Protein AF-A0A1B6JPJ7-F1 (afdb_monomer)

Sequence (491 aa):
EDLKQEESKQHALITTNNDLQNQILLISQEKSHLECSLSELEQNLVDLQAQSSLAKEQLTETLRQKEQTLLEENKNLMSENEQLKCEIKNIQETVNDLQKHLVTMNEDLKQEESKQHALITTNNDLQNQILLISQEKSHLECSLSELEQNLLDVMTQSNLSKEQLAEQLRAKEQTLQEEKHSLVIENDKLKYEIESIRETNTELESKIAFLNDELNQLNTKQQSLLVAQEDLENQILKISEEKFQLENSLSVLEQNLVDTQDQNNLARDIQLKLIEEKEQIIQDLNNNQTSLESCVKSLTNQTNILETENGELKRNLQSVQETVTKLNEDKQNLYNLLESNKDLEQKYIILNEAKFELESKLEIALAKETNILSLEEENKNLSEKLQTLVGNEEVIQLLKNEKIDLELQIKNLSDSVDKLLSDNKEMEVYVKENSDLRLTMLQEIQSLTGETDTSCLNDGCPIINVYHKLMSEFLTKEKEVIFALQNECET

Foldseek 3Di:
DVVVPVVVVVVVVVVVVVVVVVVVVVVVVVVVVVVVVVVVVVVVVVVVVVVVVVVVVVVVVVVVVVVVVVVVVVVVVVVVVVVVVVVVVVVVVVVVVVVVVVVVVVVVVVVVVVVVVVVVVVVVVVVVVVVVVVVVVVVVVVVVVVVVVVVVVVVVVVVVVVVVVVVVVVVVVVVVVVVVVVVVVVVVVVVVVVVVVVVVVVVVVVVVVVVVVVVVVVVVVVVVVVVVVVVVVVVVVVVVVVVVVVVVVVVVVVVVVVVVVVVVVVVVVVVVVVVVVVVVVVVVVVVVVVVVVVVVVVVVVVVVVVVVVVVVVVVVVVVVVVVVVVVVVVVVVPVVPPPDDDDDDPDDDPDPDDPDPDPPPDPVPPDDDDDDDDDDDDDPDDDPDPDDDDDDDDDDDDPDVCDPPVVVVPDDPVVDDVPDDVVPPPPVVVVVVPVVVVVVVVVVVCVVVVDDDDDDDDDDDDPVPVVVVVVVVVVVVVVVVVVVVVPPPPD

Mean predicted aligned error: 23.48 Å

Secondary structure (DSSP, 8-state):
-THHHHHHHHHHHHHHHHHHHHHHHHHHHHHHHHHHHHHHHHHHHHHHHHHHHHHHHHHHHHHHHHHHHHHHHHHHHHHHHHHHHHHHHHHHHHHHHHHHHHHHHHHHHHHHHHHHHHHHHHHHHHHHHHHHHHHHHHHHHHHHHHHHHHHHHHHHHHHHHHHHHHHHHHHHHHHHHHHHHHHHHHHHHHHHHHHHHHHHHHHHHHHHHHHHHHHHHHHHHHHHHHHHHHHHHHHHHHHHHHHHHHHHHHHHHHHHHHHHHHHHHHHHHHHHHHHHHHHHHHHHHHHHHHHHHHHHHHHHHHHHHHHHHHHHHHHHHHHHHHHHHHHHHHHHHHTTS------------SS--SSSSSTTSSTTSS-------------S---S-SS--------SS---S-SSSSSSTTSSGGGSS---SS--TTTTTSSTTHHHHHHHHHHHHHHHS---S--------SHHHHHHHHHHHHHHHHHHHHHHHTTS---

pLDDT: mean 74.44, std 20.79, range [25.91, 97.38]

Organism: NCBI:txid320908

Structure (mmCIF, N/CA/C/O backbone):
data_AF-A0A1B6JPJ7-F1
#
_entry.id   AF-A0A1B6JPJ7-F1
#
loop_
_atom_site.group_PDB
_atom_site.id
_atom_site.type_symbol
_atom_site.label_atom_id
_atom_site.label_alt_id
_atom_site.label_comp_id
_atom_site.label_asym_id
_atom_site.label_entity_id
_atom_site.label_seq_id
_atom_site.pdbx_PDB_ins_code
_atom_site.Cartn_x
_atom_site.Cartn_y
_atom_site.Cartn_z
_atom_site.occupancy
_atom_site.B_iso_or_equiv
_atom_site.auth_seq_id
_atom_site.auth_comp_id
_atom_site.auth_asym_id
_atom_site.auth_atom_id
_atom_site.pdbx_PDB_model_num
ATOM 1 N N . GLU A 1 1 ? -108.645 -23.245 223.685 1.00 54.50 1 GLU A N 1
ATOM 2 C CA . GLU A 1 1 ? -108.269 -24.167 222.595 1.00 54.50 1 GLU A CA 1
ATOM 3 C C . GLU A 1 1 ? -108.882 -23.852 221.224 1.00 54.50 1 GLU A C 1
ATOM 5 O O . GLU A 1 1 ? -108.107 -23.750 220.284 1.00 54.50 1 GLU A O 1
ATOM 10 N N . ASP A 1 2 ? -110.193 -23.622 221.072 1.00 56.34 2 ASP A N 1
ATOM 11 C CA . ASP A 1 2 ? -110.850 -23.577 219.738 1.00 56.34 2 ASP A CA 1
ATOM 12 C C . ASP A 1 2 ? -110.410 -22.448 218.777 1.00 56.34 2 ASP A C 1
ATOM 14 O O . ASP A 1 2 ? -110.570 -22.565 217.566 1.00 56.34 2 ASP A O 1
ATOM 18 N N . LEU A 1 3 ? -109.764 -21.389 219.276 1.00 56.25 3 LEU A N 1
ATOM 19 C CA . LEU A 1 3 ? -109.209 -20.307 218.445 1.00 56.25 3 LEU A CA 1
ATOM 20 C C . LEU A 1 3 ? -107.969 -20.716 217.631 1.00 56.25 3 LEU A C 1
ATOM 22 O O . LEU A 1 3 ? -107.666 -20.074 216.634 1.00 56.25 3 LEU A O 1
ATOM 26 N N . LYS A 1 4 ? -107.262 -21.788 218.012 1.00 56.38 4 LYS A N 1
ATOM 27 C CA . LYS A 1 4 ? -106.039 -22.211 217.304 1.00 56.38 4 LYS A CA 1
ATOM 28 C C . LYS A 1 4 ? -106.294 -23.136 216.113 1.00 56.38 4 LYS A C 1
ATOM 30 O O . LYS A 1 4 ? -105.391 -23.329 215.304 1.00 56.38 4 LYS A O 1
ATOM 35 N N . GLN A 1 5 ? -107.487 -23.719 215.994 1.00 55.56 5 GLN A N 1
ATOM 36 C CA . GLN A 1 5 ? -107.774 -24.694 214.937 1.00 55.56 5 GLN A CA 1
ATOM 37 C C . GLN A 1 5 ? -108.370 -24.051 213.672 1.00 55.56 5 GLN A C 1
ATOM 39 O O . GLN A 1 5 ? -108.159 -24.565 212.573 1.00 55.56 5 GLN A O 1
ATOM 44 N N . GLU A 1 6 ? -109.032 -22.898 213.798 1.00 58.09 6 GLU A N 1
ATOM 45 C CA . GLU A 1 6 ? -109.658 -22.204 212.662 1.00 58.09 6 GLU A CA 1
ATOM 46 C C . GLU A 1 6 ? -108.640 -21.419 211.809 1.00 58.09 6 GLU A C 1
ATOM 48 O O . GLU A 1 6 ? -108.714 -21.434 210.579 1.00 58.09 6 GLU A O 1
ATOM 53 N N . GLU A 1 7 ? -107.600 -20.839 212.424 1.00 59.75 7 GLU A N 1
ATOM 54 C CA . GLU A 1 7 ? -106.526 -20.136 211.697 1.00 59.75 7 GLU A CA 1
ATOM 55 C C . GLU A 1 7 ? -105.738 -21.068 210.758 1.00 59.75 7 GLU A C 1
ATOM 57 O O . GLU A 1 7 ? -105.322 -20.668 209.669 1.00 59.75 7 GLU A O 1
ATOM 62 N N . SER A 1 8 ? -105.589 -22.347 211.120 1.00 60.72 8 SER A N 1
ATOM 63 C CA . SER A 1 8 ? -104.863 -23.326 210.301 1.00 60.72 8 SER A CA 1
ATOM 64 C C . SER A 1 8 ? -105.605 -23.689 209.005 1.00 60.72 8 SER A C 1
ATOM 66 O O . SER A 1 8 ? -104.972 -23.849 207.959 1.00 60.72 8 SER A O 1
ATOM 68 N N . LYS A 1 9 ? -106.943 -23.762 209.035 1.00 62.16 9 LYS A N 1
ATOM 69 C CA . LYS A 1 9 ? -107.759 -24.055 207.841 1.00 62.16 9 LYS A CA 1
ATOM 70 C C . LYS A 1 9 ? -107.799 -22.890 206.862 1.00 62.16 9 LYS A C 1
ATOM 72 O O . LYS A 1 9 ? -107.701 -23.108 205.654 1.00 62.16 9 LYS A O 1
ATOM 77 N N . GLN A 1 10 ? -107.911 -21.665 207.371 1.00 60.97 10 GLN A N 1
ATOM 78 C CA . GLN A 1 10 ? -107.852 -20.471 206.530 1.00 60.97 10 GLN A CA 1
ATOM 79 C C . GLN A 1 10 ? -106.500 -20.354 205.825 1.00 60.97 10 GLN A C 1
ATOM 81 O O . GLN A 1 10 ? -106.455 -20.020 204.641 1.00 60.97 10 GLN A O 1
ATOM 86 N N . HIS A 1 11 ? -105.408 -20.707 206.508 1.00 61.94 11 HIS A N 1
ATOM 87 C CA . HIS A 1 11 ? -104.088 -20.649 205.897 1.00 61.94 11 HIS A CA 1
ATOM 88 C C . HIS A 1 11 ? -103.930 -21.662 204.748 1.00 61.94 11 HIS A C 1
ATOM 90 O O . HIS A 1 11 ? -103.462 -21.285 203.678 1.00 61.94 11 HIS A O 1
ATOM 96 N N . ALA A 1 12 ? -104.424 -22.897 204.902 1.00 63.81 12 ALA A N 1
ATOM 97 C CA . ALA A 1 12 ? -104.335 -23.936 203.868 1.00 63.81 12 ALA A CA 1
ATOM 98 C C . ALA A 1 12 ? -105.141 -23.622 202.588 1.00 63.81 12 ALA A C 1
ATOM 100 O O . ALA A 1 12 ? -104.683 -23.898 201.475 1.00 63.81 12 ALA A O 1
ATOM 101 N N . LEU A 1 13 ? -106.326 -23.017 202.721 1.00 68.50 13 LEU A N 1
ATOM 102 C CA . LEU A 1 13 ? -107.133 -22.585 201.572 1.00 68.50 13 LEU A CA 1
ATOM 103 C C . LEU A 1 13 ? -106.446 -21.471 200.777 1.00 68.50 13 LEU A C 1
ATOM 105 O O . LEU A 1 13 ? -106.471 -21.495 199.548 1.00 68.50 13 LEU A O 1
ATOM 109 N N . ILE A 1 14 ? -105.791 -20.532 201.464 1.00 66.38 14 ILE A N 1
ATOM 110 C CA . ILE A 1 14 ? -105.028 -19.457 200.818 1.00 66.38 14 ILE A CA 1
ATOM 111 C C . ILE A 1 14 ? -103.833 -20.037 200.059 1.00 66.38 14 ILE A C 1
ATOM 113 O O . ILE A 1 14 ? -103.598 -19.653 198.916 1.00 66.38 14 ILE A O 1
ATOM 117 N N . THR A 1 15 ? -103.116 -20.999 200.647 1.00 68.75 15 THR A N 1
ATOM 118 C CA . THR A 1 15 ? -101.987 -21.654 199.972 1.00 68.75 15 THR A CA 1
ATOM 119 C C . THR A 1 15 ? -102.438 -22.397 198.714 1.00 68.75 15 THR A C 1
ATOM 121 O O . THR A 1 15 ? -101.853 -22.213 197.653 1.00 68.75 15 THR A O 1
ATOM 124 N N . THR A 1 16 ? -103.531 -23.161 198.796 1.00 71.62 16 THR A N 1
ATOM 125 C CA . THR A 1 16 ? -104.047 -23.937 197.653 1.00 71.62 16 THR A CA 1
ATOM 126 C C . THR A 1 16 ? -104.580 -23.032 196.537 1.00 71.62 16 THR A C 1
ATOM 128 O O . THR A 1 16 ? -104.391 -23.312 195.354 1.00 71.62 16 THR A O 1
ATOM 131 N N . ASN A 1 17 ? -105.229 -21.920 196.896 1.00 71.81 17 ASN A N 1
ATOM 132 C CA . ASN A 1 17 ? -105.710 -20.943 195.923 1.00 71.81 17 ASN A CA 1
ATOM 133 C C . ASN A 1 17 ? -104.544 -20.226 195.224 1.00 71.81 17 ASN A C 1
ATOM 135 O O . ASN A 1 17 ? -104.573 -20.068 194.008 1.00 71.81 17 ASN A O 1
ATOM 139 N N . ASN A 1 18 ? -103.487 -19.882 195.969 1.00 74.12 18 ASN A N 1
ATOM 140 C CA . ASN A 1 18 ? -102.267 -19.314 195.395 1.00 74.12 18 ASN A CA 1
ATOM 141 C C . ASN A 1 18 ? -101.581 -20.288 194.419 1.00 74.12 18 ASN A C 1
ATOM 143 O O . ASN A 1 18 ? -101.115 -19.855 193.367 1.00 74.12 18 ASN A O 1
ATOM 147 N N . ASP A 1 19 ? -101.565 -21.592 194.710 1.00 75.38 19 ASP A N 1
ATOM 148 C CA . ASP A 1 19 ? -100.993 -22.601 193.806 1.00 75.38 19 ASP A CA 1
ATOM 149 C C . ASP A 1 19 ? -101.800 -22.763 192.511 1.00 75.38 19 ASP A C 1
ATOM 151 O O . ASP A 1 19 ? -101.219 -22.828 191.427 1.00 75.38 19 ASP A O 1
ATOM 155 N N . LEU A 1 20 ? -103.136 -22.768 192.585 1.00 79.38 20 LEU A N 1
ATOM 156 C CA . LEU A 1 20 ? -103.987 -22.783 191.390 1.00 79.38 20 LEU A CA 1
ATOM 157 C C . LEU A 1 20 ? -103.838 -21.495 190.572 1.00 79.38 20 LEU A C 1
ATOM 159 O O . LEU A 1 20 ? -103.774 -21.555 189.345 1.00 79.38 20 LEU A O 1
ATOM 163 N N . GLN A 1 21 ? -103.723 -20.338 191.230 1.00 75.62 21 GLN A N 1
ATOM 164 C CA . GLN A 1 21 ? -103.430 -19.068 190.563 1.00 75.62 21 GLN A CA 1
ATOM 165 C C . GLN A 1 21 ? -102.076 -19.098 189.850 1.00 75.62 21 GLN A C 1
ATOM 167 O O . GLN A 1 21 ? -101.983 -18.640 188.711 1.00 75.62 21 GLN A O 1
ATOM 172 N N . ASN A 1 22 ? -101.053 -19.692 190.468 1.00 75.00 22 ASN A N 1
ATOM 173 C CA . ASN A 1 22 ? -99.745 -19.877 189.844 1.00 75.00 22 ASN A CA 1
ATOM 174 C C . ASN A 1 22 ? -99.797 -20.845 188.653 1.00 75.00 22 ASN A C 1
ATOM 176 O O . ASN A 1 22 ? -99.168 -20.578 187.632 1.00 75.00 22 ASN A O 1
ATOM 180 N N . GLN A 1 23 ? -100.568 -21.934 188.731 1.00 79.44 23 GLN A N 1
ATOM 181 C CA . GLN A 1 23 ? -100.750 -22.849 187.596 1.00 79.44 23 GLN A CA 1
ATOM 182 C C . GLN A 1 23 ? -101.509 -22.195 186.436 1.00 79.44 23 GLN A C 1
ATOM 184 O O . GLN A 1 23 ? -101.111 -22.351 185.284 1.00 79.44 23 GLN A O 1
ATOM 189 N N . ILE A 1 24 ? -102.561 -21.420 186.720 1.00 79.00 24 ILE A N 1
ATOM 190 C CA . ILE A 1 24 ? -103.278 -20.639 185.702 1.00 79.00 24 ILE A CA 1
ATOM 191 C C . ILE A 1 24 ? -102.335 -19.620 185.057 1.00 79.00 24 ILE A C 1
ATOM 193 O O . ILE A 1 24 ? -102.362 -19.453 183.839 1.00 79.00 24 ILE A O 1
ATOM 197 N N . LEU A 1 25 ? -101.473 -18.975 185.848 1.00 81.81 25 LEU A N 1
ATOM 198 C CA . LEU A 1 25 ? -100.471 -18.049 185.332 1.00 81.81 25 LEU A CA 1
ATOM 199 C C . LEU A 1 25 ? -99.474 -18.761 184.406 1.00 81.81 25 LEU A C 1
ATOM 201 O O . LEU A 1 25 ? -99.228 -18.266 183.311 1.00 81.81 25 LEU A O 1
ATOM 205 N N . LEU A 1 26 ? -98.961 -19.931 184.801 1.00 78.81 26 LEU A N 1
ATOM 206 C CA . LEU A 1 26 ? -98.049 -20.749 183.991 1.00 78.81 26 LEU A CA 1
ATOM 207 C C . LEU A 1 26 ? -98.691 -21.208 182.677 1.00 78.81 26 LEU A C 1
ATOM 209 O O . LEU A 1 26 ? -98.103 -21.013 181.620 1.00 78.81 26 LEU A O 1
ATOM 213 N N . ILE A 1 27 ? -99.916 -21.738 182.711 1.00 81.31 27 ILE A N 1
ATOM 214 C CA . ILE A 1 27 ? -100.640 -22.161 181.499 1.00 81.31 27 ILE A CA 1
ATOM 215 C C . ILE A 1 27 ? -100.945 -20.958 180.604 1.00 81.31 27 ILE A C 1
ATOM 217 O O . ILE A 1 27 ? -100.845 -21.048 179.383 1.00 81.31 27 ILE A O 1
ATOM 221 N N . SER A 1 28 ? -101.305 -19.811 181.185 1.00 77.56 28 SER A N 1
ATOM 222 C CA . SER A 1 28 ? -101.544 -18.591 180.412 1.00 77.56 28 SER A CA 1
ATOM 223 C C . SER A 1 28 ? -100.254 -18.053 179.787 1.00 77.56 28 SER A C 1
ATOM 225 O O . SER A 1 28 ? -100.297 -17.528 178.674 1.00 77.56 28 SER A O 1
ATOM 227 N N . GLN A 1 29 ? -99.115 -18.194 180.469 1.00 80.94 29 GLN A N 1
ATOM 228 C CA . GLN A 1 29 ? -97.795 -17.883 179.919 1.00 80.94 29 GLN A CA 1
ATOM 229 C C . GLN A 1 29 ? -97.419 -18.846 178.789 1.00 80.94 29 GLN A C 1
ATOM 231 O O . GLN A 1 29 ? -96.955 -18.397 177.747 1.00 80.94 29 GLN A O 1
ATOM 236 N N . GLU A 1 30 ? -97.666 -20.144 178.951 1.00 83.12 30 GLU A N 1
ATOM 237 C CA . GLU A 1 30 ? -97.361 -21.168 177.948 1.00 83.12 30 GLU A CA 1
ATOM 238 C C . GLU A 1 30 ? -98.265 -21.046 176.712 1.00 83.12 30 GLU A C 1
ATOM 240 O O . GLU A 1 30 ? -97.790 -21.120 175.581 1.00 83.12 30 GLU A O 1
ATOM 245 N N . LYS A 1 31 ? -99.554 -20.738 176.904 1.00 83.06 31 LYS A N 1
ATOM 246 C CA . LYS A 1 31 ? -100.481 -20.395 175.818 1.00 83.06 31 LYS A CA 1
ATOM 247 C C . LYS A 1 31 ? -100.011 -19.154 175.057 1.00 83.06 31 LYS A C 1
ATOM 249 O O . LYS A 1 31 ? -99.969 -19.193 173.834 1.00 83.06 31 LYS A O 1
ATOM 254 N N . SER A 1 32 ? -99.632 -18.092 175.771 1.00 80.00 32 SER A N 1
ATOM 255 C CA . SER A 1 32 ? -99.076 -16.874 175.164 1.00 80.00 32 SER A CA 1
ATOM 256 C C . SER A 1 32 ? -97.805 -17.181 174.363 1.00 80.00 32 SER A C 1
ATOM 258 O O . SER A 1 32 ? -97.651 -16.729 173.233 1.00 80.00 32 SER A O 1
ATOM 260 N N . HIS A 1 33 ? -96.924 -18.032 174.899 1.00 85.00 33 HIS A N 1
ATOM 261 C CA . HIS A 1 33 ? -95.730 -18.482 174.190 1.00 85.00 33 HIS A CA 1
ATOM 262 C C . HIS A 1 33 ? -96.076 -19.265 172.915 1.00 85.00 33 HIS A C 1
ATOM 264 O O . HIS A 1 33 ? -95.481 -19.018 171.872 1.00 85.00 33 HIS A O 1
ATOM 270 N N . LEU A 1 34 ? -97.037 -20.191 172.965 1.00 84.62 34 LEU A N 1
ATOM 271 C CA . LEU A 1 34 ? -97.470 -20.961 171.794 1.00 84.62 34 LEU A CA 1
ATOM 272 C C . LEU A 1 34 ? -98.175 -20.094 170.746 1.00 84.62 34 LEU A C 1
ATOM 274 O O . LEU A 1 34 ? -97.943 -20.294 169.559 1.00 84.62 34 LEU A O 1
ATOM 278 N N . GLU A 1 35 ? -98.997 -19.126 171.157 1.00 83.88 35 GLU A N 1
ATOM 279 C CA . GLU A 1 35 ? -99.613 -18.146 170.252 1.00 83.88 35 GLU A CA 1
ATOM 280 C C . GLU A 1 35 ? -98.543 -17.286 169.560 1.00 83.88 35 GLU A C 1
ATOM 282 O O . GLU A 1 35 ? -98.620 -17.075 168.347 1.00 83.88 35 GLU A O 1
ATOM 287 N N . CYS A 1 36 ? -97.499 -16.873 170.289 1.00 80.31 36 CYS A N 1
ATOM 288 C CA . CYS A 1 36 ? -96.324 -16.228 169.701 1.00 80.31 36 CYS A CA 1
ATOM 289 C C . CYS A 1 36 ? -95.597 -17.154 168.714 1.00 80.31 36 CYS A C 1
ATOM 291 O O . CYS A 1 36 ? -95.347 -16.744 167.585 1.00 80.31 36 CYS A O 1
ATOM 293 N N . SER A 1 37 ? -95.313 -18.409 169.083 1.00 84.69 37 SER A N 1
ATOM 294 C CA . SER A 1 37 ? -94.639 -19.368 168.192 1.00 84.69 37 SER A CA 1
ATOM 295 C C . SER A 1 37 ? -95.459 -19.704 166.943 1.00 84.69 37 SER A C 1
ATOM 297 O O . SER A 1 37 ? -94.891 -19.895 165.871 1.00 84.69 37 SER A O 1
ATOM 299 N N . LEU A 1 38 ? -96.787 -19.780 167.051 1.00 87.44 38 LEU A N 1
ATOM 300 C CA . LEU A 1 38 ? -97.670 -20.038 165.914 1.00 87.44 38 LEU A CA 1
ATOM 301 C C . LEU A 1 38 ? -97.733 -18.822 164.984 1.00 87.44 38 LEU A C 1
ATOM 303 O O . LEU A 1 38 ? -97.621 -18.992 163.775 1.00 87.44 38 LEU A O 1
ATOM 307 N N . SER A 1 39 ? -97.792 -17.611 165.548 1.00 86.00 39 SER A N 1
ATOM 308 C CA . SER A 1 39 ? -97.683 -16.362 164.782 1.00 86.00 39 SER A CA 1
ATOM 309 C C . SER A 1 39 ? -96.334 -16.260 164.059 1.00 86.00 39 SER A C 1
ATOM 311 O O . SER A 1 39 ? -96.287 -15.883 162.892 1.00 86.00 39 SER A O 1
ATOM 313 N N . GLU A 1 40 ? -95.231 -16.651 164.710 1.00 87.56 40 GLU A N 1
ATOM 314 C CA . GLU A 1 40 ? -93.911 -16.743 164.072 1.00 87.56 40 GLU A CA 1
ATOM 315 C C . GLU A 1 40 ? -93.889 -17.780 162.943 1.00 87.56 40 GLU A C 1
ATOM 317 O O . GLU A 1 40 ? -93.284 -17.540 161.901 1.00 87.56 40 GLU A O 1
ATOM 322 N N . LEU A 1 41 ? -94.545 -18.932 163.110 1.00 86.56 41 LEU A N 1
ATOM 323 C CA . LEU A 1 41 ? -94.594 -19.965 162.073 1.00 86.56 41 LEU A CA 1
ATOM 324 C C . LEU A 1 41 ? -95.436 -19.535 160.864 1.00 86.56 41 LEU A C 1
ATOM 326 O O . LEU A 1 41 ? -95.036 -19.772 159.725 1.00 86.56 41 LEU A O 1
ATOM 330 N N . GLU A 1 42 ? -96.584 -18.900 161.105 1.00 86.12 42 GLU A N 1
ATOM 331 C CA . GLU A 1 42 ? -97.428 -18.308 160.063 1.00 86.12 42 GLU A CA 1
ATOM 332 C C . GLU A 1 42 ? -96.670 -17.212 159.315 1.00 86.12 42 GLU A C 1
ATOM 334 O O . GLU A 1 42 ? -96.664 -17.208 158.083 1.00 86.12 42 GLU A O 1
ATOM 339 N N . GLN A 1 43 ? -95.951 -16.352 160.042 1.00 86.38 43 GLN A N 1
ATOM 340 C CA . GLN A 1 43 ? -95.092 -15.341 159.439 1.00 86.38 43 GLN A CA 1
ATOM 341 C C . GLN A 1 43 ? -93.984 -15.983 158.592 1.00 86.38 43 GLN A C 1
ATOM 343 O O . GLN A 1 43 ? -93.808 -15.604 157.439 1.00 86.38 43 GLN A O 1
ATOM 348 N N . ASN A 1 44 ? -93.309 -17.020 159.096 1.00 89.31 44 ASN A N 1
ATOM 349 C CA . ASN A 1 44 ? -92.292 -17.756 158.339 1.00 89.31 44 ASN A CA 1
ATOM 350 C C . ASN A 1 44 ? -92.859 -18.420 157.072 1.00 89.31 44 ASN A C 1
ATOM 352 O O . ASN A 1 44 ? -92.178 -18.477 156.048 1.00 89.31 44 ASN A O 1
ATOM 356 N N . LEU A 1 45 ? -94.095 -18.931 157.107 1.00 89.12 45 LEU A N 1
ATOM 357 C CA . LEU A 1 45 ? -94.752 -19.504 155.930 1.00 89.12 45 LEU A CA 1
ATOM 358 C C . LEU A 1 45 ? -95.059 -18.425 154.886 1.00 89.12 45 LEU A C 1
ATOM 360 O O . LEU A 1 45 ? -94.805 -18.643 153.701 1.00 89.12 45 LEU A O 1
ATOM 364 N N . VAL A 1 46 ? -95.582 -17.275 155.320 1.00 89.62 46 VAL A N 1
ATOM 365 C CA . VAL A 1 46 ? -95.825 -16.114 154.452 1.00 89.62 46 VAL A CA 1
ATOM 366 C C . VAL A 1 46 ? -94.512 -15.636 153.835 1.00 89.62 46 VAL A C 1
ATOM 368 O O . VAL A 1 46 ? -94.446 -15.431 152.623 1.00 89.62 46 VAL A O 1
ATOM 371 N N . ASP A 1 47 ? -93.447 -15.550 154.630 1.00 89.94 47 ASP A N 1
ATOM 372 C CA . ASP A 1 47 ? -92.121 -15.148 154.168 1.00 89.94 47 ASP A CA 1
ATOM 373 C C . ASP A 1 47 ? -91.546 -16.160 153.166 1.00 89.94 47 ASP A C 1
ATOM 375 O O . ASP A 1 47 ? -91.020 -15.761 152.130 1.00 89.94 47 ASP A O 1
ATOM 379 N N . LEU A 1 48 ? -91.702 -17.468 153.396 1.00 90.19 48 LEU A N 1
ATOM 380 C CA . LEU A 1 48 ? -91.291 -18.510 152.447 1.00 90.19 48 LEU A CA 1
ATOM 381 C C . LEU A 1 48 ? -92.115 -18.489 151.155 1.00 90.19 48 LEU A C 1
ATOM 383 O O . LEU A 1 48 ? -91.563 -18.684 150.072 1.00 90.19 48 LEU A O 1
ATOM 387 N N . GLN A 1 49 ? -93.423 -18.245 151.234 1.00 88.25 49 GLN A N 1
ATOM 388 C CA . GLN A 1 49 ? -94.278 -18.093 150.053 1.00 88.25 49 GLN A CA 1
ATOM 389 C C . GLN A 1 49 ? -93.896 -16.849 149.246 1.00 88.25 49 GLN A C 1
ATOM 391 O O . GLN A 1 49 ? -93.831 -16.910 148.013 1.00 88.25 49 GLN A O 1
ATOM 396 N N . ALA A 1 50 ? -93.582 -15.744 149.925 1.00 88.69 50 ALA A N 1
ATOM 397 C CA . ALA A 1 50 ? -93.070 -14.532 149.303 1.00 88.69 50 ALA A CA 1
ATOM 398 C C . ALA A 1 50 ? -91.693 -14.775 148.663 1.00 88.69 50 ALA A C 1
ATOM 400 O O . ALA A 1 50 ? -91.502 -14.447 147.493 1.00 88.69 50 ALA A O 1
ATOM 401 N N . GLN A 1 51 ? -90.768 -15.435 149.369 1.00 90.19 51 GLN A N 1
ATOM 402 C CA . GLN A 1 51 ? -89.450 -15.813 148.847 1.00 90.19 51 GLN A CA 1
ATOM 403 C C . GLN A 1 51 ? -89.555 -16.758 147.646 1.00 90.19 51 GLN A C 1
ATOM 405 O O . GLN A 1 51 ? -88.861 -16.562 146.652 1.00 90.19 51 GLN A O 1
ATOM 410 N N . SER A 1 52 ? -90.442 -17.755 147.687 1.00 91.00 52 SER A N 1
ATOM 411 C CA . SER A 1 52 ? -90.669 -18.672 146.566 1.00 91.00 52 SER A CA 1
ATOM 412 C C . SER A 1 52 ? -91.266 -17.958 145.357 1.00 91.00 52 SER A C 1
ATOM 414 O O . SER A 1 52 ? -90.902 -18.278 144.224 1.00 91.00 52 SER A O 1
ATOM 416 N N . SER A 1 53 ? -92.186 -17.018 145.577 1.00 90.31 53 SER A N 1
ATOM 417 C CA . SER A 1 53 ? -92.781 -16.222 144.501 1.00 90.31 53 SER A CA 1
ATOM 418 C C . SER A 1 53 ? -91.730 -15.313 143.868 1.00 90.31 53 SER A C 1
ATOM 420 O O . SER A 1 53 ? -91.590 -15.310 142.647 1.00 90.31 53 SER A O 1
ATOM 422 N N . LEU A 1 54 ? -90.914 -14.654 144.697 1.00 93.19 54 LEU A N 1
ATOM 423 C CA . LEU A 1 54 ? -89.793 -13.829 144.259 1.00 93.19 54 LEU A CA 1
ATOM 424 C C . LEU A 1 54 ? -88.755 -14.648 143.479 1.00 93.19 54 LEU A C 1
ATOM 426 O O . LEU A 1 54 ? -88.329 -14.231 142.409 1.00 93.19 54 LEU A O 1
ATOM 430 N N . ALA A 1 55 ? -88.380 -15.836 143.959 1.00 89.50 55 ALA A N 1
ATOM 431 C CA . ALA A 1 55 ? -87.437 -16.715 143.269 1.00 89.50 55 ALA A CA 1
ATOM 432 C C . ALA A 1 55 ? -87.983 -17.197 141.915 1.00 89.50 55 ALA A C 1
ATOM 434 O O . ALA A 1 55 ? -87.248 -17.260 140.928 1.00 89.50 55 ALA A O 1
ATOM 435 N N . LYS A 1 56 ? -89.284 -17.507 141.839 1.00 92.00 56 LYS A N 1
ATOM 436 C CA . LYS A 1 56 ? -89.945 -17.893 140.586 1.00 92.00 56 LYS A CA 1
ATOM 437 C C . LYS A 1 56 ? -89.987 -16.732 139.594 1.00 92.00 56 LYS A C 1
ATOM 439 O O . LYS A 1 56 ? -89.740 -16.943 138.407 1.00 92.00 56 LYS A O 1
ATOM 444 N N . GLU A 1 57 ? -90.270 -15.524 140.067 1.00 92.06 57 GLU A N 1
ATOM 445 C CA . GLU A 1 57 ? -90.252 -14.311 139.252 1.00 92.06 57 GLU A CA 1
ATOM 446 C C . GLU A 1 57 ? -88.836 -13.998 138.752 1.00 92.06 57 GLU A C 1
ATOM 448 O O . GLU A 1 57 ? -88.644 -13.828 137.552 1.00 92.06 57 GLU A O 1
ATOM 453 N N . GLN A 1 58 ? -87.826 -14.060 139.625 1.00 92.81 58 GLN A N 1
ATOM 454 C CA . GLN A 1 58 ? -86.415 -13.891 139.261 1.00 92.81 58 GLN A CA 1
ATOM 455 C C . GLN A 1 58 ? -85.947 -14.924 138.229 1.00 92.81 58 GLN A C 1
ATOM 457 O O . GLN A 1 58 ? -85.254 -14.571 137.274 1.00 92.81 58 GLN A O 1
ATOM 462 N N . LEU A 1 59 ? -86.334 -16.195 138.380 1.00 93.19 59 LEU A N 1
ATOM 463 C CA . LEU A 1 59 ? -86.016 -17.241 137.406 1.00 93.19 59 LEU A CA 1
ATOM 464 C C . LEU A 1 59 ? -86.706 -16.985 136.062 1.00 93.19 59 LEU A C 1
ATOM 466 O O . LEU A 1 59 ? -86.072 -17.114 135.017 1.00 93.19 59 LEU A O 1
ATOM 470 N N . THR A 1 60 ? -87.986 -16.607 136.088 1.00 92.06 60 THR A N 1
ATOM 471 C CA . THR A 1 60 ? -88.758 -16.294 134.876 1.00 92.06 60 THR A CA 1
ATOM 472 C C . THR A 1 60 ? -88.147 -15.103 134.143 1.00 92.06 60 THR A C 1
ATOM 474 O O . THR A 1 60 ? -87.961 -15.154 132.932 1.00 92.06 60 THR A O 1
ATOM 477 N N . GLU A 1 61 ? -87.760 -14.064 134.879 1.00 92.44 61 GLU A N 1
ATOM 478 C CA . GLU A 1 61 ? -87.095 -12.886 134.335 1.00 92.44 61 GLU A CA 1
ATOM 479 C C . GLU A 1 61 ? -85.711 -13.226 133.764 1.00 92.44 61 GLU A C 1
ATOM 481 O O . GLU A 1 61 ? -85.384 -12.811 132.655 1.00 92.44 61 GLU A O 1
ATOM 486 N N . THR A 1 62 ? -84.927 -14.060 134.454 1.00 93.75 62 THR A N 1
ATOM 487 C CA . THR A 1 62 ? -83.619 -14.527 133.961 1.00 93.75 62 THR A CA 1
ATOM 488 C C . THR A 1 62 ? -83.759 -15.345 132.675 1.00 93.75 62 THR A C 1
ATOM 490 O O . THR A 1 62 ? -82.985 -15.165 131.735 1.00 93.75 62 THR A O 1
ATOM 493 N N . LEU A 1 63 ? -84.749 -16.242 132.605 1.00 94.06 63 LEU A N 1
ATOM 494 C CA . LEU A 1 63 ? -85.032 -17.024 131.400 1.00 94.06 63 LEU A CA 1
ATOM 495 C C . LEU A 1 63 ? -85.476 -16.123 130.250 1.00 94.06 63 LEU A C 1
ATOM 497 O O . LEU A 1 63 ? -84.928 -16.240 129.158 1.00 94.06 63 LEU A O 1
ATOM 501 N N . ARG A 1 64 ? -86.378 -15.172 130.510 1.00 93.69 64 ARG A N 1
ATOM 502 C CA . ARG A 1 64 ? -86.832 -14.185 129.523 1.00 93.69 64 ARG A CA 1
ATOM 503 C C . ARG A 1 64 ? -85.669 -13.356 128.976 1.00 93.69 64 ARG A C 1
ATOM 505 O O . ARG A 1 64 ? -85.571 -13.165 127.767 1.00 93.69 64 ARG A O 1
ATOM 512 N N . GLN A 1 65 ? -84.770 -12.894 129.845 1.00 94.50 65 GLN A N 1
ATOM 513 C CA . GLN A 1 65 ? -83.564 -12.169 129.439 1.00 94.50 65 GLN A CA 1
ATOM 514 C C . GLN A 1 65 ? -82.654 -13.044 128.575 1.00 94.50 65 GLN A C 1
ATOM 516 O O . GLN A 1 65 ? -82.218 -12.604 127.515 1.00 94.50 65 GLN A O 1
ATOM 521 N N . LYS A 1 66 ? -82.416 -14.299 128.973 1.00 94.62 66 LYS A N 1
ATOM 522 C CA . LYS A 1 66 ? -81.577 -15.234 128.214 1.00 94.62 66 LYS A CA 1
ATOM 523 C C . LYS A 1 66 ? -82.176 -15.587 126.851 1.00 94.62 66 LYS A C 1
ATOM 525 O O . LYS A 1 66 ? -81.446 -15.626 125.865 1.00 94.62 66 LYS A O 1
ATOM 530 N N . GLU A 1 67 ? -83.485 -15.812 126.779 1.00 94.31 67 GLU A N 1
ATOM 531 C CA . GLU A 1 67 ? -84.212 -16.008 125.520 1.00 94.31 67 GLU A CA 1
ATOM 532 C C . GLU A 1 67 ? -84.093 -14.780 124.617 1.00 94.31 67 GLU A C 1
ATOM 534 O O . GLU A 1 67 ? -83.820 -14.917 123.427 1.00 94.31 67 GLU A O 1
ATOM 539 N N . GLN A 1 68 ? -84.228 -13.577 125.182 1.00 93.44 68 GLN A N 1
ATOM 540 C CA . GLN A 1 68 ? -84.075 -12.333 124.436 1.00 93.44 68 GLN A CA 1
ATOM 541 C C . GLN A 1 68 ? -82.640 -12.148 123.917 1.00 93.44 68 GLN A C 1
ATOM 543 O O . GLN A 1 68 ? -82.464 -11.776 122.758 1.00 93.44 68 GLN A O 1
ATOM 548 N N . THR A 1 69 ? -81.619 -12.459 124.723 1.00 94.44 69 THR A N 1
ATOM 549 C CA . THR A 1 69 ? -80.209 -12.432 124.298 1.00 94.44 69 THR A CA 1
ATOM 550 C C . THR A 1 69 ? -79.936 -13.437 123.180 1.00 94.44 69 THR A C 1
ATOM 552 O O . THR A 1 69 ? -79.344 -13.064 122.173 1.00 94.44 69 THR A O 1
ATOM 555 N N . LEU A 1 70 ? -80.406 -14.682 123.309 1.00 95.38 70 LEU A N 1
ATOM 556 C CA . LEU A 1 70 ? -80.230 -15.716 122.282 1.00 95.38 70 LEU A CA 1
ATOM 557 C C . LEU A 1 70 ? -80.970 -15.380 120.985 1.00 95.38 70 LEU A C 1
ATOM 559 O O . LEU A 1 70 ? -80.478 -15.666 119.895 1.00 95.38 70 LEU A O 1
ATOM 563 N N . LEU A 1 71 ? -82.157 -14.776 121.081 1.00 95.19 71 LEU A N 1
ATOM 564 C CA . LEU A 1 71 ? -82.894 -14.318 119.908 1.00 95.19 71 LEU A CA 1
ATOM 565 C C . LEU A 1 71 ? -82.114 -13.230 119.163 1.00 95.19 71 LEU A C 1
ATOM 567 O O . LEU A 1 71 ? -82.069 -13.248 117.934 1.00 95.19 71 LEU A O 1
ATOM 571 N N . GLU A 1 72 ? -81.502 -12.301 119.894 1.00 94.62 72 GLU A N 1
ATOM 572 C CA . GLU A 1 72 ? -80.698 -11.235 119.302 1.00 94.62 72 GLU A CA 1
ATOM 573 C C . GLU A 1 72 ? -79.393 -11.768 118.697 1.00 94.62 72 GLU A C 1
ATOM 575 O O . GLU A 1 72 ? -79.046 -11.414 117.573 1.00 94.62 72 GLU A O 1
ATOM 580 N N . GLU A 1 73 ? -78.716 -12.696 119.374 1.00 95.38 73 GLU A N 1
ATOM 581 C CA . GLU A 1 73 ? -77.543 -13.394 118.838 1.00 95.38 73 GLU A CA 1
ATOM 582 C C . GLU A 1 73 ? -77.880 -14.159 117.550 1.00 95.38 73 GLU A C 1
ATOM 584 O O . GLU A 1 73 ? -77.182 -14.021 116.549 1.00 95.38 73 GLU A O 1
ATOM 589 N N . ASN A 1 74 ? -79.006 -14.879 117.519 1.00 94.56 74 ASN A N 1
ATOM 590 C CA . ASN A 1 74 ? -79.477 -15.560 116.312 1.00 94.56 74 ASN A CA 1
ATOM 591 C C . ASN A 1 74 ? -79.777 -14.588 115.165 1.00 94.56 74 ASN A C 1
ATOM 593 O O . ASN A 1 74 ? -79.471 -14.893 114.013 1.00 94.56 74 ASN A O 1
ATOM 597 N N . LYS A 1 75 ? -80.365 -13.417 115.447 1.00 95.19 75 LYS A N 1
ATOM 598 C CA . LYS A 1 75 ? -80.571 -12.382 114.421 1.00 95.19 75 LYS A CA 1
ATOM 599 C C . LYS A 1 75 ? -79.244 -11.858 113.879 1.00 95.19 75 LYS A C 1
ATOM 601 O O . LYS A 1 75 ? -79.111 -11.736 112.663 1.00 95.19 75 LYS A O 1
ATOM 606 N N . ASN A 1 76 ? -78.272 -11.604 114.754 1.00 95.69 76 ASN A N 1
ATOM 607 C CA . ASN A 1 76 ? -76.941 -11.150 114.357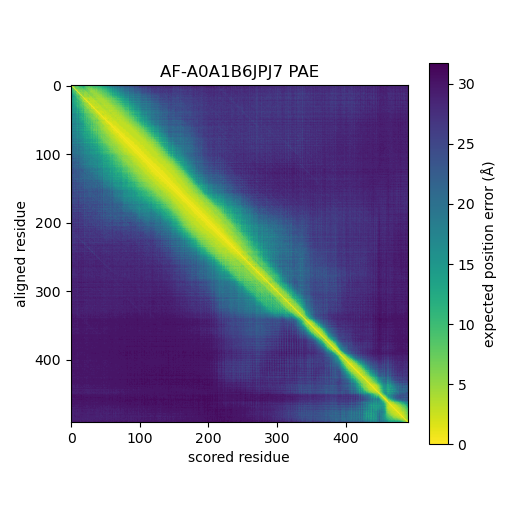 1.00 95.69 76 ASN A CA 1
ATOM 608 C C . ASN A 1 76 ? -76.228 -12.199 113.495 1.00 95.69 76 ASN A C 1
ATOM 610 O O . ASN A 1 76 ? -75.755 -11.865 112.414 1.00 95.69 76 ASN A O 1
ATOM 614 N N . LEU A 1 77 ? -76.247 -13.472 113.902 1.00 96.19 77 LEU A N 1
ATOM 615 C CA . LEU A 1 77 ? -75.664 -14.578 113.136 1.00 96.19 77 LEU A CA 1
ATOM 616 C C . LEU A 1 77 ? -76.353 -14.785 111.783 1.00 96.19 77 LEU A C 1
ATOM 618 O O . LEU A 1 77 ? -75.685 -15.061 110.790 1.00 96.19 77 LEU A O 1
ATOM 622 N N . MET A 1 78 ? -77.682 -14.640 111.704 1.00 95.25 78 MET A N 1
ATOM 623 C CA . MET A 1 78 ? -78.385 -14.673 110.416 1.00 95.25 78 MET A CA 1
ATOM 624 C C . MET A 1 78 ? -77.955 -13.516 109.513 1.00 95.25 78 MET A C 1
ATOM 626 O O . MET A 1 78 ? -77.714 -13.737 108.329 1.00 95.25 78 MET A O 1
ATOM 630 N N . SER A 1 79 ? -77.833 -12.305 110.063 1.00 94.62 79 SER A N 1
ATOM 631 C CA . SER A 1 79 ? -77.360 -11.138 109.313 1.00 94.62 79 SER A CA 1
ATOM 632 C C . SER A 1 79 ? -75.926 -11.329 108.815 1.00 94.62 79 SER A C 1
ATOM 634 O O . SER A 1 79 ? -75.644 -11.051 107.652 1.00 94.62 79 SER A O 1
ATOM 636 N N . GLU A 1 80 ? -75.032 -11.836 109.664 1.00 96.31 80 GLU A N 1
ATOM 637 C CA . GLU A 1 80 ? -73.643 -12.135 109.308 1.00 96.31 80 GLU A CA 1
ATOM 638 C C . GLU A 1 80 ? -73.564 -13.225 108.232 1.00 96.31 80 GLU A C 1
ATOM 640 O O . GLU A 1 80 ? -72.832 -13.086 107.258 1.00 96.31 80 GLU A O 1
ATOM 645 N N . ASN A 1 81 ? -74.375 -14.279 108.337 1.00 95.62 81 ASN A N 1
ATOM 646 C CA . ASN A 1 81 ? -74.425 -15.345 107.337 1.00 95.62 81 ASN A CA 1
ATOM 647 C C . ASN A 1 81 ? -74.931 -14.834 105.975 1.00 95.62 81 ASN A C 1
ATOM 649 O O . ASN A 1 81 ? -74.372 -15.179 104.935 1.00 95.62 81 ASN A O 1
ATOM 653 N N . GLU A 1 82 ? -75.950 -13.970 105.954 1.00 95.62 82 GLU A N 1
ATOM 654 C CA . GLU A 1 82 ? -76.399 -13.330 104.710 1.00 95.62 82 GLU A CA 1
ATOM 655 C C . GLU A 1 82 ? -75.341 -12.383 104.126 1.00 95.62 82 GLU A C 1
ATOM 657 O O . GLU A 1 82 ? -75.143 -12.360 102.907 1.00 95.62 82 GLU A O 1
ATOM 662 N N . GLN A 1 83 ? -74.595 -11.667 104.973 1.00 96.25 83 GLN A N 1
ATOM 663 C CA . GLN A 1 83 ? -73.462 -10.859 104.526 1.00 96.25 83 GLN A CA 1
ATOM 664 C C . GLN A 1 83 ? -72.357 -11.732 103.913 1.00 96.25 83 GLN A C 1
ATOM 666 O O . GLN A 1 83 ? -71.923 -11.463 102.793 1.00 96.25 83 GLN A O 1
ATOM 671 N N . LEU A 1 84 ? -71.964 -12.820 104.580 1.00 96.56 84 LEU A N 1
ATOM 672 C CA . LEU A 1 84 ? -70.962 -13.764 104.078 1.00 96.56 84 LEU A CA 1
ATOM 673 C C . LEU A 1 84 ? -71.392 -14.406 102.754 1.00 96.56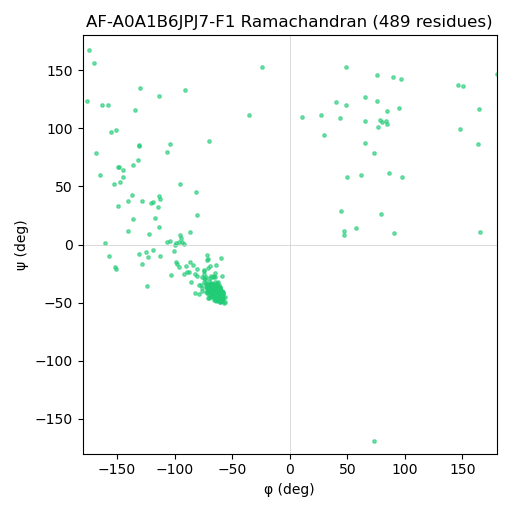 84 LEU A C 1
ATOM 675 O O . LEU A 1 84 ? -70.575 -14.545 101.846 1.00 96.56 84 LEU A O 1
ATOM 679 N N . LYS A 1 85 ? -72.674 -14.754 102.586 1.00 95.94 85 LYS A N 1
ATOM 680 C CA . LYS A 1 85 ? -73.196 -15.231 101.292 1.00 95.94 85 LYS A CA 1
ATOM 681 C C . LYS A 1 85 ? -73.043 -14.185 100.190 1.00 95.94 85 LYS A C 1
ATOM 683 O O . LYS A 1 85 ? -72.666 -14.540 99.072 1.00 95.94 85 LYS A O 1
ATOM 688 N N . CYS A 1 86 ? -73.327 -12.915 100.485 1.00 94.31 86 CYS A N 1
ATOM 689 C CA . CYS A 1 86 ? -73.134 -11.826 99.528 1.00 94.31 86 CYS A CA 1
ATOM 690 C C . CYS A 1 86 ? -71.651 -11.645 99.176 1.00 94.31 86 CYS A C 1
ATOM 692 O O . CYS A 1 86 ? -71.315 -11.520 98.000 1.00 94.31 86 CYS A O 1
ATOM 694 N N . GLU A 1 87 ? -70.757 -11.695 100.165 1.00 96.44 87 GLU A N 1
ATOM 695 C CA . GLU A 1 87 ? -69.308 -11.606 99.955 1.00 96.44 87 GLU A CA 1
ATOM 696 C C . GLU A 1 87 ? -68.782 -12.771 99.108 1.00 96.44 87 GLU A C 1
ATOM 698 O O . GLU A 1 87 ? -68.073 -12.540 98.128 1.00 96.44 87 GLU A O 1
ATOM 703 N N . ILE A 1 88 ? -69.198 -14.008 99.402 1.00 96.06 88 ILE A N 1
ATOM 704 C CA . ILE A 1 88 ? -68.860 -15.193 98.599 1.00 96.06 88 ILE A CA 1
ATOM 705 C C . ILE A 1 88 ? -69.325 -15.012 97.153 1.00 96.06 88 ILE A C 1
ATOM 707 O O . ILE A 1 88 ? -68.559 -15.279 96.228 1.00 96.06 88 ILE A O 1
ATOM 711 N N . LYS A 1 89 ? -70.554 -14.528 96.937 1.00 96.69 89 LYS A N 1
ATOM 712 C CA . LYS A 1 89 ? -71.080 -14.280 95.590 1.00 96.69 89 LYS A CA 1
ATOM 713 C C . LYS A 1 89 ? -70.239 -13.244 94.835 1.00 96.69 89 LYS A C 1
ATOM 715 O O . LYS A 1 89 ? -69.862 -13.500 93.694 1.00 96.69 89 LYS A O 1
ATOM 720 N N . ASN A 1 90 ? -69.889 -12.129 95.475 1.00 96.38 90 ASN A N 1
ATOM 721 C CA . ASN A 1 90 ? -69.060 -11.083 94.869 1.00 96.38 90 ASN A CA 1
ATOM 722 C C . ASN A 1 90 ? -67.648 -11.593 94.529 1.00 96.38 90 ASN A C 1
ATOM 724 O O . ASN A 1 90 ? -67.105 -11.281 93.467 1.00 96.38 90 ASN A O 1
ATOM 728 N N . ILE A 1 91 ? -67.053 -12.411 95.405 1.00 96.69 91 ILE A N 1
ATOM 729 C CA . ILE A 1 91 ? -65.759 -13.057 95.148 1.00 96.69 91 ILE A CA 1
ATOM 730 C C . ILE A 1 91 ? -65.874 -14.013 93.958 1.00 96.69 91 ILE A C 1
ATOM 732 O O . ILE A 1 91 ? -65.017 -13.988 93.079 1.00 96.69 91 ILE A O 1
ATOM 736 N N . GLN A 1 92 ? -66.939 -14.815 93.886 1.00 96.44 92 GLN A N 1
ATOM 737 C CA . GLN A 1 92 ? -67.183 -15.733 92.772 1.00 96.44 92 GLN A CA 1
ATOM 738 C C . GLN A 1 92 ? -67.298 -14.982 91.436 1.00 96.44 92 GLN A C 1
ATOM 740 O O . GLN A 1 92 ? -66.708 -15.397 90.440 1.00 96.44 92 GLN A O 1
ATOM 745 N N . GLU A 1 93 ? -68.031 -13.866 91.414 1.00 95.88 93 GLU A N 1
ATOM 746 C CA . GLU A 1 93 ? -68.153 -12.994 90.239 1.00 95.88 93 GLU A CA 1
ATOM 747 C C . GLU A 1 93 ? -66.787 -12.420 89.834 1.00 95.88 93 GLU A C 1
ATOM 749 O O . GLU A 1 93 ? -66.390 -12.542 88.675 1.00 95.88 93 GLU A O 1
ATOM 754 N N . THR A 1 94 ? -66.010 -11.927 90.802 1.00 96.38 94 THR A N 1
ATOM 755 C CA . THR A 1 94 ? -64.650 -11.413 90.567 1.00 96.38 94 THR A CA 1
ATOM 756 C C . THR A 1 94 ? -63.717 -12.494 90.011 1.00 96.38 94 THR A C 1
ATOM 758 O O . THR A 1 94 ? -62.969 -12.245 89.068 1.00 96.38 94 THR A O 1
ATOM 761 N N . VAL A 1 95 ? -63.765 -13.716 90.554 1.00 96.06 95 VAL A N 1
ATOM 762 C CA . VAL A 1 95 ? -62.971 -14.856 90.067 1.00 96.06 95 VAL A CA 1
ATOM 763 C C . VAL A 1 95 ? -63.359 -15.218 88.636 1.00 96.06 95 VAL A C 1
ATOM 765 O O . VAL A 1 95 ? -62.474 -15.436 87.808 1.00 96.06 95 VAL A O 1
ATOM 768 N N . ASN A 1 96 ? -64.654 -15.243 88.320 1.00 95.81 96 ASN A N 1
ATOM 769 C CA . ASN A 1 96 ? -65.129 -15.524 86.967 1.00 95.81 96 ASN A CA 1
ATOM 770 C C . ASN A 1 96 ? -64.650 -14.460 85.968 1.00 95.81 96 ASN A C 1
ATOM 772 O O . ASN A 1 96 ? -64.250 -14.796 84.853 1.00 95.81 96 ASN A O 1
ATOM 776 N N . ASP A 1 97 ? -64.657 -13.185 86.354 1.00 96.44 97 ASP A N 1
ATOM 777 C CA . ASP A 1 97 ? -64.184 -12.103 85.489 1.00 96.44 97 ASP A CA 1
ATOM 778 C C . ASP A 1 97 ? -62.660 -12.122 85.316 1.00 96.44 97 ASP A C 1
ATOM 780 O O . ASP A 1 97 ? -62.163 -11.937 84.204 1.00 96.44 97 ASP A O 1
ATOM 784 N N . LEU A 1 98 ? -61.907 -12.453 86.368 1.00 96.62 98 LEU A N 1
ATOM 785 C CA . LEU A 1 98 ? -60.466 -12.696 86.265 1.00 96.62 98 LEU A CA 1
ATOM 786 C C . LEU A 1 98 ? -60.148 -13.892 85.359 1.00 96.62 98 LEU A C 1
ATOM 788 O O . LEU A 1 98 ? -59.224 -13.812 84.555 1.00 96.62 98 LEU A O 1
ATOM 792 N N . GLN A 1 99 ? -60.920 -14.978 85.436 1.00 96.50 99 GLN A N 1
ATOM 793 C CA . GLN A 1 99 ? -60.759 -16.130 84.545 1.00 96.50 99 GLN A CA 1
ATOM 794 C C . GLN A 1 99 ? -61.011 -15.758 83.083 1.00 96.50 99 GLN A C 1
ATOM 796 O O . GLN A 1 99 ? -60.224 -16.143 82.221 1.00 96.50 99 GLN A O 1
ATOM 801 N N . LYS A 1 100 ? -62.060 -14.974 82.796 1.00 95.94 100 LYS A N 1
ATOM 802 C CA . LYS A 1 100 ? -62.304 -14.458 81.439 1.00 95.94 100 LYS A CA 1
ATOM 803 C C . LYS A 1 100 ? -61.135 -13.606 80.953 1.00 95.94 100 LYS A C 1
ATOM 805 O O . LYS A 1 100 ? -60.656 -13.832 79.848 1.00 95.94 100 LYS A O 1
ATOM 810 N N . HIS A 1 101 ? -60.641 -12.679 81.778 1.00 96.25 101 HIS A N 1
ATOM 811 C CA . HIS A 1 101 ? -59.473 -11.867 81.425 1.00 96.25 101 HIS A CA 1
ATOM 812 C C . HIS A 1 101 ? -58.226 -12.716 81.165 1.00 96.25 101 HIS A C 1
ATOM 814 O O . HIS A 1 101 ? -57.499 -12.439 80.216 1.00 96.25 101 HIS A O 1
ATOM 820 N N . LEU A 1 102 ? -57.994 -13.762 81.962 1.00 96.50 102 LEU A N 1
ATOM 821 C CA . LEU A 1 102 ? -56.863 -14.671 81.780 1.00 96.50 102 LEU A CA 1
ATOM 822 C C . LEU A 1 102 ? -56.967 -15.418 80.444 1.00 96.50 102 LEU A C 1
ATOM 824 O O . LEU A 1 102 ? -55.977 -15.509 79.724 1.00 96.50 102 LEU A O 1
ATOM 828 N N . VAL A 1 103 ? -58.162 -15.893 80.077 1.00 96.25 103 VAL A N 1
ATOM 829 C CA . VAL A 1 103 ? -58.404 -16.523 78.769 1.00 96.25 103 VAL A CA 1
ATOM 830 C C . VAL A 1 103 ? -58.121 -15.547 77.628 1.00 96.25 103 VAL A C 1
ATOM 832 O O . VAL A 1 103 ? -57.363 -15.898 76.729 1.00 96.25 103 VAL A O 1
ATOM 835 N N . THR A 1 104 ? -58.659 -14.324 77.683 1.00 96.38 104 THR A N 1
ATOM 836 C CA . THR A 1 104 ? -58.418 -13.305 76.647 1.00 96.38 104 THR A CA 1
ATOM 837 C C . THR A 1 104 ? -56.932 -12.977 76.515 1.00 96.38 104 THR A C 1
ATOM 839 O O . THR A 1 104 ? -56.391 -13.030 75.418 1.00 96.38 104 THR A O 1
ATOM 842 N N . MET A 1 105 ? -56.242 -12.724 77.631 1.00 96.19 105 MET A N 1
ATOM 843 C CA . MET A 1 105 ? -54.816 -12.386 77.625 1.00 96.19 105 MET A CA 1
ATOM 844 C C . MET A 1 105 ? -53.950 -13.534 77.081 1.00 96.19 105 MET A C 1
ATOM 846 O O . MET A 1 105 ? -52.939 -13.290 76.429 1.00 96.19 105 MET A O 1
ATOM 850 N N . ASN A 1 106 ? -54.343 -14.788 77.316 1.00 96.44 106 ASN A N 1
ATOM 851 C CA . ASN A 1 106 ? -53.637 -15.950 76.782 1.00 96.44 106 ASN A CA 1
ATOM 852 C C . ASN A 1 106 ? -53.856 -16.123 75.267 1.00 96.44 106 ASN A C 1
ATOM 854 O O . ASN A 1 106 ? -52.956 -16.566 74.555 1.00 96.44 106 ASN A O 1
ATOM 858 N N . GLU A 1 107 ? -55.039 -15.766 74.765 1.00 96.12 107 GLU A N 1
ATOM 859 C CA . GLU A 1 107 ? -55.324 -15.746 73.327 1.00 96.12 107 GLU A CA 1
ATOM 860 C C . GLU A 1 107 ? -54.534 -14.627 72.628 1.00 96.12 107 GLU A C 1
ATOM 862 O O . GLU A 1 107 ? -53.887 -14.875 71.608 1.00 96.12 107 GLU A O 1
ATOM 867 N N . ASP A 1 108 ? -54.496 -13.432 73.229 1.00 96.44 108 ASP A N 1
ATOM 868 C CA . ASP A 1 108 ? -53.688 -12.302 72.760 1.00 96.44 108 ASP A CA 1
ATOM 869 C C . ASP A 1 108 ? -52.193 -12.663 72.731 1.00 96.44 108 ASP A C 1
ATOM 871 O O . ASP A 1 108 ? -51.502 -12.380 71.750 1.00 96.44 108 ASP A O 1
ATOM 875 N N . LEU A 1 109 ? -51.698 -13.354 73.767 1.00 96.38 109 LEU A N 1
ATOM 876 C CA . LEU A 1 109 ? -50.316 -13.833 73.832 1.00 96.38 109 LEU A CA 1
ATOM 877 C C . LEU A 1 109 ? -49.996 -14.790 72.678 1.00 96.38 109 LEU A C 1
ATOM 879 O O . LEU A 1 109 ? -49.009 -14.582 71.975 1.00 96.38 109 LEU A O 1
ATOM 883 N N . LYS A 1 110 ? -50.846 -15.796 72.428 1.00 95.75 110 LYS A N 1
ATOM 884 C CA . LYS A 1 110 ? -50.668 -16.720 71.293 1.00 95.75 110 LYS A CA 1
ATOM 885 C C . LYS A 1 110 ? -50.681 -15.994 69.952 1.00 95.75 110 LYS A C 1
ATOM 887 O O . LYS A 1 110 ? -49.913 -16.336 69.049 1.00 95.75 110 LYS A O 1
ATOM 892 N N . GLN A 1 111 ? -51.560 -15.004 69.794 1.00 96.50 111 GLN A N 1
ATOM 893 C CA . GLN A 1 111 ? -51.610 -14.212 68.571 1.00 96.50 111 GLN A CA 1
ATOM 894 C C . GLN A 1 111 ? -50.299 -13.444 68.377 1.00 96.50 111 GLN A C 1
ATOM 896 O O . GLN A 1 111 ? -49.756 -13.435 67.270 1.00 96.50 111 GLN A O 1
ATOM 901 N N . GLU A 1 112 ? -49.765 -12.840 69.434 1.00 95.56 112 GLU A N 1
ATOM 902 C CA . GLU A 1 112 ? -48.513 -12.091 69.371 1.00 95.56 112 GLU A CA 1
ATOM 903 C C . GLU A 1 112 ? -47.300 -12.999 69.120 1.00 95.56 112 GLU A C 1
ATOM 905 O O . GLU A 1 112 ? -46.465 -12.672 68.278 1.00 95.56 112 GLU A O 1
ATOM 910 N N . GLU A 1 113 ? -47.253 -14.191 69.725 1.00 96.19 113 GLU A N 1
ATOM 911 C CA . GLU A 1 113 ? -46.248 -15.220 69.417 1.00 96.19 113 GLU A CA 1
ATOM 912 C C . GLU A 1 113 ? -46.283 -15.618 67.933 1.00 96.19 113 GLU A C 1
ATOM 914 O O . GLU A 1 113 ? -45.239 -15.728 67.283 1.00 96.19 113 GLU A O 1
ATOM 919 N N . SER A 1 114 ? -47.480 -15.771 67.353 1.00 95.69 114 SER A N 1
ATOM 920 C CA . SER A 1 114 ? -47.624 -16.082 65.925 1.00 95.69 114 SER A CA 1
ATOM 921 C C . SER A 1 114 ? -47.101 -14.952 65.025 1.00 95.69 114 SER A C 1
ATOM 923 O O . SER A 1 114 ? -46.397 -15.217 64.046 1.00 95.69 114 SER A O 1
ATOM 925 N N . LYS A 1 115 ? -47.369 -13.684 65.379 1.00 97.12 115 LYS A N 1
ATOM 926 C CA . LYS A 1 115 ? -46.840 -12.513 64.659 1.00 97.12 115 LYS A CA 1
ATOM 927 C C . LYS A 1 115 ? -45.325 -12.435 64.782 1.00 97.12 115 LYS A C 1
ATOM 929 O O . LYS A 1 115 ? -44.648 -12.205 63.782 1.00 97.12 115 LYS A O 1
ATOM 934 N N . GLN A 1 116 ? -44.788 -12.664 65.979 1.00 97.12 116 GLN A N 1
ATOM 935 C CA . GLN A 1 116 ? -43.349 -12.698 66.214 1.00 97.12 116 GLN A CA 1
ATOM 936 C C . GLN A 1 116 ? -42.686 -13.768 65.341 1.00 97.12 116 GLN A C 1
ATOM 938 O O . GLN A 1 116 ? -41.665 -13.500 64.708 1.00 97.12 116 GLN A O 1
ATOM 943 N N . HIS A 1 117 ? -43.284 -14.955 65.240 1.00 96.50 117 HIS A N 1
ATOM 944 C CA . HIS A 1 117 ? -42.754 -16.025 64.402 1.00 96.50 117 HIS A CA 1
ATOM 945 C C . HIS A 1 117 ? -42.776 -15.676 62.903 1.00 96.50 117 HIS A C 1
ATOM 947 O O . HIS A 1 117 ? -41.789 -15.901 62.194 1.00 96.50 117 HIS A O 1
ATOM 953 N N . ALA A 1 118 ? -43.857 -15.054 62.421 1.00 96.56 118 ALA A N 1
ATOM 954 C CA . ALA A 1 118 ? -43.950 -14.566 61.044 1.00 96.56 118 ALA A CA 1
ATOM 955 C C . ALA A 1 118 ? -42.908 -13.472 60.740 1.00 96.56 118 ALA A C 1
ATOM 957 O O . ALA A 1 118 ? -42.276 -13.491 59.681 1.00 96.56 118 ALA A O 1
ATOM 958 N N . LEU A 1 119 ? -42.676 -12.553 61.684 1.00 97.31 119 LEU A N 1
ATOM 959 C CA . LEU A 1 119 ? -41.651 -11.514 61.568 1.00 97.31 119 LEU A CA 1
ATOM 960 C C . LEU A 1 119 ? -40.238 -12.101 61.538 1.00 97.31 119 LEU A C 1
ATOM 962 O O . LEU A 1 119 ? -39.437 -11.687 60.706 1.00 97.31 119 LEU A O 1
ATOM 966 N N . ILE A 1 120 ? -39.937 -13.086 62.390 1.00 97.00 120 ILE A N 1
ATOM 967 C CA . ILE A 1 120 ? -38.643 -13.788 62.378 1.00 97.00 120 ILE A CA 1
ATOM 968 C C . ILE A 1 120 ? -38.416 -14.464 61.023 1.00 97.00 120 ILE A C 1
ATOM 970 O O . ILE A 1 120 ? -37.346 -14.317 60.439 1.00 97.00 120 ILE A O 1
ATOM 974 N N . THR A 1 121 ? -39.431 -15.157 60.503 1.00 96.25 121 THR A N 1
ATOM 975 C CA . THR A 1 121 ? -39.353 -15.826 59.195 1.00 96.25 121 THR A CA 1
ATOM 976 C C . THR A 1 121 ? -39.081 -14.815 58.081 1.00 96.25 121 THR A C 1
ATOM 978 O O . THR A 1 121 ? -38.121 -14.965 57.332 1.00 96.25 121 THR A O 1
ATOM 981 N N . THR A 1 122 ? -39.849 -13.723 58.046 1.00 97.19 122 THR A N 1
ATOM 982 C CA . THR A 1 122 ? -39.673 -12.647 57.059 1.00 97.19 122 THR A CA 1
ATOM 983 C C . THR A 1 122 ? -38.287 -12.005 57.160 1.00 97.19 122 THR A C 1
ATOM 985 O O . THR A 1 122 ? -37.651 -11.725 56.148 1.00 97.19 122 THR A O 1
ATOM 988 N N . ASN A 1 123 ? -37.786 -11.781 58.377 1.00 96.94 123 ASN A N 1
ATOM 989 C CA . ASN A 1 123 ? -36.464 -11.202 58.593 1.00 96.94 123 ASN A CA 1
ATOM 990 C C . ASN A 1 123 ? -35.344 -12.130 58.096 1.00 96.94 123 ASN A C 1
ATOM 992 O O . ASN A 1 123 ? -34.398 -11.661 57.468 1.00 96.94 123 ASN A O 1
ATOM 996 N N . ASN A 1 124 ? -35.471 -13.441 58.315 1.00 96.25 124 ASN A N 1
ATOM 997 C CA . ASN A 1 124 ? -34.526 -14.426 57.785 1.00 96.25 124 ASN A CA 1
ATOM 998 C C . ASN A 1 124 ? -34.530 -14.436 56.247 1.00 96.25 124 ASN A C 1
ATOM 1000 O O . ASN A 1 124 ? -33.465 -14.452 55.630 1.00 96.25 124 ASN A O 1
ATOM 1004 N N . ASP A 1 125 ? -35.705 -14.361 55.617 1.00 97.06 125 ASP A N 1
ATOM 1005 C CA . ASP A 1 125 ? -35.817 -14.287 54.155 1.00 97.06 125 ASP A CA 1
ATOM 1006 C C . ASP A 1 125 ? -35.172 -13.013 53.597 1.00 97.06 125 ASP A C 1
ATOM 1008 O O . ASP A 1 125 ? -34.441 -13.067 52.605 1.00 97.06 125 ASP A O 1
ATOM 1012 N N . LEU A 1 126 ? -35.380 -11.870 54.255 1.00 97.00 126 LEU A N 1
ATOM 1013 C CA . LEU A 1 126 ? -34.739 -10.609 53.881 1.00 97.00 126 LEU A CA 1
ATOM 1014 C C . LEU A 1 126 ? -33.216 -10.669 54.049 1.00 97.00 126 LEU A C 1
ATOM 1016 O O . LEU A 1 126 ? -32.492 -10.204 53.171 1.00 97.00 126 LEU A O 1
ATOM 1020 N N . GLN A 1 127 ? -32.710 -11.272 55.127 1.00 96.12 127 GLN A N 1
ATOM 1021 C CA . GLN A 1 127 ? -31.270 -11.480 55.312 1.00 96.12 127 GLN A CA 1
ATOM 1022 C C . GLN A 1 127 ? -30.672 -12.351 54.202 1.00 96.12 127 GLN A C 1
ATOM 1024 O O . GLN A 1 127 ? -29.611 -12.020 53.669 1.00 96.12 127 GLN A O 1
ATOM 1029 N N . ASN A 1 128 ? -31.369 -13.416 53.801 1.00 95.88 128 ASN A N 1
ATOM 1030 C CA . ASN A 1 128 ? -30.945 -14.262 52.686 1.00 95.88 128 ASN A CA 1
ATOM 1031 C C . ASN A 1 128 ? -30.930 -13.494 51.356 1.00 95.88 128 ASN A C 1
ATOM 1033 O O . ASN A 1 128 ? -29.977 -13.616 50.587 1.00 95.88 128 ASN A O 1
ATOM 1037 N N . GLN A 1 129 ? -31.939 -12.658 51.095 1.00 97.19 129 GLN A N 1
ATOM 1038 C CA . GLN A 1 129 ? -31.964 -11.799 49.906 1.00 97.19 129 GLN A CA 1
ATOM 1039 C C . GLN A 1 129 ? -30.808 -10.792 49.903 1.00 97.19 129 GLN A C 1
ATOM 1041 O O . GLN A 1 129 ? -30.138 -10.635 48.885 1.00 97.19 129 GLN A O 1
ATOM 1046 N N . ILE A 1 130 ? -30.522 -10.153 51.043 1.00 96.75 130 ILE A N 1
ATOM 1047 C CA . ILE A 1 130 ? -29.382 -9.235 51.190 1.00 96.75 130 ILE A CA 1
ATOM 1048 C C . ILE A 1 130 ? -28.063 -9.955 50.893 1.00 96.75 130 ILE A C 1
ATOM 1050 O O . ILE A 1 130 ? -27.196 -9.392 50.217 1.00 96.75 130 ILE A O 1
ATOM 1054 N N . LEU A 1 131 ? -27.908 -11.196 51.363 1.00 97.19 131 LEU A N 1
ATOM 1055 C CA . LEU A 1 131 ? -26.714 -11.995 51.108 1.00 97.19 131 LEU A CA 1
ATOM 1056 C C . LEU A 1 131 ? -26.540 -12.286 49.610 1.00 97.19 131 LEU A C 1
ATOM 1058 O O . LEU A 1 131 ? -25.451 -12.068 49.081 1.00 97.19 131 LEU A O 1
ATOM 1062 N N . LEU A 1 132 ? -27.603 -12.717 48.924 1.00 97.00 132 LEU A N 1
ATOM 1063 C CA . LEU A 1 132 ? -27.579 -12.986 47.480 1.00 97.00 132 LEU A CA 1
ATOM 1064 C C . LEU A 1 132 ? -27.242 -11.729 46.670 1.00 97.00 132 LEU A C 1
ATOM 1066 O O . LEU A 1 132 ? -26.346 -11.764 45.831 1.00 97.00 132 LEU A O 1
ATOM 1070 N N . ILE A 1 133 ? -27.889 -10.602 46.978 1.00 97.38 133 ILE A N 1
ATOM 1071 C CA . ILE A 1 133 ? -27.603 -9.311 46.334 1.00 97.38 133 ILE A CA 1
ATOM 1072 C C . ILE A 1 133 ? -26.145 -8.898 46.569 1.00 97.38 133 ILE A C 1
ATOM 1074 O O . ILE A 1 133 ? -25.484 -8.398 45.662 1.00 97.38 133 ILE A O 1
ATOM 1078 N N . SER A 1 134 ? -25.611 -9.118 47.773 1.00 96.19 134 SER A N 1
ATOM 1079 C CA . SER A 1 134 ? -24.211 -8.795 48.076 1.00 96.19 134 SER A CA 1
ATOM 1080 C C . SER A 1 134 ? -23.230 -9.657 47.278 1.00 96.19 134 SER A C 1
ATOM 1082 O O . SER A 1 134 ? -22.207 -9.152 46.817 1.00 96.19 134 SER A O 1
ATOM 1084 N N . GLN A 1 135 ? -23.544 -10.939 47.080 1.00 95.38 135 GLN A N 1
ATOM 1085 C CA . GLN A 1 135 ? -22.744 -11.836 46.244 1.00 95.38 135 GLN A CA 1
ATOM 1086 C C . GLN A 1 135 ? -22.789 -11.421 44.771 1.00 95.38 135 GLN A C 1
ATOM 1088 O O . GLN A 1 135 ? -21.745 -11.337 44.126 1.00 95.38 135 GLN A O 1
ATOM 1093 N N . GLU A 1 136 ? -23.976 -11.109 44.250 1.00 96.94 136 GLU A N 1
ATOM 1094 C CA . GLU A 1 136 ? -24.151 -10.649 42.871 1.00 96.94 136 GLU A CA 1
ATOM 1095 C C . GLU A 1 136 ? -23.425 -9.322 42.628 1.00 96.94 136 GLU A C 1
ATOM 1097 O O . GLU A 1 136 ? -22.714 -9.177 41.635 1.00 96.94 136 GLU A O 1
ATOM 1102 N N . LYS A 1 137 ? -23.501 -8.388 43.584 1.00 96.06 137 LYS A N 1
ATOM 1103 C CA . LYS A 1 137 ? -22.721 -7.149 43.558 1.00 96.06 137 LYS A CA 1
ATOM 1104 C C . LYS A 1 137 ? -21.220 -7.433 43.452 1.00 96.06 137 LYS A C 1
ATOM 1106 O O . LYS A 1 137 ? -20.574 -6.870 42.576 1.00 96.06 137 LYS A O 1
ATOM 1111 N N . SER A 1 138 ? -20.677 -8.315 44.294 1.00 94.88 138 SER A N 1
ATOM 1112 C CA . SER A 1 138 ? -19.252 -8.672 44.244 1.00 94.88 138 SER A CA 1
ATOM 1113 C C . SER A 1 138 ? -18.863 -9.296 42.901 1.00 94.88 138 SER A C 1
ATOM 1115 O O . SER A 1 138 ? -17.795 -8.994 42.376 1.00 94.88 138 SER A O 1
ATOM 1117 N N . HIS A 1 139 ? -19.720 -10.142 42.325 1.00 95.94 139 HIS A N 1
ATOM 1118 C CA . HIS A 1 139 ? -19.481 -10.738 41.011 1.00 95.94 139 HIS A CA 1
ATOM 1119 C C . HIS A 1 139 ? -19.469 -9.683 39.894 1.00 95.94 139 HIS A C 1
ATOM 1121 O O . HIS A 1 139 ? -18.604 -9.707 39.015 1.00 95.94 139 HIS A O 1
ATOM 1127 N N . LEU A 1 140 ? -20.420 -8.746 39.923 1.00 95.75 140 LEU A N 1
ATOM 1128 C CA . LEU A 1 140 ? -20.489 -7.642 38.968 1.00 95.75 140 LEU A CA 1
ATOM 1129 C C . LEU A 1 140 ? -19.288 -6.701 39.099 1.00 95.75 140 LEU A C 1
ATOM 1131 O O . LEU A 1 140 ? -18.747 -6.288 38.080 1.00 95.75 140 LEU A O 1
ATOM 1135 N N . GLU A 1 141 ? -18.836 -6.407 40.320 1.00 95.94 141 GLU A N 1
ATOM 1136 C CA . GLU A 1 141 ? -17.619 -5.622 40.566 1.00 95.94 141 GLU A CA 1
ATOM 1137 C C . GLU A 1 141 ? -16.382 -6.308 39.966 1.00 95.94 141 GLU A C 1
ATOM 1139 O O . GLU A 1 141 ? -15.624 -5.662 39.245 1.00 95.94 141 GLU A O 1
ATOM 1144 N N . CYS A 1 142 ? -16.215 -7.624 40.158 1.00 92.44 142 CYS A N 1
ATOM 1145 C CA . CYS A 1 142 ? -15.136 -8.378 39.509 1.00 92.44 142 CYS A CA 1
ATOM 1146 C C . CYS A 1 142 ? -15.232 -8.336 37.976 1.00 92.44 142 CYS A C 1
ATOM 1148 O O . CYS A 1 142 ? -14.233 -8.084 37.303 1.00 92.44 142 CYS A O 1
ATOM 1150 N N . SER A 1 143 ? -16.434 -8.537 37.428 1.00 95.38 143 SER A N 1
ATOM 1151 C CA . SER A 1 143 ? -16.672 -8.507 35.977 1.00 95.38 143 SER A CA 1
ATOM 1152 C C . SER A 1 143 ? -16.372 -7.127 35.378 1.00 95.38 143 SER A C 1
ATOM 1154 O O . SER A 1 143 ? -15.832 -7.027 34.277 1.00 95.38 143 SER A O 1
ATOM 1156 N N . LEU A 1 144 ? -16.704 -6.052 36.103 1.00 95.50 144 LEU A N 1
ATOM 1157 C CA . LEU A 1 144 ? -16.395 -4.679 35.710 1.00 95.50 144 LEU A CA 1
ATOM 1158 C C . LEU A 1 144 ? -14.878 -4.460 35.661 1.00 95.50 144 LEU A C 1
ATOM 1160 O O . LEU A 1 144 ? -14.380 -3.967 34.653 1.00 95.50 144 LEU A O 1
ATOM 1164 N N . SER A 1 145 ? -14.146 -4.872 36.700 1.00 94.88 145 SER A N 1
ATOM 1165 C CA . SER A 1 145 ? -12.685 -4.738 36.737 1.00 94.88 145 SER A CA 1
ATOM 1166 C C . SER A 1 145 ? -11.989 -5.518 35.616 1.00 94.88 145 SER A C 1
ATOM 1168 O O . SER A 1 145 ? -11.049 -5.006 35.011 1.00 94.88 145 SER A O 1
ATOM 1170 N N . GLU A 1 146 ? -12.457 -6.725 35.280 1.00 95.88 146 GLU A N 1
ATOM 1171 C CA . GLU A 1 146 ? -11.943 -7.464 34.116 1.00 95.88 146 GLU A CA 1
ATOM 1172 C C . GLU A 1 146 ? -12.216 -6.727 32.801 1.00 95.88 146 GLU A C 1
ATOM 1174 O O . GLU A 1 146 ? -11.349 -6.663 31.929 1.00 95.88 146 GLU A O 1
ATOM 1179 N N . LEU A 1 147 ? -13.408 -6.146 32.644 1.00 95.25 147 LEU A N 1
ATOM 1180 C CA . LEU A 1 147 ? -13.756 -5.390 31.444 1.00 95.25 147 LEU A CA 1
ATOM 1181 C C . LEU A 1 147 ? -12.915 -4.112 31.307 1.00 95.25 147 LEU A C 1
ATOM 1183 O O . LEU A 1 147 ? -12.462 -3.795 30.208 1.00 95.25 147 LEU A O 1
ATOM 1187 N N . GLU A 1 148 ? -12.677 -3.403 32.411 1.00 95.19 148 GLU A N 1
ATOM 1188 C CA . GLU A 1 148 ? -11.792 -2.235 32.466 1.00 95.19 148 GLU A CA 1
ATOM 1189 C C . GLU A 1 148 ? -10.355 -2.602 32.079 1.00 95.19 148 GLU A C 1
ATOM 1191 O O . GLU A 1 148 ? -9.739 -1.901 31.272 1.00 95.19 148 GLU A O 1
ATOM 1196 N N . GLN A 1 149 ? -9.843 -3.730 32.581 1.00 93.94 149 GLN A N 1
ATOM 1197 C CA . GLN A 1 149 ? -8.514 -4.218 32.219 1.00 93.94 149 GLN A CA 1
ATOM 1198 C C . GLN A 1 149 ? -8.436 -4.596 30.735 1.00 93.94 149 GLN A C 1
ATOM 1200 O O . GLN A 1 149 ? -7.525 -4.157 30.034 1.00 93.94 149 GLN A O 1
ATOM 1205 N N . ASN A 1 150 ? -9.427 -5.330 30.222 1.00 95.75 150 ASN A N 1
ATOM 1206 C CA . ASN A 1 150 ? -9.504 -5.681 28.803 1.00 95.75 150 ASN A CA 1
ATOM 1207 C C . ASN A 1 150 ? -9.549 -4.431 27.908 1.00 95.75 150 ASN A C 1
ATOM 1209 O O . ASN A 1 150 ? -8.909 -4.391 26.856 1.00 95.75 150 ASN A O 1
ATOM 1213 N N . LEU A 1 151 ? -10.280 -3.389 28.319 1.00 94.69 151 LEU A N 1
ATOM 1214 C CA . LEU A 1 151 ? -10.330 -2.120 27.594 1.00 94.69 151 LEU A CA 1
ATOM 1215 C C . LEU A 1 151 ? -8.958 -1.431 27.567 1.00 94.69 151 LEU A C 1
ATOM 1217 O O . LEU A 1 151 ? -8.537 -0.947 26.512 1.00 94.69 151 LEU A O 1
ATOM 1221 N N . LEU A 1 152 ? -8.252 -1.408 28.702 1.00 95.62 152 LEU A N 1
ATOM 1222 C CA . LEU A 1 152 ? -6.909 -0.839 28.805 1.00 95.62 152 LEU A CA 1
ATOM 1223 C C . LEU A 1 152 ? -5.906 -1.583 27.912 1.00 95.62 152 LEU A C 1
ATOM 1225 O O . LEU A 1 152 ? -5.112 -0.946 27.210 1.00 95.62 152 LEU A O 1
ATOM 1229 N N . ASP A 1 153 ? -5.973 -2.913 27.885 1.00 95.44 153 ASP A N 1
ATOM 1230 C CA . ASP A 1 153 ? -5.106 -3.753 27.058 1.00 95.44 153 ASP A CA 1
ATOM 1231 C C . ASP A 1 153 ? -5.357 -3.499 25.564 1.00 95.44 153 ASP A C 1
ATOM 1233 O O . ASP A 1 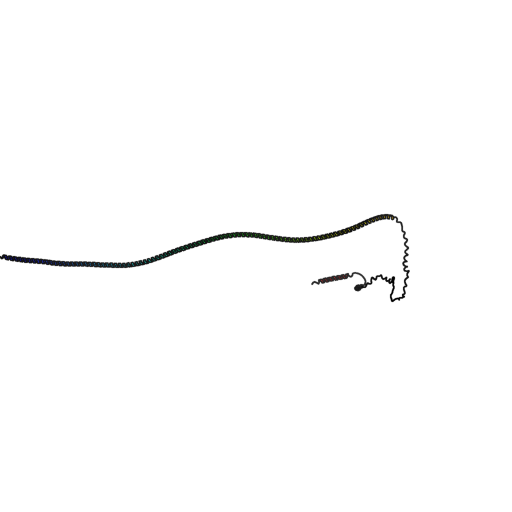153 ? -4.414 -3.252 24.806 1.00 95.44 153 ASP A O 1
ATOM 1237 N N . VAL A 1 154 ? -6.627 -3.441 25.141 1.00 94.94 154 VAL A N 1
ATOM 1238 C CA . VAL A 1 154 ? -7.009 -3.113 23.754 1.00 94.94 154 VAL A CA 1
ATOM 1239 C C . VAL A 1 154 ? -6.535 -1.714 23.359 1.00 94.94 154 VAL A C 1
ATOM 1241 O O . VAL A 1 154 ? -5.990 -1.530 22.266 1.00 94.94 154 VAL A O 1
ATOM 1244 N N . MET A 1 155 ? -6.701 -0.716 24.232 1.00 93.62 155 MET A N 1
ATOM 1245 C CA . MET A 1 155 ? -6.202 0.639 23.982 1.00 93.62 155 MET A CA 1
ATOM 1246 C C . MET A 1 155 ? -4.678 0.662 23.827 1.00 93.62 155 MET A C 1
ATOM 1248 O O . MET A 1 155 ? -4.159 1.286 22.897 1.00 93.62 155 MET A O 1
ATOM 1252 N N . THR A 1 156 ? -3.962 -0.046 24.699 1.00 94.31 156 THR A N 1
ATOM 1253 C CA . THR A 1 156 ? -2.497 -0.139 24.665 1.00 94.31 156 THR A CA 1
ATOM 1254 C C . THR A 1 156 ? -2.021 -0.813 23.379 1.00 94.31 156 THR A C 1
ATOM 1256 O O . THR A 1 156 ? -1.148 -0.286 22.688 1.00 94.31 156 THR A O 1
ATOM 1259 N N . GLN A 1 157 ? -2.647 -1.927 22.992 1.00 94.56 157 GLN A N 1
ATOM 1260 C CA . GLN A 1 157 ? -2.325 -2.650 21.763 1.00 94.56 157 GLN A CA 1
ATOM 1261 C C . GLN A 1 157 ? -2.643 -1.830 20.503 1.00 94.56 157 GLN A C 1
ATOM 1263 O O . GLN A 1 157 ? -1.865 -1.837 19.543 1.00 94.56 157 GLN A O 1
ATOM 1268 N N . SER A 1 158 ? -3.749 -1.078 20.506 1.00 94.31 158 SER A N 1
ATOM 1269 C CA . SER A 1 158 ? -4.103 -0.161 19.417 1.00 94.31 158 SER A CA 1
ATOM 1270 C C . SER A 1 158 ? -3.057 0.941 19.246 1.00 94.31 158 SER A C 1
ATOM 1272 O O . SER A 1 158 ? -2.613 1.203 18.126 1.00 94.31 158 SER A O 1
ATOM 1274 N N . ASN A 1 159 ? -2.618 1.555 20.347 1.00 94.00 159 ASN A N 1
ATOM 1275 C CA . ASN A 1 159 ? -1.599 2.602 20.315 1.00 94.00 159 ASN A CA 1
ATOM 1276 C C . ASN A 1 159 ? -0.241 2.067 19.847 1.00 94.00 159 ASN A C 1
ATOM 1278 O O . ASN A 1 159 ? 0.393 2.696 19.004 1.00 94.00 159 ASN A O 1
ATOM 1282 N N . LEU A 1 160 ? 0.166 0.880 20.308 1.00 94.94 160 LEU A N 1
ATOM 1283 C CA . LEU A 1 160 ? 1.395 0.234 19.845 1.00 94.94 160 LEU A CA 1
ATOM 1284 C C . LEU A 1 160 ? 1.347 -0.057 18.338 1.00 94.94 160 LEU A C 1
ATOM 1286 O O . LEU A 1 160 ? 2.306 0.224 17.624 1.00 94.94 160 LEU A O 1
ATOM 1290 N N . SER A 1 161 ? 0.213 -0.558 17.841 1.00 93.50 161 SER A N 1
ATOM 1291 C CA . SER A 1 161 ? 0.023 -0.835 16.410 1.00 93.50 161 SER A CA 1
ATOM 1292 C C . SER A 1 161 ? 0.084 0.444 15.565 1.00 93.50 161 SER A C 1
ATOM 1294 O O . SER A 1 161 ? 0.668 0.445 14.482 1.00 93.50 161 SER A O 1
ATOM 1296 N N . LYS A 1 162 ? -0.491 1.552 16.060 1.00 94.50 162 LYS A N 1
ATOM 1297 C CA . LYS A 1 162 ? -0.402 2.868 15.405 1.00 94.50 162 LYS A CA 1
ATOM 1298 C C . LYS A 1 162 ? 1.036 3.378 15.344 1.00 94.50 162 LYS A C 1
ATOM 1300 O O . LYS A 1 162 ? 1.447 3.841 14.284 1.00 94.50 162 LYS A O 1
ATOM 1305 N N . GLU A 1 163 ? 1.791 3.272 16.437 1.00 94.19 163 GLU A N 1
ATOM 1306 C CA . GLU A 1 163 ? 3.192 3.712 16.473 1.00 94.19 163 GLU A CA 1
ATOM 1307 C C . GLU A 1 163 ? 4.060 2.873 15.528 1.00 94.19 163 GLU A C 1
ATOM 1309 O O . GLU A 1 163 ? 4.800 3.427 14.718 1.00 94.19 163 GLU A O 1
ATOM 1314 N N . GLN A 1 164 ? 3.893 1.546 15.537 1.00 93.38 164 GLN A N 1
ATOM 1315 C CA . GLN A 1 164 ? 4.594 0.647 14.614 1.00 93.38 164 GLN A CA 1
ATOM 1316 C C . GLN A 1 164 ? 4.313 0.991 13.147 1.00 93.38 164 GLN A C 1
ATOM 1318 O O . GLN A 1 164 ? 5.233 1.014 12.330 1.00 93.38 164 GLN A O 1
ATOM 1323 N N . LEU A 1 165 ? 3.057 1.287 12.799 1.00 94.19 165 LEU A N 1
ATOM 1324 C CA . LEU A 1 165 ? 2.700 1.710 11.446 1.00 94.19 165 LEU A CA 1
ATOM 1325 C C . LEU A 1 165 ? 3.323 3.070 11.094 1.00 94.19 165 LEU A C 1
ATOM 1327 O O . LEU A 1 165 ? 3.831 3.240 9.985 1.00 94.19 165 LEU A O 1
ATOM 1331 N N . ALA A 1 166 ? 3.315 4.028 12.024 1.00 93.19 166 ALA A N 1
ATOM 1332 C CA . ALA A 1 166 ? 3.928 5.340 11.829 1.00 93.19 166 ALA A CA 1
ATOM 1333 C C . ALA A 1 166 ? 5.450 5.245 11.632 1.00 93.19 166 ALA A C 1
ATOM 1335 O O . ALA A 1 166 ? 6.020 5.983 10.828 1.00 93.19 166 ALA A O 1
ATOM 1336 N N . GLU A 1 167 ? 6.115 4.333 12.338 1.00 94.44 167 GLU A N 1
ATOM 1337 C CA . GLU A 1 167 ? 7.546 4.075 12.188 1.00 94.44 167 GLU A CA 1
ATOM 1338 C C . GLU A 1 167 ? 7.870 3.381 10.857 1.00 94.44 167 GLU A C 1
ATOM 1340 O O . GLU A 1 167 ? 8.779 3.811 10.149 1.00 94.44 167 GLU A O 1
ATOM 1345 N N . GLN A 1 168 ? 7.069 2.393 10.441 1.00 94.31 168 GLN A N 1
ATOM 1346 C CA . GLN A 1 168 ? 7.202 1.772 9.115 1.00 94.31 168 GLN A CA 1
ATOM 1347 C C . GLN A 1 168 ? 7.011 2.781 7.976 1.00 94.31 168 GLN A C 1
ATOM 1349 O O . GLN A 1 168 ? 7.750 2.748 6.991 1.00 94.31 168 GLN A O 1
ATOM 1354 N N . LEU A 1 169 ? 6.037 3.687 8.103 1.00 94.19 169 LEU A N 1
ATOM 1355 C CA . LEU A 1 169 ? 5.813 4.752 7.125 1.00 94.19 169 LEU A CA 1
ATOM 1356 C C . LEU A 1 169 ? 6.996 5.722 7.069 1.00 94.19 169 LEU A C 1
ATOM 1358 O O . LEU A 1 169 ? 7.468 6.004 5.970 1.00 94.19 169 LEU A O 1
ATOM 1362 N N . ARG A 1 170 ? 7.523 6.159 8.224 1.00 94.50 170 ARG A N 1
ATOM 1363 C CA . ARG A 1 170 ? 8.729 7.004 8.296 1.00 94.50 170 ARG A CA 1
ATOM 1364 C C . ARG A 1 170 ? 9.935 6.337 7.634 1.00 94.50 170 ARG A C 1
ATOM 1366 O O . ARG A 1 170 ? 10.605 6.970 6.823 1.00 94.50 170 ARG A O 1
ATOM 1373 N N . ALA A 1 171 ? 10.183 5.060 7.927 1.00 93.19 171 ALA A N 1
ATOM 1374 C CA . ALA A 1 171 ? 11.288 4.314 7.329 1.00 93.19 171 ALA A CA 1
ATOM 1375 C C . ALA A 1 171 ? 11.146 4.213 5.801 1.00 93.19 171 ALA A C 1
ATOM 1377 O O . ALA A 1 171 ? 12.095 4.476 5.067 1.00 93.19 171 ALA A O 1
ATOM 1378 N N . LYS A 1 172 ? 9.942 3.894 5.309 1.00 95.44 172 LYS A N 1
ATOM 1379 C CA . LYS A 1 172 ? 9.673 3.799 3.869 1.00 95.44 172 LYS A CA 1
ATOM 1380 C C . LYS A 1 172 ? 9.802 5.147 3.160 1.00 95.44 172 LYS A C 1
ATOM 1382 O O . LYS A 1 172 ? 10.330 5.200 2.052 1.00 95.44 172 LYS A O 1
ATOM 1387 N N . GLU A 1 173 ? 9.329 6.225 3.782 1.00 94.75 173 GLU A N 1
ATOM 1388 C CA . GLU A 1 173 ? 9.489 7.585 3.265 1.00 94.75 173 GLU A CA 1
ATOM 1389 C C . GLU A 1 173 ? 10.968 7.969 3.158 1.00 94.75 173 GLU A C 1
ATOM 1391 O O . GLU A 1 173 ? 11.385 8.506 2.132 1.00 94.75 173 GLU A O 1
ATOM 1396 N N . GLN A 1 174 ? 11.776 7.622 4.162 1.00 93.56 174 GLN A N 1
ATOM 1397 C CA . GLN A 1 174 ? 13.215 7.857 4.132 1.00 93.56 174 GLN A CA 1
ATOM 1398 C C . GLN A 1 174 ? 13.901 7.086 2.994 1.00 93.56 174 GLN A C 1
ATOM 1400 O O . GLN A 1 174 ? 14.633 7.691 2.214 1.00 93.56 174 GLN A O 1
ATOM 1405 N N . THR A 1 175 ? 13.619 5.788 2.833 1.00 94.88 175 THR A N 1
ATOM 1406 C CA . THR A 1 175 ? 14.186 4.992 1.730 1.00 94.88 175 THR A CA 1
ATOM 1407 C C . THR A 1 175 ? 13.809 5.564 0.362 1.00 94.88 175 THR A C 1
ATOM 1409 O O . THR A 1 175 ? 14.659 5.673 -0.518 1.00 94.88 175 THR A O 1
ATOM 1412 N N . LEU A 1 176 ? 12.555 5.991 0.181 1.00 94.81 176 LEU A N 1
ATOM 1413 C CA . LEU A 1 176 ? 12.112 6.622 -1.066 1.00 94.81 176 LEU A CA 1
ATOM 1414 C C . LEU A 1 176 ? 12.798 7.971 -1.320 1.00 94.81 176 LEU A C 1
ATOM 1416 O O . LEU A 1 176 ? 13.080 8.306 -2.469 1.00 94.81 176 LEU A O 1
ATOM 1420 N N . GLN A 1 177 ? 13.074 8.757 -0.276 1.00 94.31 177 GLN A N 1
ATOM 1421 C CA . GLN A 1 177 ? 13.841 10.001 -0.404 1.00 94.31 177 GLN A CA 1
ATOM 1422 C C . GLN A 1 177 ? 15.292 9.733 -0.818 1.00 94.31 177 GLN A C 1
ATOM 1424 O O . GLN A 1 177 ? 15.813 10.429 -1.690 1.00 94.31 177 GLN A O 1
ATOM 1429 N N . GLU A 1 178 ? 15.931 8.716 -0.241 1.00 94.81 178 GLU A N 1
ATOM 1430 C CA . GLU A 1 178 ? 17.294 8.298 -0.596 1.00 94.81 178 GLU A CA 1
ATOM 1431 C C . GLU A 1 178 ? 17.371 7.787 -2.047 1.00 94.81 178 GLU A C 1
ATOM 1433 O O . GLU A 1 178 ? 18.266 8.181 -2.803 1.00 94.81 178 GLU A O 1
ATOM 1438 N N . GLU A 1 179 ? 16.396 6.980 -2.475 1.00 95.88 179 GLU A N 1
ATOM 1439 C CA . GLU A 1 179 ? 16.274 6.506 -3.859 1.00 95.88 179 GLU A CA 1
ATOM 1440 C C . GLU A 1 179 ? 16.050 7.673 -4.828 1.00 95.88 179 GLU A C 1
ATOM 1442 O O . GLU A 1 179 ? 16.765 7.807 -5.822 1.00 95.88 179 GLU A O 1
ATOM 1447 N N . LYS A 1 180 ? 15.120 8.582 -4.506 1.00 96.00 180 LYS A N 1
ATOM 1448 C CA . LYS A 1 180 ? 14.884 9.801 -5.288 1.00 96.00 180 LYS A CA 1
ATOM 1449 C C . LYS A 1 180 ? 16.159 10.630 -5.423 1.00 96.00 180 LYS A C 1
ATOM 1451 O O . LYS A 1 180 ? 16.448 11.114 -6.514 1.00 96.00 180 LYS A O 1
ATOM 1456 N N . HIS A 1 181 ? 16.910 10.819 -4.340 1.00 94.75 181 HIS A N 1
ATOM 1457 C CA . HIS A 1 181 ? 18.157 11.579 -4.379 1.00 94.75 181 HIS A CA 1
ATOM 1458 C C . HIS A 1 181 ? 19.201 10.908 -5.280 1.00 94.75 181 HIS A C 1
ATOM 1460 O O . HIS A 1 181 ? 19.822 11.582 -6.101 1.00 94.75 181 HIS A O 1
ATOM 1466 N N . SER A 1 182 ? 19.325 9.582 -5.194 1.00 96.06 182 SER A N 1
ATOM 1467 C CA . SER A 1 182 ? 20.222 8.793 -6.047 1.00 96.06 182 SER A CA 1
ATOM 1468 C C . SER A 1 182 ? 19.856 8.916 -7.529 1.00 96.06 182 SER A C 1
ATOM 1470 O O . SER A 1 182 ? 20.723 9.191 -8.356 1.00 96.06 182 SER A O 1
ATOM 1472 N N . LEU A 1 183 ? 18.564 8.809 -7.858 1.00 95.06 183 LEU A N 1
ATOM 1473 C CA . LEU A 1 183 ? 18.062 8.980 -9.224 1.00 95.06 183 LEU A CA 1
ATOM 1474 C C . LEU A 1 183 ? 18.282 10.399 -9.759 1.00 95.06 183 LEU A C 1
ATOM 1476 O O . LEU A 1 183 ? 18.570 10.565 -10.940 1.00 95.06 183 LEU A O 1
ATOM 1480 N N . VAL A 1 184 ? 18.163 11.430 -8.915 1.00 96.19 184 VAL A N 1
ATOM 1481 C CA . VAL A 1 184 ? 18.470 12.816 -9.310 1.00 96.19 184 VAL A CA 1
ATOM 1482 C C . VAL A 1 184 ? 19.948 12.962 -9.668 1.00 96.19 184 VAL A C 1
ATOM 1484 O O . VAL A 1 184 ? 20.254 13.507 -10.724 1.00 96.19 184 VAL A O 1
ATOM 1487 N N . ILE A 1 185 ? 20.856 12.423 -8.847 1.00 95.31 185 ILE A N 1
ATOM 1488 C CA . ILE A 1 185 ? 22.301 12.445 -9.127 1.00 95.31 185 ILE A CA 1
ATOM 1489 C C . ILE A 1 185 ? 22.616 11.720 -10.442 1.00 95.31 185 ILE A C 1
ATOM 1491 O O . ILE A 1 185 ? 23.400 12.214 -11.254 1.00 95.31 185 ILE A O 1
ATOM 1495 N N . GLU A 1 186 ? 22.011 10.553 -10.668 1.00 95.88 186 GLU A N 1
ATOM 1496 C CA . GLU A 1 186 ? 22.189 9.798 -11.909 1.00 95.88 186 GLU A CA 1
ATOM 1497 C C . GLU A 1 186 ? 21.656 10.569 -13.124 1.00 95.88 186 GLU A C 1
ATOM 1499 O O . GLU A 1 186 ? 22.332 10.643 -14.150 1.00 95.88 186 GLU A O 1
ATOM 1504 N N . ASN A 1 187 ? 20.489 11.207 -12.999 1.00 95.38 187 ASN A N 1
ATOM 1505 C CA . ASN A 1 187 ? 19.911 12.037 -14.053 1.00 95.38 187 ASN A CA 1
ATOM 1506 C C . ASN A 1 187 ? 20.816 13.228 -14.395 1.00 95.38 187 ASN A C 1
ATOM 1508 O O . ASN A 1 187 ? 21.088 13.469 -15.570 1.00 95.38 187 ASN A O 1
ATOM 1512 N N . ASP A 1 188 ? 21.344 13.922 -13.384 1.00 95.44 188 ASP A N 1
ATOM 1513 C CA . ASP A 1 188 ? 22.285 15.026 -13.583 1.00 95.44 188 ASP A CA 1
ATOM 1514 C C . ASP A 1 188 ? 23.559 14.547 -14.291 1.00 95.44 188 ASP A C 1
ATOM 1516 O O . ASP A 1 188 ? 24.021 15.189 -15.236 1.00 95.44 188 ASP A O 1
ATOM 1520 N N . LYS A 1 189 ? 24.097 13.381 -13.909 1.00 95.75 189 LYS A N 1
ATOM 1521 C CA . LYS A 1 189 ? 25.257 12.779 -14.581 1.00 95.75 189 LYS A CA 1
ATOM 1522 C C . LYS A 1 189 ? 24.966 12.459 -16.050 1.00 95.75 189 LYS A C 1
ATOM 1524 O O . LYS A 1 189 ? 25.756 12.832 -16.915 1.00 95.75 189 LYS A O 1
ATOM 1529 N N . LEU A 1 190 ? 23.835 11.815 -16.337 1.00 95.12 190 LEU A N 1
ATOM 1530 C CA . LEU A 1 190 ? 23.411 11.514 -17.708 1.00 95.12 190 LEU A CA 1
ATOM 1531 C C . LEU A 1 190 ? 23.201 12.790 -18.525 1.00 95.12 190 LEU A C 1
ATOM 1533 O O . LEU A 1 190 ? 23.546 12.837 -19.702 1.00 95.12 190 LEU A O 1
ATOM 1537 N N . LYS A 1 191 ? 22.677 13.851 -17.908 1.00 96.19 191 LYS A N 1
ATOM 1538 C CA . LYS A 1 191 ? 22.511 15.153 -18.554 1.00 96.19 191 LYS A CA 1
ATOM 1539 C C . LYS A 1 191 ? 23.855 15.761 -18.958 1.00 96.19 191 LYS A C 1
ATOM 1541 O O . LYS A 1 191 ? 23.969 16.253 -20.077 1.00 96.19 191 LYS A O 1
ATOM 1546 N N . TYR A 1 192 ? 24.866 15.694 -18.089 1.00 94.00 192 TYR A N 1
ATOM 1547 C CA . TYR A 1 192 ? 26.230 16.109 -18.432 1.00 94.00 192 TYR A CA 1
ATOM 1548 C C . TYR A 1 192 ? 26.822 15.271 -19.571 1.00 94.00 192 TYR A C 1
ATOM 1550 O O . TYR A 1 192 ? 27.439 15.824 -20.478 1.00 94.00 192 TYR A O 1
ATOM 1558 N N . GLU A 1 193 ? 26.617 13.954 -19.551 1.00 95.38 193 GLU A N 1
ATOM 1559 C CA . GLU A 1 193 ? 27.108 13.054 -20.598 1.00 95.38 193 GLU A CA 1
ATOM 1560 C C . GLU A 1 193 ? 26.446 13.339 -21.956 1.00 95.38 193 GLU A C 1
ATOM 1562 O O . GLU A 1 193 ? 27.137 13.446 -22.967 1.00 95.38 193 GLU A O 1
ATOM 1567 N N . ILE A 1 194 ? 25.128 13.565 -21.978 1.00 94.75 194 ILE A N 1
ATOM 1568 C CA . ILE A 1 194 ? 24.391 13.982 -23.181 1.00 94.75 194 ILE A CA 1
ATOM 1569 C C . ILE A 1 194 ? 24.932 15.304 -23.728 1.00 94.75 194 ILE A C 1
ATOM 1571 O O . ILE A 1 194 ? 25.090 15.433 -24.942 1.00 94.75 194 ILE A O 1
ATOM 1575 N N . GLU A 1 195 ? 25.203 16.285 -22.866 1.00 95.44 195 GLU A N 1
ATOM 1576 C CA . GLU A 1 195 ? 25.707 17.585 -23.312 1.00 95.44 195 GLU A CA 1
ATOM 1577 C C . GLU A 1 195 ? 27.127 17.473 -23.883 1.00 95.44 195 GLU A C 1
ATOM 1579 O O . GLU A 1 195 ? 27.393 17.995 -24.961 1.00 95.44 195 GLU A O 1
ATOM 1584 N N . SER A 1 196 ? 28.001 16.683 -23.252 1.00 96.31 196 SER A N 1
ATOM 1585 C CA . SER A 1 196 ? 29.331 16.385 -23.796 1.00 96.31 196 SER A CA 1
ATOM 1586 C C . SER A 1 196 ? 29.253 15.683 -25.158 1.00 96.31 196 SER A C 1
ATOM 1588 O O . SER A 1 196 ? 29.955 16.062 -26.095 1.00 96.31 196 SER A O 1
ATOM 1590 N N . ILE A 1 197 ? 28.354 14.703 -25.313 1.00 94.94 197 ILE A N 1
ATOM 1591 C CA . ILE A 1 197 ? 28.122 14.045 -26.606 1.00 94.94 197 ILE A CA 1
ATOM 1592 C C . ILE A 1 197 ? 27.638 15.062 -27.645 1.00 94.94 197 ILE A C 1
ATOM 1594 O O . ILE A 1 197 ? 28.135 15.056 -28.771 1.00 94.94 197 ILE A O 1
ATOM 1598 N N . ARG A 1 198 ? 26.714 15.963 -27.292 1.00 95.31 198 ARG A N 1
ATOM 1599 C CA . ARG A 1 198 ? 26.253 17.021 -28.205 1.00 95.31 198 ARG A CA 1
ATOM 1600 C C . ARG A 1 198 ? 27.395 17.911 -28.668 1.00 95.31 198 ARG A C 1
ATOM 1602 O O . ARG A 1 198 ? 27.512 18.120 -29.871 1.00 95.31 198 ARG A O 1
ATOM 1609 N N . GLU A 1 199 ? 28.245 18.377 -27.758 1.00 94.81 199 GLU A N 1
ATOM 1610 C CA . GLU A 1 199 ? 29.423 19.180 -28.102 1.00 94.81 199 GLU A CA 1
ATOM 1611 C C . GLU A 1 199 ? 30.329 18.431 -29.089 1.00 94.81 199 GLU A C 1
ATOM 1613 O O . GLU A 1 199 ? 30.622 18.946 -30.171 1.00 94.81 199 GLU A O 1
ATOM 1618 N N . THR A 1 200 ? 30.676 17.171 -28.796 1.00 94.56 200 THR A N 1
ATOM 1619 C CA . THR A 1 200 ? 31.497 16.363 -29.717 1.00 94.56 200 THR A CA 1
ATOM 1620 C C . THR A 1 200 ? 30.829 16.160 -31.078 1.00 94.56 200 THR A C 1
ATOM 1622 O O . THR A 1 200 ? 31.503 16.210 -32.106 1.00 94.56 200 THR A O 1
ATOM 1625 N N . ASN A 1 201 ? 29.505 15.990 -31.124 1.00 93.94 201 ASN A N 1
ATOM 1626 C CA . ASN A 1 201 ? 28.777 15.848 -32.380 1.00 93.94 201 ASN A CA 1
ATOM 1627 C C . ASN A 1 201 ? 28.789 17.154 -33.189 1.00 93.94 201 ASN A C 1
ATOM 1629 O O . ASN A 1 201 ? 29.027 17.111 -34.391 1.00 93.94 201 ASN A O 1
ATOM 1633 N N . THR A 1 202 ? 28.622 18.315 -32.543 1.00 94.12 202 THR A N 1
ATOM 1634 C CA . THR A 1 202 ? 28.731 19.619 -33.225 1.00 94.12 202 THR A CA 1
ATOM 1635 C C . THR A 1 202 ? 30.137 19.879 -33.779 1.00 94.12 202 THR A C 1
ATOM 1637 O O . THR A 1 202 ? 30.290 20.442 -34.868 1.00 94.12 202 THR A O 1
ATOM 1640 N N . GLU A 1 203 ? 31.180 19.429 -33.074 1.00 95.06 203 GLU A N 1
ATOM 1641 C CA . GLU A 1 203 ? 32.563 19.508 -33.551 1.00 95.06 203 GLU A CA 1
ATOM 1642 C C . GLU A 1 203 ? 32.789 18.589 -34.761 1.00 95.06 203 GLU A C 1
ATOM 1644 O O . GLU A 1 203 ? 33.367 19.008 -35.769 1.00 95.06 203 GLU A O 1
ATOM 1649 N N . LEU A 1 204 ? 32.284 17.352 -34.705 1.00 94.19 204 LEU A N 1
ATOM 1650 C CA . LEU A 1 204 ? 32.342 16.412 -35.824 1.00 94.19 204 LEU A CA 1
ATOM 1651 C C . LEU A 1 204 ? 31.572 16.923 -37.046 1.00 94.19 204 LEU A C 1
ATOM 1653 O O . LEU A 1 204 ? 32.099 16.851 -38.154 1.00 94.19 204 LEU A O 1
ATOM 1657 N N . GLU A 1 205 ? 30.373 17.477 -36.867 1.00 95.19 205 GLU A N 1
ATOM 1658 C CA . GLU A 1 205 ? 29.592 18.105 -37.940 1.00 95.19 205 GLU A CA 1
ATOM 1659 C C . GLU A 1 205 ? 30.366 19.256 -38.595 1.00 95.19 205 GLU A C 1
ATOM 1661 O O . GLU A 1 205 ? 30.453 19.325 -39.822 1.00 95.19 205 GLU A O 1
ATOM 1666 N N . SER A 1 206 ? 31.013 20.106 -37.791 1.00 93.44 206 SER A N 1
ATOM 1667 C CA . SER A 1 206 ? 31.874 21.187 -38.290 1.00 93.44 206 SER A CA 1
ATOM 1668 C C . SER A 1 206 ? 33.065 20.646 -39.088 1.00 93.44 206 SER A C 1
ATOM 1670 O O . SER A 1 206 ? 33.407 21.174 -40.148 1.00 93.44 206 SER A O 1
ATOM 1672 N N . LYS A 1 207 ? 33.681 19.553 -38.622 1.00 95.31 207 LYS A N 1
ATOM 1673 C CA . LYS A 1 207 ? 34.791 18.893 -39.321 1.00 95.31 207 LYS A CA 1
ATOM 1674 C C . LYS A 1 207 ? 34.350 18.239 -40.631 1.00 95.31 207 LYS A C 1
ATOM 1676 O O . LYS A 1 207 ? 35.077 18.318 -41.618 1.00 95.31 207 LYS A O 1
ATOM 1681 N N . ILE A 1 208 ? 33.166 17.628 -40.663 1.00 94.38 208 ILE A N 1
ATOM 1682 C CA . ILE A 1 208 ? 32.561 17.082 -41.886 1.00 94.38 208 ILE A CA 1
ATOM 1683 C C . ILE A 1 208 ? 32.286 18.205 -42.887 1.00 94.38 208 ILE A C 1
ATOM 1685 O O . ILE A 1 208 ? 32.612 18.051 -44.061 1.00 94.38 208 ILE A O 1
ATOM 1689 N N . ALA A 1 209 ? 31.732 19.336 -42.439 1.00 93.44 209 ALA A N 1
ATOM 1690 C CA . ALA A 1 209 ? 31.496 20.493 -43.301 1.00 93.44 209 ALA A CA 1
ATOM 1691 C C . ALA A 1 209 ? 32.804 21.000 -43.931 1.00 93.44 209 ALA A C 1
ATOM 1693 O O . ALA A 1 209 ? 32.874 21.152 -45.148 1.00 93.44 209 ALA A O 1
ATOM 1694 N N . PHE A 1 210 ? 33.864 21.147 -43.129 1.00 95.06 210 PHE A N 1
ATOM 1695 C CA . PHE A 1 210 ? 35.188 21.536 -43.621 1.00 95.06 210 PHE A CA 1
ATOM 1696 C C . PHE A 1 210 ? 35.748 20.555 -44.664 1.00 95.06 210 PHE A C 1
ATOM 1698 O O . PHE A 1 210 ? 36.191 20.971 -45.732 1.00 95.06 210 PHE A O 1
ATOM 1705 N N . LEU A 1 211 ? 35.705 19.248 -44.382 1.00 94.19 211 LEU A N 1
ATOM 1706 C CA . LEU A 1 211 ? 36.197 18.227 -45.313 1.00 94.19 211 LEU A CA 1
ATOM 1707 C C . LEU A 1 211 ? 35.381 18.185 -46.611 1.00 94.19 211 LEU A C 1
ATOM 1709 O O . LEU A 1 211 ? 35.946 17.965 -47.680 1.00 94.19 211 LEU A O 1
ATOM 1713 N N . ASN A 1 212 ? 34.067 18.410 -46.542 1.00 94.75 212 ASN A N 1
ATOM 1714 C CA . ASN A 1 212 ? 33.221 18.512 -47.731 1.00 94.75 212 ASN A CA 1
ATOM 1715 C C . ASN A 1 212 ? 33.577 19.737 -48.580 1.00 94.75 212 ASN A C 1
ATOM 1717 O O . ASN A 1 212 ? 33.622 19.629 -49.806 1.00 94.75 212 ASN A O 1
ATOM 1721 N N . ASP A 1 213 ? 33.862 20.881 -47.959 1.00 93.56 213 ASP A N 1
ATOM 1722 C CA . ASP A 1 213 ? 34.336 22.067 -48.676 1.00 93.56 213 ASP A CA 1
ATOM 1723 C C . ASP A 1 213 ? 35.691 21.809 -49.348 1.00 93.56 213 ASP A C 1
ATOM 1725 O O . ASP A 1 213 ? 35.871 22.149 -50.520 1.00 93.56 213 ASP A O 1
ATOM 1729 N N . GLU A 1 214 ? 36.623 21.153 -48.653 1.00 94.88 214 GLU A N 1
ATOM 1730 C CA . GLU A 1 214 ? 37.924 20.763 -49.208 1.00 94.88 214 GLU A CA 1
ATOM 1731 C C . GLU A 1 214 ? 37.768 19.786 -50.386 1.00 94.88 214 GLU A C 1
ATOM 1733 O O . GLU A 1 214 ? 38.384 19.969 -51.440 1.00 94.88 214 GLU A O 1
ATOM 1738 N N . LEU A 1 215 ? 36.877 18.796 -50.263 1.00 93.88 215 LEU A N 1
ATOM 1739 C CA . LEU A 1 215 ? 36.543 17.866 -51.342 1.00 93.88 215 LEU A CA 1
ATOM 1740 C C . LEU A 1 215 ? 35.944 18.594 -52.554 1.00 93.88 215 LEU A C 1
ATOM 1742 O O . LEU A 1 215 ? 36.336 18.323 -53.689 1.00 93.88 215 LEU A O 1
ATOM 1746 N N . ASN A 1 216 ? 35.031 19.543 -52.334 1.00 92.88 216 ASN A N 1
ATOM 1747 C CA . ASN A 1 216 ? 34.441 20.352 -53.401 1.00 92.88 216 ASN A CA 1
ATOM 1748 C C . ASN A 1 216 ? 35.494 21.222 -54.107 1.00 92.88 216 ASN A C 1
ATOM 1750 O O . ASN A 1 216 ? 35.501 21.320 -55.338 1.00 92.88 216 ASN A O 1
ATOM 1754 N N . GLN A 1 217 ? 36.426 21.818 -53.361 1.00 93.38 217 GLN A N 1
ATOM 1755 C CA . GLN A 1 217 ? 37.552 22.560 -53.936 1.00 93.38 217 GLN A CA 1
ATOM 1756 C C . GLN A 1 217 ? 38.472 21.652 -54.756 1.00 93.38 217 GLN A C 1
ATOM 1758 O O . GLN A 1 217 ? 38.888 22.009 -55.859 1.00 93.38 217 GLN A O 1
ATOM 1763 N N . LEU A 1 218 ? 38.770 20.452 -54.259 1.00 93.00 218 LEU A N 1
ATOM 1764 C CA . LEU A 1 218 ? 39.586 19.497 -54.998 1.00 93.00 218 LEU A CA 1
ATOM 1765 C C . LEU A 1 218 ? 38.884 19.037 -56.280 1.00 93.00 218 LEU A C 1
ATOM 1767 O O . LEU A 1 218 ? 39.517 18.982 -57.332 1.00 93.00 218 LEU A O 1
ATOM 1771 N N . ASN A 1 219 ? 37.576 18.779 -56.217 1.00 92.69 219 ASN A N 1
ATOM 1772 C CA . ASN A 1 219 ? 36.781 18.383 -57.373 1.00 92.69 219 ASN A CA 1
ATOM 1773 C C . ASN A 1 219 ? 36.715 19.502 -58.426 1.00 92.69 219 ASN A C 1
ATOM 1775 O O . ASN A 1 219 ? 36.927 19.252 -59.608 1.00 92.69 219 ASN A O 1
ATOM 1779 N N . THR A 1 220 ? 36.513 20.760 -58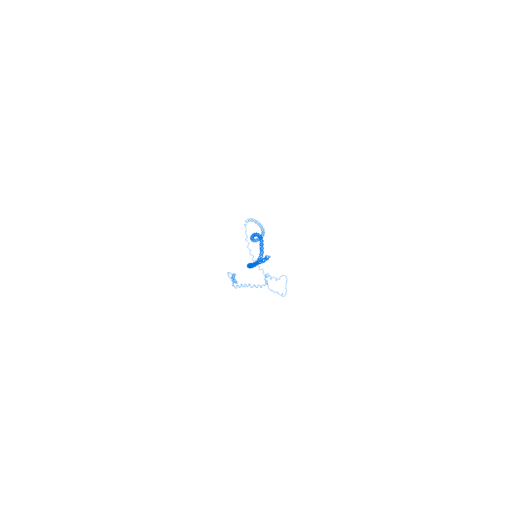.019 1.00 92.25 220 THR A N 1
ATOM 1780 C CA . THR A 1 220 ? 36.569 21.901 -58.956 1.00 92.25 220 THR A CA 1
ATOM 1781 C C . THR A 1 220 ? 37.955 22.055 -59.585 1.00 92.25 220 THR A C 1
ATOM 1783 O O . THR A 1 220 ? 38.058 22.268 -60.792 1.00 92.25 220 THR A O 1
ATOM 1786 N N . LYS A 1 221 ? 39.034 21.864 -58.814 1.00 93.50 221 LYS A N 1
ATOM 1787 C CA . LYS A 1 221 ? 40.405 21.846 -59.347 1.00 93.50 221 LYS A CA 1
ATOM 1788 C C . LYS A 1 221 ? 40.631 20.694 -60.332 1.00 93.50 221 LYS A C 1
ATOM 1790 O O . LYS A 1 221 ? 41.272 20.904 -61.359 1.00 93.50 221 LYS A O 1
ATOM 1795 N N . GLN A 1 222 ? 40.103 19.506 -60.042 1.00 93.38 222 GLN A N 1
ATOM 1796 C CA . GLN A 1 222 ? 40.157 18.352 -60.939 1.00 93.38 222 GLN A CA 1
ATOM 1797 C C . GLN A 1 222 ? 39.430 18.638 -62.258 1.00 93.38 222 GLN A C 1
ATOM 1799 O O . GLN A 1 222 ? 39.987 18.357 -63.314 1.00 93.38 222 GLN A O 1
ATOM 1804 N N . GLN A 1 223 ? 38.235 19.234 -62.217 1.00 91.56 223 GLN A N 1
ATOM 1805 C CA . GLN A 1 223 ? 37.501 19.611 -63.431 1.00 91.56 223 GLN A CA 1
ATOM 1806 C C . GLN A 1 223 ? 38.277 20.633 -64.271 1.00 91.56 223 GLN A C 1
ATOM 1808 O O . GLN A 1 223 ? 38.423 20.446 -65.475 1.00 91.56 223 GLN A O 1
ATOM 1813 N N . SER A 1 224 ? 38.859 21.661 -63.646 1.00 92.06 224 SER A N 1
ATOM 1814 C CA . SER A 1 224 ? 39.711 22.631 -64.352 1.00 92.06 224 SER A CA 1
ATOM 1815 C C . SER A 1 224 ? 40.941 21.983 -64.998 1.00 92.06 224 SER A C 1
ATOM 1817 O O . SER A 1 224 ? 41.334 22.370 -66.096 1.00 92.06 224 SER A O 1
ATOM 1819 N N . LEU A 1 225 ? 41.553 20.992 -64.339 1.00 91.69 225 LEU A N 1
ATOM 1820 C CA . LEU A 1 225 ? 42.662 20.224 -64.914 1.00 91.69 225 LEU A CA 1
ATOM 1821 C C . LEU A 1 225 ? 42.217 19.356 -66.092 1.00 91.69 225 LEU A C 1
ATOM 1823 O O . LEU A 1 225 ? 42.960 19.256 -67.060 1.00 91.69 225 LEU A O 1
ATOM 1827 N N . LEU A 1 226 ? 41.025 18.759 -66.026 1.00 92.12 226 LEU A N 1
ATOM 1828 C CA . LEU A 1 226 ? 40.473 17.955 -67.116 1.00 92.12 226 LEU A CA 1
ATOM 1829 C C . LEU A 1 226 ? 40.241 18.809 -68.371 1.00 92.12 226 LEU A C 1
ATOM 1831 O O . LEU A 1 226 ? 40.639 18.409 -69.459 1.00 92.12 226 LEU A O 1
ATOM 1835 N N . VAL A 1 227 ? 39.694 20.018 -68.204 1.00 91.88 227 VAL A N 1
ATOM 1836 C CA . VAL A 1 227 ? 39.547 20.996 -69.297 1.00 91.88 227 VAL A CA 1
ATOM 1837 C C . VAL A 1 227 ? 40.912 21.384 -69.873 1.00 91.88 227 VAL A C 1
ATOM 1839 O O . VAL A 1 227 ? 41.099 21.376 -71.084 1.00 91.88 227 VAL A O 1
ATOM 1842 N N . ALA A 1 228 ? 41.900 21.669 -69.018 1.00 88.81 228 ALA A N 1
ATOM 1843 C CA . ALA A 1 228 ? 43.251 21.987 -69.480 1.00 88.81 228 ALA A CA 1
ATOM 1844 C C . ALA A 1 228 ? 43.920 20.810 -70.216 1.00 88.81 228 ALA A C 1
ATOM 1846 O O . ALA A 1 228 ? 44.684 21.026 -71.156 1.00 88.81 228 ALA A O 1
ATOM 1847 N N . GLN A 1 229 ? 43.646 19.571 -69.797 1.00 91.38 229 GLN A N 1
ATOM 1848 C CA . GLN A 1 229 ? 44.109 18.372 -70.488 1.00 91.38 229 GLN A CA 1
ATOM 1849 C C . GLN A 1 229 ? 43.469 18.256 -71.875 1.00 91.38 229 GLN A C 1
ATOM 1851 O O . GLN A 1 229 ? 44.197 18.045 -72.839 1.00 91.38 229 GLN A O 1
ATOM 1856 N N . GLU A 1 230 ? 42.151 18.434 -71.990 1.00 92.69 230 GLU A N 1
ATOM 1857 C CA . GLU A 1 230 ? 41.441 18.418 -73.275 1.00 92.69 230 GLU A CA 1
ATOM 1858 C C . GLU A 1 230 ? 41.985 19.496 -74.231 1.00 92.69 230 GLU A C 1
ATOM 1860 O O . GLU A 1 230 ? 42.265 19.220 -75.399 1.00 92.69 230 GLU A O 1
ATOM 1865 N N . ASP A 1 231 ? 42.244 20.707 -73.729 1.00 91.56 231 ASP A N 1
ATOM 1866 C CA . ASP A 1 231 ? 42.877 21.782 -74.502 1.00 91.56 231 ASP A CA 1
ATOM 1867 C C . ASP A 1 231 ? 44.288 21.411 -74.985 1.00 91.56 231 ASP A C 1
ATOM 1869 O O . ASP A 1 231 ? 44.661 21.716 -76.122 1.00 91.56 231 ASP A O 1
ATOM 1873 N N . LEU A 1 232 ? 45.092 20.760 -74.138 1.00 90.38 232 LEU A N 1
ATOM 1874 C CA . LEU A 1 232 ? 46.424 20.282 -74.514 1.00 90.38 232 LEU A CA 1
ATOM 1875 C C . LEU A 1 232 ? 46.355 19.140 -75.533 1.00 90.38 232 LEU A C 1
ATOM 1877 O O . LEU A 1 232 ? 47.141 19.132 -76.476 1.00 90.38 232 LEU A O 1
ATOM 1881 N N . GLU A 1 233 ? 45.420 18.202 -75.384 1.00 91.50 233 GLU A N 1
ATOM 1882 C CA . GLU A 1 233 ? 45.186 17.123 -76.351 1.00 91.50 233 GLU A CA 1
ATOM 1883 C C . GLU A 1 233 ? 44.791 17.690 -77.721 1.00 91.50 233 GLU A C 1
ATOM 1885 O O . GLU A 1 233 ? 45.374 17.305 -78.737 1.00 91.50 233 GLU A O 1
ATOM 1890 N N . ASN A 1 234 ? 43.899 18.684 -77.753 1.00 89.25 234 ASN A N 1
ATOM 1891 C CA . ASN A 1 234 ? 43.534 19.402 -78.975 1.00 89.25 234 ASN A CA 1
ATOM 1892 C C . ASN A 1 234 ? 44.732 20.141 -79.598 1.00 89.25 234 ASN A C 1
ATOM 1894 O O . ASN A 1 234 ? 44.911 20.123 -80.818 1.00 89.25 234 ASN A O 1
ATOM 1898 N N . GLN A 1 235 ? 45.590 20.762 -78.781 1.00 90.62 235 GLN A N 1
ATOM 1899 C CA . GLN A 1 235 ? 46.833 21.376 -79.265 1.00 90.62 235 GLN A CA 1
ATOM 1900 C C . GLN A 1 235 ? 47.801 20.339 -79.849 1.00 90.62 235 GLN A C 1
ATOM 1902 O O . GLN A 1 235 ? 48.373 20.580 -80.910 1.00 90.62 235 GLN A O 1
ATOM 1907 N N . ILE A 1 236 ? 47.971 19.184 -79.200 1.00 89.50 236 ILE A N 1
ATOM 1908 C CA . ILE A 1 236 ? 48.809 18.086 -79.700 1.00 89.50 236 ILE A CA 1
ATOM 1909 C C . ILE A 1 236 ? 48.261 17.551 -81.022 1.00 89.50 236 ILE A C 1
ATOM 1911 O O . ILE A 1 236 ? 49.048 17.305 -81.938 1.00 89.50 236 ILE A O 1
ATOM 1915 N N . LEU A 1 237 ? 46.940 17.391 -81.146 1.00 90.56 237 LEU A N 1
ATOM 1916 C CA . LEU A 1 237 ? 46.300 16.963 -82.388 1.00 90.56 237 LEU A CA 1
ATOM 1917 C C . LEU A 1 237 ? 46.604 17.951 -83.518 1.00 90.56 237 LEU A C 1
ATOM 1919 O O . LEU A 1 237 ? 47.102 17.542 -84.564 1.00 90.56 237 LEU A O 1
ATOM 1923 N N . LYS A 1 238 ? 46.425 19.253 -83.268 1.00 89.62 238 LYS A N 1
ATOM 1924 C CA . LYS A 1 238 ? 46.744 20.310 -84.234 1.00 89.62 238 LYS A CA 1
ATOM 1925 C C . LYS A 1 238 ? 48.222 20.306 -84.640 1.00 89.62 238 LYS A C 1
ATOM 1927 O O . LYS A 1 238 ? 48.531 20.354 -85.825 1.00 89.62 238 LYS A O 1
ATOM 1932 N N . ILE A 1 239 ? 49.139 20.202 -83.677 1.00 87.31 239 ILE A N 1
ATOM 1933 C CA . ILE A 1 239 ? 50.582 20.101 -83.955 1.00 87.31 239 ILE A CA 1
ATOM 1934 C C . ILE A 1 239 ? 50.894 18.829 -84.751 1.00 87.31 239 ILE A C 1
ATOM 1936 O O . ILE A 1 239 ? 51.755 18.849 -85.624 1.00 87.31 239 ILE A O 1
ATOM 1940 N N . SER A 1 240 ? 50.210 17.719 -84.472 1.00 87.25 240 SER A N 1
ATOM 1941 C CA . SER A 1 240 ? 50.401 16.457 -85.195 1.00 87.25 240 SER A CA 1
ATOM 1942 C C . SER A 1 240 ? 49.922 16.556 -86.643 1.00 87.25 240 SER A C 1
ATOM 1944 O O . SER A 1 240 ? 50.604 16.064 -87.539 1.00 87.25 240 SER A O 1
ATOM 1946 N N . GLU A 1 241 ? 48.802 17.236 -86.891 1.00 88.38 241 GLU A N 1
ATOM 1947 C CA . GLU A 1 241 ? 48.329 17.557 -88.241 1.00 88.38 241 GLU A CA 1
ATOM 1948 C C . GLU A 1 241 ? 49.307 18.484 -88.972 1.00 88.38 241 GLU A C 1
ATOM 1950 O O . GLU A 1 241 ? 49.693 18.195 -90.103 1.00 88.38 241 GLU A O 1
ATOM 1955 N N . GLU A 1 242 ? 49.767 19.560 -88.326 1.00 88.12 242 GLU A N 1
ATOM 1956 C CA . GLU A 1 242 ? 50.784 20.465 -88.879 1.00 88.12 242 GLU A CA 1
ATOM 1957 C C . GLU A 1 242 ? 52.083 19.715 -89.203 1.00 88.12 242 GLU A C 1
ATOM 1959 O O . GLU A 1 242 ? 52.642 19.879 -90.288 1.00 88.12 242 GLU A O 1
ATOM 1964 N N . LYS A 1 243 ? 52.536 18.837 -88.301 1.00 89.12 243 LYS A N 1
ATOM 1965 C CA . LYS A 1 243 ? 53.694 17.967 -88.515 1.00 89.12 243 LYS A CA 1
ATOM 1966 C C . LYS A 1 243 ? 53.487 17.065 -89.729 1.00 89.12 243 LYS A C 1
ATOM 1968 O O . LYS A 1 243 ? 54.377 16.999 -90.566 1.00 89.12 243 LYS A O 1
ATOM 1973 N N . PHE A 1 244 ? 52.334 16.409 -89.854 1.00 87.62 244 PHE A N 1
ATOM 1974 C CA . PHE A 1 244 ? 52.024 15.555 -91.002 1.00 87.62 244 PHE A CA 1
ATOM 1975 C C . PHE A 1 244 ? 52.029 16.344 -92.322 1.00 87.62 244 PHE A C 1
ATOM 1977 O O . PHE A 1 244 ? 52.574 15.888 -93.326 1.00 87.62 244 PHE A O 1
ATOM 1984 N N . GLN A 1 245 ? 51.477 17.561 -92.328 1.00 85.06 245 GLN A N 1
ATOM 1985 C CA . GLN A 1 245 ? 51.514 18.450 -93.496 1.00 85.06 245 GLN A CA 1
ATOM 1986 C C . GLN A 1 245 ? 52.944 18.872 -93.859 1.00 85.06 245 GLN A C 1
ATOM 1988 O O . GLN A 1 245 ? 53.304 18.904 -95.040 1.00 85.06 245 GLN A O 1
ATOM 1993 N N . LEU A 1 246 ? 53.773 19.173 -92.856 1.00 86.06 246 LEU A N 1
ATOM 1994 C CA . LEU A 1 246 ? 55.186 19.485 -93.053 1.00 86.06 246 LEU A CA 1
ATOM 1995 C C . LEU A 1 246 ? 55.975 18.269 -93.546 1.00 86.06 246 LEU A C 1
ATOM 1997 O O . LEU A 1 246 ? 56.775 18.430 -94.457 1.00 86.06 246 LEU A O 1
ATOM 2001 N N . GLU A 1 247 ? 55.734 17.070 -93.012 1.00 86.06 247 GLU A N 1
ATOM 2002 C CA . GLU A 1 247 ? 56.355 15.820 -93.477 1.00 86.06 247 GLU A CA 1
ATOM 2003 C C . GLU A 1 247 ? 55.993 15.525 -94.936 1.00 86.06 247 GLU A C 1
ATOM 2005 O O . GLU A 1 247 ? 56.879 15.227 -95.732 1.00 86.06 247 GLU A O 1
ATOM 2010 N N . ASN A 1 248 ? 54.727 15.700 -95.328 1.00 81.69 248 ASN A N 1
ATOM 2011 C CA . ASN A 1 248 ? 54.320 15.582 -96.731 1.00 81.69 248 ASN A CA 1
ATOM 2012 C C . ASN A 1 248 ? 55.010 16.628 -97.612 1.00 81.69 248 ASN A C 1
ATOM 2014 O O . ASN A 1 248 ? 55.520 16.302 -98.681 1.00 81.69 248 ASN A O 1
ATOM 2018 N N . SER A 1 249 ? 55.058 17.884 -97.159 1.00 84.31 249 SER A N 1
ATOM 2019 C CA . SER A 1 249 ? 55.739 18.961 -97.888 1.00 84.31 249 SER A CA 1
ATOM 2020 C C . SER A 1 249 ? 57.236 18.684 -98.034 1.00 84.31 249 SER A C 1
ATOM 2022 O O . SER A 1 249 ? 57.807 18.932 -99.093 1.00 84.31 249 SER A O 1
ATOM 2024 N N . LEU A 1 250 ? 57.865 18.141 -96.990 1.00 84.56 250 LEU A N 1
ATOM 2025 C CA . LEU A 1 250 ? 59.272 17.764 -96.971 1.00 84.56 250 LEU A CA 1
ATOM 2026 C C . LEU A 1 250 ? 59.536 16.579 -97.902 1.00 84.56 250 LEU A C 1
ATOM 2028 O O . LEU A 1 250 ? 60.462 16.658 -98.694 1.00 84.56 250 LEU A O 1
ATOM 2032 N N . SER A 1 251 ? 58.675 15.558 -97.903 1.00 83.31 251 SER A N 1
ATOM 2033 C CA . SER A 1 251 ? 58.755 14.431 -98.841 1.00 83.31 251 SER A CA 1
ATOM 2034 C C . SER A 1 251 ? 58.629 14.885 -100.303 1.00 83.31 251 SER A C 1
ATOM 2036 O O . SER A 1 251 ? 59.395 14.443 -101.158 1.00 83.31 251 SER A O 1
ATOM 2038 N N . VAL A 1 252 ? 57.733 15.835 -100.598 1.00 83.62 252 VAL A N 1
ATOM 2039 C CA . VAL A 1 252 ? 57.626 16.461 -101.930 1.00 83.62 252 VAL A CA 1
ATOM 2040 C C . VAL A 1 252 ? 58.897 17.239 -102.288 1.00 83.62 252 VAL A C 1
ATOM 2042 O O . VAL A 1 252 ? 59.371 17.167 -103.420 1.00 83.62 252 VAL A O 1
ATOM 2045 N N . LEU A 1 253 ? 59.472 17.981 -101.340 1.00 79.25 253 LEU A N 1
ATOM 2046 C CA . LEU A 1 253 ? 60.727 18.711 -101.538 1.00 79.25 253 LEU A CA 1
ATOM 2047 C C . LEU A 1 253 ? 61.925 17.778 -101.751 1.00 79.25 253 LEU A C 1
ATOM 2049 O O . LEU A 1 253 ? 62.755 18.062 -102.609 1.00 79.25 253 LEU A O 1
ATOM 2053 N N . GLU A 1 254 ? 62.006 16.674 -101.009 1.00 82.88 254 GLU A N 1
ATOM 2054 C CA . GLU A 1 254 ? 63.019 15.632 -101.187 1.00 82.88 254 GLU A CA 1
ATOM 2055 C C . GLU A 1 254 ? 62.904 14.991 -102.571 1.00 82.88 254 GLU A C 1
ATOM 2057 O O . GLU A 1 254 ? 63.915 14.862 -103.259 1.00 82.88 254 GLU A O 1
ATOM 2062 N N . GLN A 1 255 ? 61.686 14.681 -103.027 1.00 81.94 255 GLN A N 1
ATOM 2063 C CA . GLN A 1 255 ? 61.466 14.175 -104.382 1.00 81.94 255 GLN A CA 1
ATOM 2064 C C . GLN A 1 255 ? 61.886 15.200 -105.445 1.00 81.94 255 GLN A C 1
ATOM 2066 O O . GLN A 1 255 ? 62.626 14.861 -106.362 1.00 81.94 255 GLN A O 1
ATOM 2071 N N . ASN A 1 256 ? 61.511 16.474 -105.287 1.00 82.44 256 ASN A N 1
ATOM 2072 C CA . ASN A 1 256 ? 61.940 17.540 -106.199 1.00 82.44 256 ASN A CA 1
ATOM 2073 C C . ASN A 1 256 ? 63.469 17.720 -106.212 1.00 82.44 256 ASN A C 1
ATOM 2075 O O . ASN A 1 256 ? 64.045 18.053 -107.250 1.00 82.44 256 ASN A O 1
ATOM 2079 N N . LEU A 1 257 ? 64.138 17.531 -105.069 1.00 82.50 257 LEU A N 1
ATOM 2080 C CA . LEU A 1 257 ? 65.596 17.574 -104.975 1.00 82.50 257 LEU A CA 1
ATOM 2081 C C . LEU A 1 257 ? 66.223 16.410 -105.748 1.00 82.50 257 LEU A C 1
ATOM 2083 O O . LEU A 1 257 ? 67.173 16.644 -106.488 1.00 82.50 257 LEU A O 1
ATOM 2087 N N . VAL A 1 258 ? 65.687 15.194 -105.609 1.00 82.12 258 VAL A N 1
ATOM 2088 C CA . VAL A 1 258 ? 66.115 14.020 -106.388 1.00 82.12 258 VAL A CA 1
ATOM 2089 C C . VAL A 1 258 ? 65.917 14.271 -107.882 1.00 82.12 258 VAL A C 1
ATOM 2091 O O . VAL A 1 258 ? 66.869 14.134 -108.643 1.00 82.12 258 VAL A O 1
ATOM 2094 N N . ASP A 1 259 ? 64.748 14.759 -108.293 1.00 80.31 259 ASP A N 1
ATOM 2095 C CA . ASP A 1 259 ? 64.461 15.071 -109.696 1.00 80.31 259 ASP A CA 1
ATOM 2096 C C . ASP A 1 259 ? 65.417 16.152 -110.243 1.00 80.31 259 ASP A C 1
ATOM 2098 O O . ASP A 1 259 ? 65.911 16.057 -111.368 1.00 80.31 259 ASP A O 1
ATOM 2102 N N . THR A 1 260 ? 65.741 17.168 -109.434 1.00 78.25 260 THR A N 1
ATOM 2103 C CA . THR A 1 260 ? 66.722 18.210 -109.788 1.00 78.25 260 THR A CA 1
ATOM 2104 C C . THR A 1 260 ? 68.141 17.642 -109.863 1.00 78.25 260 THR A C 1
ATOM 2106 O O . THR A 1 260 ? 68.911 18.016 -110.748 1.00 78.25 260 THR A O 1
ATOM 2109 N N . GLN A 1 261 ? 68.505 16.736 -108.954 1.00 80.62 261 GLN A N 1
ATOM 2110 C CA . GLN A 1 261 ? 69.795 16.050 -108.943 1.00 80.62 261 GLN A CA 1
ATOM 2111 C C . GLN A 1 261 ? 69.955 15.186 -110.201 1.00 80.62 261 GLN A C 1
ATOM 2113 O O . GLN A 1 261 ? 71.004 15.235 -110.843 1.00 80.62 261 GLN A O 1
ATOM 2118 N N . ASP A 1 262 ? 68.909 14.465 -110.601 1.00 79.31 262 ASP A N 1
ATOM 2119 C CA . ASP A 1 262 ? 68.879 13.655 -111.819 1.00 79.31 262 ASP A CA 1
ATOM 2120 C C . ASP A 1 262 ? 68.941 14.523 -113.081 1.00 79.31 262 ASP A C 1
ATOM 2122 O O . ASP A 1 262 ? 69.704 14.221 -114.000 1.00 79.31 262 ASP A O 1
ATOM 2126 N N . GLN A 1 263 ? 68.237 15.661 -113.107 1.00 77.12 263 GLN A N 1
ATOM 2127 C CA . GLN A 1 263 ? 68.379 16.654 -114.178 1.00 77.12 263 GLN A CA 1
ATOM 2128 C C . GLN A 1 263 ? 69.798 17.228 -114.257 1.00 77.12 263 GLN A C 1
ATOM 2130 O O . GLN A 1 263 ? 70.319 17.433 -115.353 1.00 77.12 263 GLN A O 1
ATOM 2135 N N . ASN A 1 264 ? 70.448 17.470 -113.117 1.00 77.19 264 ASN A N 1
ATOM 2136 C CA . ASN A 1 264 ? 71.812 17.990 -113.068 1.00 77.19 264 ASN A CA 1
ATOM 2137 C C . ASN A 1 264 ? 72.839 16.929 -113.504 1.00 77.19 264 ASN A C 1
ATOM 2139 O O . ASN A 1 264 ? 73.780 17.243 -114.232 1.00 77.19 264 ASN A O 1
ATOM 2143 N N . ASN A 1 265 ? 72.627 15.660 -113.143 1.00 79.25 265 ASN A N 1
ATOM 2144 C CA . ASN A 1 265 ? 73.418 14.532 -113.639 1.00 79.25 265 ASN A CA 1
ATOM 2145 C C . ASN A 1 265 ? 73.262 14.371 -115.159 1.00 79.25 265 ASN A C 1
ATOM 2147 O O . ASN A 1 265 ? 74.262 14.252 -115.863 1.00 79.25 265 ASN A O 1
ATOM 2151 N N . LEU A 1 266 ? 72.036 14.472 -115.682 1.00 82.44 266 LEU A N 1
ATOM 2152 C CA . LEU A 1 266 ? 71.772 14.454 -117.122 1.00 82.44 266 LEU A CA 1
ATOM 2153 C C . LEU A 1 266 ? 72.435 15.641 -117.841 1.00 82.44 266 LEU A C 1
ATOM 2155 O O . LEU A 1 266 ? 73.041 15.467 -118.896 1.00 82.44 266 LEU A O 1
ATOM 2159 N N . ALA A 1 267 ? 72.366 16.845 -117.264 1.00 75.81 267 ALA A N 1
ATOM 2160 C CA . ALA A 1 267 ? 73.039 18.027 -117.798 1.00 75.81 267 ALA A CA 1
ATOM 2161 C C . ALA A 1 267 ? 74.566 17.859 -117.802 1.00 75.81 267 ALA A C 1
ATOM 2163 O O . ALA A 1 267 ? 75.219 18.234 -118.775 1.00 75.81 267 ALA A O 1
ATOM 2164 N N . ARG A 1 268 ? 75.135 17.253 -116.754 1.00 79.62 268 ARG A N 1
ATOM 2165 C CA . ARG A 1 268 ? 76.565 16.944 -116.652 1.00 79.62 268 ARG A CA 1
ATOM 2166 C C . ARG A 1 268 ? 77.003 15.898 -117.681 1.00 79.62 268 ARG A C 1
ATOM 2168 O O . ARG A 1 268 ? 78.057 16.076 -118.285 1.00 79.62 268 ARG A O 1
ATOM 2175 N N . ASP A 1 269 ? 76.194 14.873 -117.934 1.00 79.94 269 ASP A N 1
ATOM 2176 C CA . ASP A 1 269 ? 76.441 13.876 -118.986 1.00 79.94 269 ASP A CA 1
ATOM 2177 C C . ASP A 1 269 ? 76.370 14.489 -120.390 1.00 79.94 269 ASP A C 1
ATOM 2179 O O . ASP A 1 269 ? 77.211 14.198 -121.242 1.00 79.94 269 ASP A O 1
ATOM 2183 N N . ILE A 1 270 ? 75.409 15.388 -120.637 1.00 78.19 270 ILE A N 1
ATOM 2184 C CA . ILE A 1 270 ? 75.351 16.171 -121.881 1.00 78.19 270 ILE A CA 1
ATOM 2185 C C . ILE A 1 270 ? 76.600 17.047 -122.007 1.00 78.19 270 ILE A C 1
ATOM 2187 O O . ILE A 1 270 ? 77.188 17.121 -123.082 1.00 78.19 270 ILE A O 1
ATOM 2191 N N . GLN A 1 271 ? 77.036 17.684 -120.919 1.00 77.88 271 GLN A N 1
ATOM 2192 C CA . GLN A 1 271 ? 78.225 18.532 -120.908 1.00 77.88 271 GLN A CA 1
ATOM 2193 C C . GLN A 1 271 ? 79.509 17.729 -121.168 1.00 77.88 271 GLN A C 1
ATOM 2195 O O . GLN A 1 271 ? 80.365 18.200 -121.911 1.00 77.88 271 GLN A O 1
ATOM 2200 N N . LEU A 1 272 ? 79.625 16.513 -120.621 1.00 80.38 272 LEU A N 1
ATOM 2201 C CA . LEU A 1 272 ? 80.719 15.578 -120.912 1.00 80.38 272 LEU A CA 1
ATOM 2202 C C . LEU A 1 272 ? 80.723 15.157 -122.385 1.00 80.38 272 LEU A C 1
ATOM 2204 O O . LEU A 1 272 ? 81.761 15.271 -123.030 1.00 80.38 272 LEU A O 1
ATOM 2208 N N . LYS A 1 273 ? 79.565 14.786 -122.948 1.00 79.19 273 LYS A N 1
ATOM 2209 C CA . LYS A 1 273 ? 79.439 14.486 -124.385 1.00 79.19 273 LYS A CA 1
ATOM 2210 C C . LYS A 1 273 ? 79.817 15.676 -125.265 1.00 79.19 273 LYS A C 1
ATOM 2212 O O . LYS A 1 273 ? 80.500 15.500 -126.266 1.00 79.19 273 LYS A O 1
ATOM 2217 N N . LEU A 1 274 ? 79.426 16.892 -124.879 1.00 76.50 274 LEU A N 1
ATOM 2218 C CA . LEU A 1 274 ? 79.790 18.111 -125.606 1.00 76.50 274 LEU A CA 1
ATOM 2219 C C . LEU A 1 274 ? 81.301 18.397 -125.540 1.00 76.50 274 LEU A C 1
ATOM 2221 O O . LEU A 1 274 ? 81.866 18.950 -126.481 1.00 76.50 274 LEU A O 1
ATOM 2225 N N . ILE A 1 275 ? 81.956 18.056 -124.423 1.00 79.25 275 ILE A N 1
ATOM 2226 C CA . ILE A 1 275 ? 83.411 18.176 -124.263 1.00 79.25 275 ILE A CA 1
ATOM 2227 C C . ILE A 1 275 ? 84.131 17.147 -125.138 1.00 79.25 275 ILE A C 1
ATOM 2229 O O . ILE A 1 275 ? 85.049 17.538 -125.854 1.00 79.25 275 ILE A O 1
ATOM 2233 N N . GLU A 1 276 ? 83.689 15.888 -125.146 1.00 79.25 276 GLU A N 1
ATOM 2234 C CA . GLU A 1 276 ? 84.235 14.845 -126.029 1.00 79.25 276 GLU A CA 1
ATOM 2235 C C . GLU A 1 276 ? 84.085 15.231 -127.508 1.00 79.25 276 GLU A C 1
ATOM 2237 O O . GLU A 1 276 ? 85.033 15.133 -128.285 1.00 79.25 276 GLU A O 1
ATOM 2242 N N . GLU A 1 277 ? 82.921 15.757 -127.897 1.00 77.31 277 GLU A N 1
ATOM 2243 C CA . GLU A 1 277 ? 82.657 16.219 -129.263 1.00 77.31 277 GLU A CA 1
ATOM 2244 C C . GLU A 1 277 ? 83.522 17.441 -129.625 1.00 77.31 277 GLU A C 1
ATOM 2246 O O . GLU A 1 277 ? 84.087 17.518 -130.718 1.00 77.31 277 GLU A O 1
ATOM 2251 N N . LYS A 1 278 ? 83.721 18.373 -128.682 1.00 78.12 278 LYS A N 1
ATOM 2252 C CA . LYS A 1 278 ? 84.648 19.503 -128.841 1.00 78.12 278 LYS A CA 1
ATOM 2253 C C . LYS A 1 278 ? 86.100 19.038 -128.999 1.00 78.12 278 LYS A C 1
ATOM 2255 O O . LYS A 1 278 ? 86.820 19.604 -129.820 1.00 78.12 278 LYS A O 1
ATOM 2260 N N . GLU A 1 279 ? 86.551 18.054 -128.226 1.00 79.75 279 GLU A N 1
ATOM 2261 C CA . GLU A 1 279 ? 87.905 17.494 -128.333 1.00 79.75 279 GLU A CA 1
ATOM 2262 C C . GLU A 1 279 ? 88.105 16.766 -129.664 1.00 79.75 279 GLU A C 1
ATOM 2264 O O . GLU A 1 279 ? 89.130 16.977 -130.313 1.00 79.75 279 GLU A O 1
ATOM 2269 N N . GLN A 1 280 ? 87.098 16.026 -130.137 1.00 78.69 280 GLN A N 1
ATOM 2270 C CA . GLN A 1 280 ? 87.109 15.404 -131.461 1.00 78.69 280 GLN A CA 1
ATOM 2271 C C . GLN A 1 280 ? 87.216 16.452 -132.583 1.00 78.69 280 GLN A C 1
ATOM 2273 O O . GLN A 1 280 ? 88.047 16.313 -133.479 1.00 78.69 280 GLN A O 1
ATOM 2278 N N . ILE A 1 281 ? 86.465 17.556 -132.494 1.00 76.69 281 ILE A N 1
ATOM 2279 C CA . ILE A 1 281 ? 86.562 18.673 -133.449 1.00 76.69 281 ILE A CA 1
ATOM 2280 C C . ILE A 1 281 ? 87.954 19.326 -133.413 1.00 76.69 281 ILE A C 1
ATOM 2282 O O . ILE A 1 281 ? 88.501 19.661 -134.463 1.00 76.69 281 ILE A O 1
ATOM 2286 N N . ILE A 1 282 ? 88.557 19.510 -132.232 1.00 76.31 282 ILE A N 1
ATOM 2287 C CA . ILE A 1 282 ? 89.922 20.053 -132.106 1.00 76.31 282 ILE A CA 1
ATOM 2288 C C . ILE A 1 282 ? 90.949 19.096 -132.725 1.00 76.31 282 ILE A C 1
ATOM 2290 O O . ILE A 1 282 ? 91.861 19.546 -133.422 1.00 76.31 282 ILE A O 1
ATOM 2294 N N . GLN A 1 283 ? 90.798 17.788 -132.506 1.00 76.19 283 GLN A N 1
ATOM 2295 C CA . GLN A 1 283 ? 91.643 16.757 -133.107 1.00 76.19 283 GLN A CA 1
ATOM 2296 C C . GLN A 1 283 ? 91.566 16.813 -134.643 1.00 76.19 283 GLN A C 1
ATOM 2298 O O . GLN A 1 283 ? 92.598 16.842 -135.318 1.00 76.19 283 GLN A O 1
ATOM 2303 N N . ASP A 1 284 ? 90.355 16.907 -135.195 1.00 76.38 284 ASP A N 1
ATOM 2304 C CA . ASP A 1 284 ? 90.114 16.984 -136.638 1.00 76.38 284 ASP A CA 1
ATOM 2305 C C . ASP A 1 284 ? 90.637 18.297 -137.240 1.00 76.38 284 ASP A C 1
ATOM 2307 O O . ASP A 1 284 ? 91.251 18.296 -138.311 1.00 76.38 284 ASP A O 1
ATOM 2311 N N . LEU A 1 285 ? 90.481 19.421 -136.534 1.00 75.75 285 LEU A N 1
ATOM 2312 C CA . LEU A 1 285 ? 91.059 20.708 -136.930 1.00 75.75 285 LEU A CA 1
ATOM 2313 C C . LEU A 1 285 ? 92.591 20.683 -136.922 1.00 75.75 285 LEU A C 1
ATOM 2315 O O . LEU A 1 285 ? 93.194 21.206 -137.856 1.00 75.75 285 LEU A O 1
ATOM 2319 N N . ASN A 1 286 ? 93.229 20.038 -135.942 1.00 75.56 286 ASN A N 1
ATOM 2320 C CA . ASN A 1 286 ? 94.686 19.877 -135.915 1.00 75.56 286 ASN A CA 1
ATOM 2321 C C . ASN A 1 286 ? 95.190 18.980 -137.057 1.00 75.56 286 ASN A C 1
ATOM 2323 O O . ASN A 1 286 ? 96.208 19.285 -137.685 1.00 75.56 286 ASN A O 1
ATOM 2327 N N . ASN A 1 287 ? 94.469 17.903 -137.379 1.00 74.62 287 ASN A N 1
ATOM 2328 C CA . ASN A 1 287 ? 94.793 17.038 -138.518 1.00 74.62 287 ASN A CA 1
ATOM 2329 C C . ASN A 1 287 ? 94.654 17.788 -139.855 1.00 74.62 287 ASN A C 1
ATOM 2331 O O . ASN A 1 287 ? 95.512 17.667 -140.738 1.00 74.62 287 ASN A O 1
ATOM 2335 N N . ASN A 1 288 ? 93.620 18.624 -139.980 1.00 74.06 288 ASN A N 1
ATOM 2336 C CA . ASN A 1 288 ? 93.422 19.504 -141.128 1.00 74.06 288 ASN A CA 1
ATOM 2337 C C . ASN A 1 288 ? 94.486 20.606 -141.199 1.00 74.06 288 ASN A C 1
ATOM 2339 O O . ASN A 1 288 ? 95.005 20.858 -142.283 1.00 74.06 288 ASN A O 1
ATOM 2343 N N . GLN A 1 289 ? 94.881 21.213 -140.075 1.00 76.88 289 GLN A N 1
ATOM 2344 C CA . GLN A 1 289 ? 95.975 22.187 -140.021 1.00 76.88 289 GLN A CA 1
ATOM 2345 C C . GLN A 1 289 ? 97.303 21.554 -140.448 1.00 76.88 289 GLN A C 1
ATOM 2347 O O . GLN A 1 289 ? 98.015 22.132 -141.262 1.00 76.88 289 GLN A O 1
ATOM 2352 N N . THR A 1 290 ? 97.615 20.348 -139.973 1.00 73.00 290 THR A N 1
ATOM 2353 C CA . THR A 1 290 ? 98.843 19.625 -140.349 1.00 73.00 290 THR A CA 1
ATOM 2354 C C . THR A 1 290 ? 98.841 19.267 -141.841 1.00 73.00 290 THR A C 1
ATOM 2356 O O . THR A 1 290 ? 99.854 19.407 -142.532 1.00 73.00 290 THR A O 1
ATOM 2359 N N . SER A 1 291 ? 97.682 18.868 -142.376 1.00 73.56 291 SER A N 1
ATOM 2360 C CA . SER A 1 291 ? 97.496 18.618 -143.813 1.00 73.56 291 SER A CA 1
ATOM 2361 C C . SER A 1 291 ? 97.616 19.903 -144.643 1.00 73.56 291 SER A C 1
ATOM 2363 O O . SER A 1 291 ? 98.224 19.894 -145.716 1.00 73.56 291 SER A O 1
ATOM 2365 N N . LEU A 1 292 ? 97.108 21.026 -144.131 1.00 73.88 292 LEU A N 1
ATOM 2366 C CA . LEU A 1 292 ? 97.199 22.338 -144.766 1.00 73.88 292 LEU A CA 1
ATOM 2367 C C . LEU A 1 292 ? 98.631 22.889 -144.729 1.00 73.88 292 LEU A C 1
ATOM 2369 O O . LEU A 1 292 ? 99.099 23.390 -145.742 1.00 73.88 292 LEU A O 1
ATOM 2373 N N . GLU A 1 293 ? 99.368 22.742 -143.626 1.00 75.12 293 GLU A N 1
ATOM 2374 C CA . GLU A 1 293 ? 100.789 23.115 -143.530 1.00 75.12 293 GLU A CA 1
ATOM 2375 C C . GLU A 1 293 ? 101.660 22.303 -144.497 1.00 75.12 293 GLU A C 1
ATOM 2377 O O . GLU A 1 293 ? 102.580 22.848 -145.112 1.00 75.12 293 GLU A O 1
ATOM 2382 N N . SER A 1 294 ? 101.344 21.019 -144.691 1.00 71.75 294 SER A N 1
ATOM 2383 C CA . SER A 1 294 ? 101.984 20.176 -145.706 1.00 71.75 294 SER A CA 1
ATOM 2384 C C . SER A 1 294 ? 101.670 20.661 -147.132 1.00 71.75 294 SER A C 1
ATOM 2386 O O . SER A 1 294 ? 102.572 20.786 -147.966 1.00 71.75 294 SER A O 1
ATOM 2388 N N . CYS A 1 295 ? 100.413 21.038 -147.397 1.00 68.88 295 CYS A N 1
ATOM 2389 C CA . CYS A 1 295 ? 99.987 21.618 -148.673 1.00 68.88 295 CYS A CA 1
ATOM 2390 C C . CYS A 1 295 ? 100.643 22.985 -148.942 1.00 68.88 295 CYS A C 1
ATOM 2392 O O . CYS A 1 295 ? 101.117 23.236 -150.049 1.00 68.88 295 CYS A O 1
ATOM 2394 N N . VAL A 1 296 ? 100.735 23.852 -147.931 1.00 73.12 296 VAL A N 1
ATOM 2395 C CA . VAL A 1 296 ? 101.395 25.161 -148.023 1.00 73.12 296 VAL A CA 1
ATOM 2396 C C . VAL A 1 296 ? 102.891 24.985 -148.271 1.00 73.12 296 VAL A C 1
ATOM 2398 O O . VAL A 1 296 ? 103.412 25.619 -149.179 1.00 73.12 296 VAL A O 1
ATOM 2401 N N . LYS A 1 297 ? 103.580 24.063 -147.582 1.00 75.25 297 LYS A N 1
ATOM 2402 C CA . LYS A 1 297 ? 104.990 23.736 -147.882 1.00 75.25 297 LYS A CA 1
ATOM 2403 C C . LYS A 1 297 ? 105.195 23.269 -149.324 1.00 75.25 297 LYS A C 1
ATOM 2405 O O . LYS A 1 297 ? 106.175 23.661 -149.956 1.00 75.25 297 LYS A O 1
ATOM 2410 N N . SER A 1 298 ? 104.282 22.451 -149.849 1.00 70.75 298 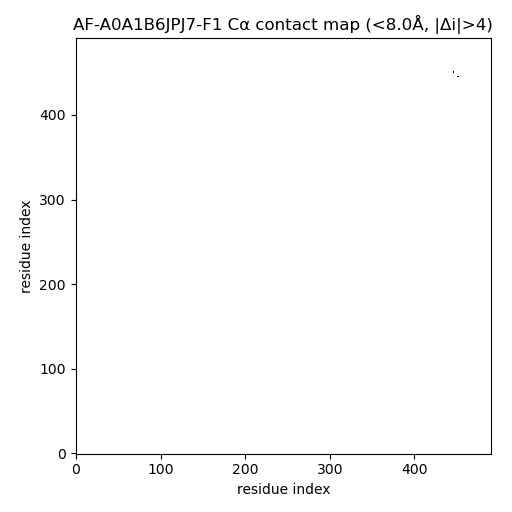SER A N 1
ATOM 2411 C CA . SER A 1 298 ? 104.328 21.991 -151.242 1.00 70.75 298 SER A CA 1
ATOM 2412 C C . SER A 1 298 ? 104.148 23.150 -152.234 1.00 70.75 298 SER A C 1
ATOM 2414 O O . SER A 1 298 ? 104.947 23.299 -153.161 1.00 70.75 298 SER A O 1
ATOM 2416 N N . LEU A 1 299 ? 103.178 24.037 -151.981 1.00 71.75 299 LEU A N 1
ATOM 2417 C CA . LEU A 1 299 ? 102.915 25.227 -152.797 1.00 71.75 299 LEU A CA 1
ATOM 2418 C C . LEU A 1 299 ? 104.038 26.274 -152.709 1.00 71.75 299 LEU A C 1
ATOM 2420 O O . LEU A 1 299 ? 104.385 26.885 -153.719 1.00 71.75 299 LEU A O 1
ATOM 2424 N N . THR A 1 300 ? 104.664 26.459 -151.544 1.00 73.38 300 THR A N 1
ATOM 2425 C CA . THR A 1 300 ? 105.840 27.331 -151.380 1.00 73.38 300 THR A CA 1
ATOM 2426 C C . THR A 1 300 ? 107.034 26.803 -152.177 1.00 73.38 300 THR A C 1
ATOM 2428 O O . THR A 1 300 ? 107.713 27.581 -152.844 1.00 73.38 300 THR A O 1
ATOM 2431 N N . ASN A 1 301 ? 107.259 25.485 -152.197 1.00 71.44 301 ASN A N 1
ATOM 2432 C CA . ASN A 1 301 ? 108.298 24.892 -153.042 1.00 71.44 301 ASN A CA 1
ATOM 2433 C C . ASN A 1 301 ? 107.997 25.051 -154.540 1.00 71.44 301 ASN A C 1
ATOM 2435 O O . ASN A 1 301 ? 108.905 25.382 -155.298 1.00 71.44 301 ASN A O 1
ATOM 2439 N N . GLN A 1 302 ? 106.741 24.884 -154.971 1.00 69.50 302 GLN A N 1
ATOM 2440 C CA . GLN A 1 302 ? 106.347 25.168 -156.359 1.00 69.50 302 GLN A CA 1
ATOM 2441 C C . GLN A 1 302 ? 106.535 26.646 -156.730 1.00 69.50 302 GLN A C 1
ATOM 2443 O O . GLN A 1 302 ? 107.006 26.946 -157.824 1.00 69.50 302 GLN A O 1
ATOM 2448 N N . THR A 1 303 ? 106.231 27.568 -155.815 1.00 70.56 303 THR A N 1
ATOM 2449 C CA . THR A 1 303 ? 106.382 29.015 -156.041 1.00 70.56 303 THR A CA 1
ATOM 2450 C C . THR A 1 303 ? 107.852 29.412 -156.207 1.00 70.56 303 THR A C 1
ATOM 2452 O O . THR A 1 303 ? 108.178 30.146 -157.134 1.00 70.56 303 THR A O 1
ATOM 2455 N N . ASN A 1 304 ? 108.758 28.857 -155.394 1.00 72.12 304 ASN A N 1
ATOM 2456 C CA . ASN A 1 304 ? 110.197 29.119 -155.515 1.00 72.12 304 ASN A CA 1
ATOM 2457 C C . ASN A 1 304 ? 110.791 28.579 -156.833 1.00 72.12 304 ASN A C 1
ATOM 2459 O O . ASN A 1 304 ? 111.673 29.206 -157.424 1.00 72.12 304 ASN A O 1
ATOM 2463 N N . ILE A 1 305 ? 110.302 27.431 -157.320 1.00 72.88 305 ILE A N 1
ATOM 2464 C CA . ILE A 1 305 ? 110.705 26.873 -158.625 1.00 72.88 305 ILE A CA 1
ATOM 2465 C C . ILE A 1 305 ? 110.256 27.808 -159.758 1.00 72.88 305 ILE A C 1
ATOM 2467 O O . ILE A 1 305 ? 111.069 28.184 -160.603 1.00 72.88 305 ILE A O 1
ATOM 2471 N N . LEU A 1 306 ? 109.003 28.268 -159.718 1.00 67.56 306 LEU A N 1
ATOM 2472 C CA . LEU A 1 306 ? 108.444 29.182 -160.717 1.00 67.56 306 LEU A CA 1
ATOM 2473 C C . LEU A 1 306 ? 109.090 30.579 -160.683 1.00 67.56 306 LEU A C 1
ATOM 2475 O O . LEU A 1 306 ? 109.281 31.185 -161.735 1.00 67.56 306 LEU A O 1
ATOM 2479 N N . GLU A 1 307 ? 109.481 31.100 -159.516 1.00 71.25 307 GLU A N 1
ATOM 2480 C CA . GLU A 1 307 ? 110.244 32.357 -159.416 1.00 71.25 307 GLU A CA 1
ATOM 2481 C C . GLU A 1 307 ? 111.642 32.244 -160.035 1.00 71.25 307 GLU A C 1
ATOM 2483 O O . GLU A 1 307 ? 112.122 33.192 -160.665 1.00 71.25 307 GLU A O 1
ATOM 2488 N N . THR A 1 308 ? 112.275 31.075 -159.918 1.00 71.12 308 THR A N 1
ATOM 2489 C CA . THR A 1 308 ? 113.591 30.814 -160.514 1.00 71.12 308 THR A CA 1
ATOM 2490 C C . THR A 1 308 ? 113.497 30.748 -162.043 1.00 71.12 308 THR A C 1
ATOM 2492 O O . THR A 1 308 ? 114.270 31.419 -162.732 1.00 71.12 308 THR A O 1
ATOM 2495 N N . GLU A 1 309 ? 112.493 30.044 -162.580 1.00 70.31 309 GLU A N 1
ATOM 2496 C CA . GLU A 1 309 ? 112.217 29.983 -164.026 1.00 70.31 309 GLU A CA 1
ATOM 2497 C C . GLU A 1 309 ? 111.816 31.353 -164.603 1.00 70.31 309 GLU A C 1
ATOM 2499 O O . GLU A 1 309 ? 112.265 31.740 -165.685 1.00 70.31 309 GLU A O 1
ATOM 2504 N N . ASN A 1 310 ? 111.039 32.152 -163.864 1.00 69.56 310 ASN A N 1
ATOM 2505 C CA . ASN A 1 310 ? 110.648 33.496 -164.295 1.00 69.56 310 ASN A CA 1
ATOM 2506 C C . ASN A 1 310 ? 111.842 34.477 -164.291 1.00 69.56 310 ASN A C 1
ATOM 2508 O O . ASN A 1 310 ? 111.970 35.323 -165.179 1.00 69.56 310 ASN A O 1
ATOM 2512 N N . GLY A 1 311 ? 112.780 34.334 -163.347 1.00 72.12 311 GLY A N 1
ATOM 2513 C CA . GLY A 1 311 ? 114.042 35.083 -163.338 1.00 72.12 311 GLY A CA 1
ATOM 2514 C C . GLY A 1 311 ? 114.980 34.739 -164.506 1.00 72.12 311 GLY A C 1
ATOM 2515 O O . GLY A 1 311 ? 115.783 35.575 -164.935 1.00 72.12 311 GLY A O 1
ATOM 2516 N N . GLU A 1 312 ? 114.879 33.527 -165.047 1.00 71.50 312 GLU A N 1
ATOM 2517 C CA . GLU A 1 312 ? 115.644 33.067 -166.208 1.00 71.50 312 GLU A CA 1
ATOM 2518 C C . GLU A 1 312 ? 115.002 33.523 -167.529 1.00 71.50 312 GLU A C 1
ATOM 2520 O O . GLU A 1 312 ? 115.681 34.088 -168.391 1.00 71.50 312 GLU A O 1
ATOM 2525 N N . LEU A 1 313 ? 113.671 33.443 -167.635 1.00 70.31 313 LEU A N 1
ATOM 2526 C CA . LEU A 1 313 ? 112.903 34.003 -168.753 1.00 70.31 313 LEU A CA 1
ATOM 2527 C C . LEU A 1 313 ? 113.071 35.524 -168.882 1.00 70.31 313 LEU A C 1
ATOM 2529 O O . LEU A 1 313 ? 113.190 36.038 -169.996 1.00 70.31 313 LEU A O 1
ATOM 2533 N N . LYS A 1 314 ? 113.163 36.254 -167.764 1.00 73.62 314 LYS A N 1
ATOM 2534 C CA . LYS A 1 314 ? 113.381 37.710 -167.764 1.00 73.62 314 LYS A CA 1
ATOM 2535 C C . LYS A 1 314 ? 114.777 38.105 -168.267 1.00 73.62 314 LYS A C 1
ATOM 2537 O O . LYS A 1 314 ? 114.905 39.101 -168.975 1.00 73.62 314 LYS A O 1
ATOM 2542 N N . ARG A 1 315 ? 115.812 37.303 -167.976 1.00 70.50 315 ARG A N 1
ATOM 2543 C CA . ARG A 1 315 ? 117.163 37.481 -168.550 1.00 70.50 315 ARG A CA 1
ATOM 2544 C C . ARG A 1 315 ? 117.194 37.173 -170.048 1.00 70.50 315 ARG A C 1
ATOM 2546 O O . ARG A 1 315 ? 117.809 37.921 -170.806 1.00 70.50 315 ARG A O 1
ATOM 2553 N N . ASN A 1 316 ? 116.479 36.136 -170.481 1.00 69.69 316 ASN A N 1
ATOM 2554 C CA . ASN A 1 316 ? 116.378 35.774 -171.897 1.00 69.69 316 ASN A CA 1
ATOM 2555 C C . ASN A 1 316 ? 115.622 36.836 -172.713 1.00 69.69 316 ASN A C 1
ATOM 2557 O O . ASN A 1 316 ? 116.054 37.187 -173.809 1.00 69.69 316 ASN A O 1
ATOM 2561 N N . LEU A 1 317 ? 114.556 37.424 -172.160 1.00 72.38 317 LEU A N 1
ATOM 2562 C CA . LEU A 1 317 ? 113.821 38.519 -172.802 1.00 72.38 317 LEU A CA 1
ATOM 2563 C C . LEU A 1 317 ? 114.694 39.771 -172.993 1.00 72.38 317 LEU A C 1
ATOM 2565 O O . LEU A 1 317 ? 114.636 40.413 -174.042 1.00 72.38 317 LEU A O 1
ATOM 2569 N N . GLN A 1 318 ? 115.543 40.087 -172.012 1.00 71.31 318 GLN A N 1
ATOM 2570 C CA . GLN A 1 318 ? 116.439 41.241 -172.075 1.00 71.31 318 GLN A CA 1
ATOM 2571 C C . GLN A 1 318 ? 117.586 41.038 -173.082 1.00 71.31 318 GLN A C 1
ATOM 2573 O O . GLN A 1 318 ? 117.915 41.957 -173.829 1.00 71.31 318 GLN A O 1
ATOM 2578 N N . SER A 1 319 ? 118.110 39.813 -173.198 1.00 69.56 319 SER A N 1
ATOM 2579 C CA . SER A 1 319 ? 119.089 39.445 -174.233 1.00 69.56 319 SER A CA 1
ATOM 2580 C C . SER A 1 319 ? 118.515 39.545 -175.655 1.00 69.56 319 SER A C 1
ATOM 2582 O O . SER A 1 319 ? 119.191 40.040 -176.561 1.00 69.56 319 SER A O 1
ATOM 2584 N N . VAL A 1 320 ? 117.251 39.146 -175.847 1.00 67.06 320 VAL A N 1
ATOM 2585 C CA . VAL A 1 320 ? 116.539 39.267 -177.133 1.00 67.06 320 VAL A CA 1
ATOM 2586 C C . VAL A 1 320 ? 116.260 40.732 -177.484 1.00 67.06 320 VAL A C 1
ATOM 2588 O O . VAL A 1 320 ? 116.407 41.130 -178.640 1.00 67.06 320 VAL A O 1
ATOM 2591 N N . GLN A 1 321 ? 115.919 41.571 -176.502 1.00 65.12 321 GLN A N 1
ATOM 2592 C CA . GLN A 1 321 ? 115.723 43.007 -176.731 1.00 65.12 321 GLN A CA 1
ATOM 2593 C C . GLN A 1 321 ? 117.001 43.715 -177.201 1.00 65.12 321 GLN A C 1
ATOM 2595 O O . GLN A 1 321 ? 116.907 44.568 -178.079 1.00 65.12 321 GLN A O 1
ATOM 2600 N N . GLU A 1 322 ? 118.181 43.329 -176.707 1.00 64.94 322 GLU A N 1
ATOM 2601 C CA . GLU A 1 322 ? 119.471 43.882 -177.155 1.00 64.94 322 GLU A CA 1
ATOM 2602 C C . GLU A 1 322 ? 119.885 43.406 -178.562 1.00 64.94 322 GLU A C 1
ATOM 2604 O O . GLU A 1 322 ? 120.568 44.128 -179.292 1.00 64.94 322 GLU A O 1
ATOM 2609 N N . THR A 1 323 ? 119.444 42.216 -178.990 1.00 66.25 323 THR A N 1
ATOM 2610 C CA . THR A 1 323 ? 119.694 41.717 -180.357 1.00 66.25 323 THR A CA 1
ATOM 2611 C C . THR A 1 323 ? 118.771 42.370 -181.387 1.00 66.25 323 THR A C 1
ATOM 2613 O O . THR A 1 323 ? 119.196 42.647 -182.509 1.00 66.25 323 THR A O 1
ATOM 2616 N N . VAL A 1 324 ? 117.525 42.673 -181.010 1.00 64.69 324 VAL A N 1
ATOM 2617 C CA . VAL A 1 324 ? 116.534 43.324 -181.885 1.00 64.69 324 VAL A CA 1
ATOM 2618 C C . VAL A 1 324 ? 116.886 44.789 -182.173 1.00 64.69 324 VAL A C 1
ATOM 2620 O O . VAL A 1 324 ? 116.692 45.243 -183.301 1.00 64.69 324 VAL A O 1
ATOM 2623 N N . THR A 1 325 ? 117.458 45.530 -181.218 1.00 65.44 325 THR A N 1
ATOM 2624 C CA . THR A 1 325 ? 117.952 46.898 -181.475 1.00 65.44 325 THR A CA 1
ATOM 2625 C C . THR A 1 325 ? 119.120 46.913 -182.457 1.00 65.44 325 THR A C 1
ATOM 2627 O O . THR A 1 325 ? 119.153 47.768 -183.338 1.00 65.44 325 THR A O 1
ATOM 2630 N N . LYS A 1 326 ? 120.019 45.925 -182.386 1.00 67.88 326 LYS A N 1
ATOM 2631 C CA . LYS A 1 326 ? 121.171 45.812 -183.293 1.00 67.88 326 LYS A CA 1
ATOM 2632 C C . LYS A 1 326 ? 120.774 45.414 -184.722 1.00 67.88 326 LYS A C 1
ATOM 2634 O O . LYS A 1 326 ? 121.281 45.972 -185.688 1.00 67.88 326 LYS A O 1
ATOM 2639 N N . LEU A 1 327 ? 119.785 44.527 -184.863 1.00 59.88 327 LEU A N 1
ATOM 2640 C CA . LEU A 1 327 ? 119.214 44.126 -186.159 1.00 59.88 327 LEU A CA 1
ATOM 2641 C C . LEU A 1 327 ? 118.424 45.247 -186.861 1.00 59.88 327 LEU A C 1
ATOM 2643 O O . LEU A 1 327 ? 118.341 45.263 -188.090 1.00 59.88 327 LEU A O 1
ATOM 2647 N N . ASN A 1 328 ? 117.861 46.198 -186.109 1.00 61.25 328 ASN A N 1
ATOM 2648 C CA . ASN A 1 3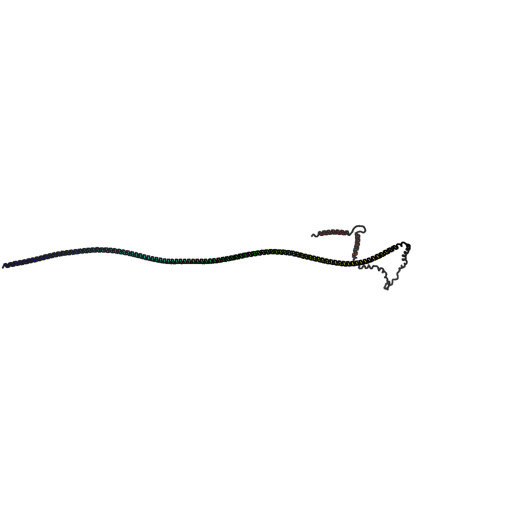28 ? 117.163 47.351 -186.687 1.00 61.25 328 ASN A CA 1
ATOM 2649 C C . ASN A 1 328 ? 118.120 48.422 -187.246 1.00 61.25 328 ASN A C 1
ATOM 2651 O O . ASN A 1 328 ? 117.756 49.093 -188.210 1.00 61.25 328 ASN A O 1
ATOM 2655 N N . GLU A 1 329 ? 119.337 48.553 -186.710 1.00 60.72 329 GLU A N 1
ATOM 2656 C CA . GLU A 1 329 ? 120.376 49.430 -187.279 1.00 60.72 329 GLU A CA 1
ATOM 2657 C C . GLU A 1 329 ? 120.950 48.862 -188.594 1.00 60.72 329 GLU A C 1
ATOM 2659 O O . GLU A 1 329 ? 121.148 49.608 -189.556 1.00 60.72 329 GLU A O 1
ATOM 2664 N N . ASP A 1 330 ? 121.108 47.538 -188.698 1.00 58.62 330 ASP A N 1
ATOM 2665 C CA . ASP A 1 330 ? 121.635 46.875 -189.904 1.00 58.62 330 ASP A CA 1
ATOM 2666 C C . ASP A 1 330 ? 120.620 46.823 -191.066 1.00 58.62 330 ASP A C 1
ATOM 2668 O O . ASP A 1 330 ? 120.988 46.944 -192.239 1.00 58.62 330 ASP A O 1
ATOM 2672 N N . LYS A 1 331 ? 119.318 46.731 -190.764 1.00 59.16 331 LYS A N 1
ATOM 2673 C CA . LYS A 1 331 ? 118.231 46.753 -191.762 1.00 59.16 331 LYS A CA 1
ATOM 2674 C C . LYS A 1 331 ? 118.123 48.094 -192.503 1.00 59.16 331 LYS A C 1
ATOM 2676 O O . LYS A 1 331 ? 117.777 48.110 -193.686 1.00 59.16 331 LYS A O 1
ATOM 2681 N N . GLN A 1 332 ? 118.443 49.208 -191.845 1.00 57.19 332 GLN A N 1
ATOM 2682 C CA . GLN A 1 332 ? 118.368 50.542 -192.449 1.00 57.19 332 GLN A CA 1
ATOM 2683 C C . GLN A 1 332 ? 119.512 50.804 -193.450 1.00 57.19 332 GLN A C 1
ATOM 2685 O O . GLN A 1 332 ? 119.332 51.562 -194.402 1.00 57.19 332 GLN A O 1
ATOM 2690 N N . ASN A 1 333 ? 120.656 50.127 -193.297 1.00 52.50 333 ASN A N 1
ATOM 2691 C CA . ASN A 1 333 ? 121.806 50.240 -194.205 1.00 52.50 333 ASN A CA 1
ATOM 2692 C C . ASN A 1 333 ? 121.660 49.405 -195.494 1.00 52.50 333 ASN A C 1
ATOM 2694 O O . ASN A 1 333 ? 122.290 49.717 -196.503 1.00 52.50 333 ASN A O 1
ATOM 2698 N N . LEU A 1 334 ? 120.804 48.377 -195.493 1.00 53.91 334 LEU A N 1
ATOM 2699 C CA . LEU A 1 334 ? 120.602 47.462 -196.627 1.00 53.91 334 LEU A CA 1
ATOM 2700 C C . LEU A 1 334 ? 119.511 47.922 -197.613 1.00 53.91 334 LEU A C 1
ATOM 2702 O O . LEU A 1 334 ? 119.562 47.571 -198.791 1.00 53.91 334 LEU A O 1
ATOM 2706 N N . TYR A 1 335 ? 118.565 48.758 -197.172 1.00 48.47 335 TYR A N 1
ATOM 2707 C CA . TYR A 1 335 ? 117.442 49.210 -198.006 1.00 48.47 335 TYR A CA 1
ATOM 2708 C C . TYR A 1 335 ? 117.816 50.203 -199.124 1.00 48.47 335 TYR A C 1
ATOM 2710 O O . TYR A 1 335 ? 117.036 50.379 -200.051 1.00 48.47 335 TYR A O 1
ATOM 2718 N N . ASN A 1 336 ? 119.013 50.798 -199.113 1.00 47.59 336 ASN A N 1
ATOM 2719 C CA . ASN A 1 336 ? 119.418 51.769 -200.143 1.00 47.59 336 ASN A CA 1
ATOM 2720 C C . ASN A 1 336 ? 120.256 51.170 -201.295 1.00 47.59 336 ASN A C 1
ATOM 2722 O O . ASN A 1 336 ? 120.672 51.910 -202.182 1.00 47.59 336 ASN A O 1
ATOM 2726 N N . LEU A 1 337 ? 120.513 49.853 -201.308 1.00 45.62 337 LEU A N 1
ATOM 2727 C CA . LEU A 1 337 ? 121.417 49.203 -202.278 1.00 45.62 337 LEU A CA 1
ATOM 2728 C C . LEU A 1 337 ? 120.738 48.243 -203.277 1.00 45.62 337 LEU A C 1
ATOM 2730 O O . LEU A 1 337 ? 121.394 47.831 -204.230 1.00 45.62 337 LEU A O 1
ATOM 2734 N N . LEU A 1 338 ? 119.457 47.886 -203.109 1.00 43.91 338 LEU A N 1
ATOM 2735 C CA . LEU A 1 338 ? 118.864 46.712 -203.783 1.00 43.91 338 LEU A CA 1
ATOM 2736 C C . LEU A 1 338 ? 117.769 47.008 -204.830 1.00 43.91 338 LEU A C 1
ATOM 2738 O O . LEU A 1 338 ? 117.089 46.095 -205.286 1.00 43.91 338 LEU A O 1
ATOM 2742 N N . GLU A 1 339 ? 117.629 48.250 -205.290 1.00 44.72 339 GLU A N 1
ATOM 2743 C CA . GLU A 1 339 ? 116.706 48.606 -206.383 1.00 44.72 339 GLU A CA 1
ATOM 2744 C C . GLU A 1 339 ? 117.426 48.646 -207.748 1.00 44.72 339 GLU A C 1
ATOM 2746 O O . GLU A 1 339 ? 117.401 49.637 -208.476 1.00 44.72 339 GLU A O 1
ATOM 2751 N N . SER A 1 340 ? 118.139 47.563 -208.089 1.00 37.97 340 SER A N 1
ATOM 2752 C CA . SER A 1 340 ? 118.782 47.385 -209.400 1.00 37.97 340 SER A CA 1
ATOM 2753 C C . SER A 1 340 ? 118.900 45.906 -209.788 1.00 37.97 340 SER A C 1
ATOM 2755 O O . SER A 1 340 ? 119.883 45.251 -209.452 1.00 37.97 340 SER A O 1
ATOM 2757 N N . ASN A 1 341 ? 117.952 45.453 -210.622 1.00 43.66 341 ASN A N 1
ATOM 2758 C CA . ASN A 1 341 ? 117.995 44.235 -211.454 1.00 43.66 341 ASN A CA 1
ATOM 2759 C C . ASN A 1 341 ? 117.774 42.888 -210.729 1.00 43.66 341 ASN A C 1
ATOM 2761 O O . ASN A 1 341 ? 118.238 42.684 -209.621 1.00 43.66 341 ASN A O 1
ATOM 2765 N N . LYS A 1 342 ? 117.138 41.872 -211.326 1.00 45.47 342 LYS A N 1
ATOM 2766 C CA . LYS A 1 342 ? 116.900 41.559 -212.747 1.00 45.47 342 LYS A CA 1
ATOM 2767 C C . LYS A 1 342 ? 115.902 40.400 -212.827 1.00 45.47 342 LYS A C 1
ATOM 2769 O O . LYS A 1 342 ? 115.903 39.569 -211.928 1.00 45.47 342 LYS A O 1
ATOM 2774 N N . ASP A 1 343 ? 115.196 40.270 -213.946 1.00 42.47 343 ASP A N 1
ATOM 2775 C CA . ASP A 1 343 ? 114.526 39.024 -214.321 1.00 42.47 343 ASP A CA 1
ATOM 2776 C C . ASP A 1 343 ? 114.870 38.647 -215.771 1.00 42.47 343 ASP A C 1
ATOM 2778 O O . ASP A 1 343 ? 114.944 39.503 -216.661 1.00 42.47 343 ASP A O 1
ATOM 2782 N N . LEU A 1 344 ? 115.186 37.365 -215.953 1.00 39.66 344 LEU A N 1
ATOM 2783 C CA . LEU A 1 344 ? 115.658 36.703 -217.169 1.00 39.66 344 LEU A CA 1
ATOM 2784 C C . LEU A 1 344 ? 115.509 35.182 -216.962 1.00 39.66 344 LEU A C 1
ATOM 2786 O O . LEU A 1 344 ? 116.500 34.464 -216.988 1.00 39.66 344 LEU A O 1
ATOM 2790 N N . GLU A 1 345 ? 114.296 34.671 -216.726 1.00 34.03 345 GLU A N 1
ATOM 2791 C CA . GLU A 1 345 ? 114.106 33.223 -216.511 1.00 34.03 345 GLU A CA 1
ATOM 2792 C C . GLU A 1 345 ? 112.761 32.669 -217.027 1.00 34.03 345 GLU A C 1
ATOM 2794 O O . GLU A 1 345 ? 112.019 31.993 -216.325 1.00 34.03 345 GLU A O 1
ATOM 2799 N N . GLN A 1 346 ? 112.433 32.901 -218.303 1.00 40.66 346 GLN A N 1
ATOM 2800 C CA . GLN A 1 346 ? 111.290 32.230 -218.951 1.00 40.66 346 GLN A CA 1
ATOM 2801 C C . GLN A 1 346 ? 111.595 31.726 -220.366 1.00 40.66 346 GLN A C 1
ATOM 2803 O O . GLN A 1 346 ? 111.054 32.223 -221.351 1.00 40.66 346 GLN A O 1
ATOM 2808 N N . LYS A 1 347 ? 112.450 30.704 -220.511 1.00 39.88 347 LYS A N 1
ATOM 2809 C CA . LYS A 1 347 ? 112.698 30.131 -221.850 1.00 39.88 347 LYS A CA 1
ATOM 2810 C C . LYS A 1 347 ? 112.838 28.615 -221.995 1.00 39.88 347 LYS A C 1
ATOM 2812 O O . LYS A 1 347 ? 113.226 28.203 -223.081 1.00 39.88 347 LYS A O 1
ATOM 2817 N N . TYR A 1 348 ? 112.524 27.765 -221.010 1.00 35.03 348 TYR A N 1
ATOM 2818 C CA . TYR A 1 348 ? 112.973 26.361 -221.125 1.00 35.03 348 TYR A CA 1
ATOM 2819 C C . TYR A 1 348 ? 112.031 25.226 -220.680 1.00 35.03 348 TYR A C 1
ATOM 2821 O O . TYR A 1 348 ? 112.520 24.231 -220.160 1.00 35.03 348 TYR A O 1
ATOM 2829 N N . ILE A 1 349 ? 110.706 25.292 -220.893 1.00 40.22 349 ILE A N 1
ATOM 2830 C CA . ILE A 1 349 ? 109.820 24.186 -220.437 1.00 40.22 349 ILE A CA 1
ATOM 2831 C C . ILE A 1 349 ? 108.931 23.483 -221.486 1.00 40.22 349 ILE A C 1
ATOM 2833 O O . ILE A 1 349 ? 108.479 22.381 -221.208 1.00 40.22 349 ILE A O 1
ATOM 2837 N N . ILE A 1 350 ? 108.753 23.936 -222.731 1.00 47.53 350 ILE A N 1
ATOM 2838 C CA . ILE A 1 350 ? 107.872 23.190 -223.670 1.00 47.53 350 ILE A CA 1
ATOM 2839 C C . ILE A 1 350 ? 108.672 22.391 -224.710 1.00 47.53 350 ILE A C 1
ATOM 2841 O O . ILE A 1 350 ? 108.903 22.876 -225.815 1.00 47.53 350 ILE A O 1
ATOM 2845 N N . LEU A 1 351 ? 109.067 21.151 -224.371 1.00 34.59 351 LEU A N 1
ATOM 2846 C CA . LEU A 1 351 ? 109.427 20.141 -225.388 1.00 34.59 351 LEU A CA 1
ATOM 2847 C C . LEU A 1 351 ? 109.187 18.658 -225.012 1.00 34.59 351 LEU A C 1
ATOM 2849 O O . LEU A 1 351 ? 109.086 17.853 -225.926 1.00 34.59 351 LEU A O 1
ATOM 2853 N N . ASN A 1 352 ? 109.080 18.229 -223.748 1.00 37.97 352 ASN A N 1
ATOM 2854 C CA . ASN A 1 352 ? 109.412 16.819 -223.437 1.00 37.97 352 ASN A CA 1
ATOM 2855 C C . ASN A 1 352 ? 108.308 15.863 -222.940 1.00 37.97 352 ASN A C 1
ATOM 2857 O O . ASN A 1 352 ? 108.615 14.897 -222.248 1.00 37.97 352 ASN A O 1
ATOM 2861 N N . GLU A 1 353 ? 107.056 16.023 -223.375 1.00 42.78 353 GLU A N 1
ATOM 2862 C CA . GLU A 1 353 ? 105.947 15.138 -222.953 1.00 42.78 353 GLU A CA 1
ATOM 2863 C C . GLU A 1 353 ? 105.523 13.998 -223.913 1.00 42.78 353 GLU A C 1
ATOM 2865 O O . GLU A 1 353 ? 104.650 13.222 -223.555 1.00 42.78 353 GLU A O 1
ATOM 2870 N N . ALA A 1 354 ? 106.133 13.765 -225.083 1.00 44.12 354 ALA A N 1
ATOM 2871 C CA . ALA A 1 354 ? 105.591 12.767 -226.038 1.00 44.12 354 ALA A CA 1
ATOM 2872 C C . ALA A 1 354 ? 106.188 11.334 -225.989 1.00 44.12 354 ALA A C 1
ATOM 2874 O O . ALA A 1 354 ? 105.896 10.530 -226.872 1.00 44.12 354 ALA A O 1
ATOM 2875 N N . LYS A 1 355 ? 107.041 10.975 -225.015 1.00 43.97 355 LYS A N 1
ATOM 2876 C CA . LYS A 1 355 ? 107.812 9.707 -225.069 1.00 43.97 355 LYS A CA 1
ATOM 2877 C C . LYS A 1 355 ? 107.235 8.521 -224.272 1.00 43.97 355 LYS A C 1
ATOM 2879 O O . LYS A 1 355 ? 107.634 7.395 -224.538 1.00 43.97 355 LYS A O 1
ATOM 2884 N N . PHE A 1 356 ? 106.319 8.706 -223.322 1.00 50.72 356 PHE A N 1
ATOM 2885 C CA . PHE A 1 356 ? 106.056 7.655 -222.318 1.00 50.72 356 PHE A CA 1
ATOM 2886 C C . PHE A 1 356 ? 104.821 6.758 -222.568 1.00 50.72 356 PHE A C 1
ATOM 2888 O O . PHE A 1 356 ? 104.590 5.820 -221.813 1.00 50.72 356 PHE A O 1
ATOM 2895 N N . GLU A 1 357 ? 104.046 6.964 -223.641 1.00 44.19 357 GLU A N 1
ATOM 2896 C CA . GLU A 1 357 ? 102.730 6.310 -223.820 1.00 44.19 357 GLU A CA 1
ATOM 2897 C C . GLU A 1 357 ? 102.634 5.290 -224.977 1.00 44.19 357 GLU A C 1
ATOM 2899 O O . GLU A 1 357 ? 101.612 5.190 -225.650 1.00 44.19 357 GLU A O 1
ATOM 2904 N N . LEU A 1 358 ? 103.668 4.476 -225.214 1.00 37.66 358 LEU A N 1
ATOM 2905 C CA . LEU A 1 358 ? 103.523 3.284 -226.078 1.00 37.66 358 LEU A CA 1
ATOM 2906 C C . LEU A 1 358 ? 104.030 1.969 -225.456 1.00 37.66 358 LEU A C 1
ATOM 2908 O O . LEU A 1 358 ? 103.610 0.895 -225.882 1.00 37.66 358 LEU A O 1
ATOM 2912 N N . GLU A 1 359 ? 104.839 2.005 -224.394 1.00 50.03 359 GLU A N 1
ATOM 2913 C CA . GLU A 1 359 ? 105.560 0.817 -223.892 1.00 50.03 359 GLU A CA 1
ATOM 2914 C C . GLU A 1 359 ? 104.791 -0.079 -222.896 1.00 50.03 359 GLU A C 1
ATOM 2916 O O . GLU A 1 359 ? 105.352 -1.028 -222.363 1.00 50.03 359 GLU A O 1
ATOM 2921 N N . SER A 1 360 ? 103.480 0.115 -222.704 1.00 35.66 360 SER A N 1
ATOM 2922 C CA . SER A 1 360 ? 102.636 -0.798 -221.902 1.00 35.66 360 SER A CA 1
ATOM 2923 C C . SER A 1 360 ? 101.924 -1.894 -222.735 1.00 35.66 360 SER A C 1
ATOM 2925 O O . SER A 1 360 ? 101.176 -2.698 -222.182 1.00 35.66 360 SER A O 1
ATOM 2927 N N . LYS A 1 361 ? 102.138 -1.990 -224.065 1.00 42.50 361 LYS A N 1
ATOM 2928 C CA . LYS A 1 361 ? 101.393 -2.933 -224.945 1.00 42.50 361 LYS A CA 1
ATOM 2929 C C . LYS A 1 361 ? 102.203 -3.704 -226.017 1.00 42.50 361 LYS A C 1
ATOM 2931 O O . LYS A 1 361 ? 101.691 -3.906 -227.116 1.00 42.50 361 LYS A O 1
ATOM 2936 N N . LEU A 1 362 ? 103.402 -4.228 -225.718 1.00 36.16 362 LEU A N 1
ATOM 2937 C CA . LEU A 1 362 ? 104.013 -5.296 -226.552 1.00 36.16 362 LEU A CA 1
ATOM 2938 C C . LEU A 1 362 ? 104.406 -6.587 -225.800 1.00 36.16 362 LEU A C 1
ATOM 2940 O O . LEU A 1 362 ? 104.679 -7.592 -226.447 1.00 36.16 362 LEU A O 1
ATOM 2944 N N . GLU A 1 363 ? 104.312 -6.655 -224.467 1.00 42.75 363 GLU A N 1
ATOM 2945 C CA . GLU A 1 363 ? 104.745 -7.849 -223.706 1.00 42.75 363 GLU A CA 1
ATOM 2946 C C . GLU A 1 363 ? 103.599 -8.614 -223.012 1.00 42.75 363 GLU A C 1
ATOM 2948 O O . GLU A 1 363 ? 103.707 -9.115 -221.900 1.00 42.75 363 GLU A O 1
ATOM 2953 N N . ILE A 1 364 ? 102.489 -8.744 -223.750 1.00 38.16 364 ILE A N 1
ATOM 2954 C CA . ILE A 1 364 ? 101.548 -9.884 -223.711 1.00 38.16 364 ILE A CA 1
ATOM 2955 C C . ILE A 1 364 ? 101.746 -10.789 -224.955 1.00 38.16 364 ILE A C 1
ATOM 2957 O O . ILE A 1 364 ? 101.034 -11.773 -225.140 1.00 38.16 364 ILE A O 1
ATOM 2961 N N . ALA A 1 365 ? 102.713 -10.507 -225.843 1.00 34.47 365 ALA A N 1
ATOM 2962 C CA . ALA A 1 365 ? 102.669 -11.078 -227.190 1.00 34.47 365 ALA A CA 1
ATOM 2963 C C . ALA A 1 365 ? 103.966 -11.638 -227.783 1.00 34.47 365 ALA A C 1
ATOM 2965 O O . ALA A 1 365 ? 103.970 -11.819 -228.994 1.00 34.47 365 ALA A O 1
ATOM 2966 N N . LEU A 1 366 ? 104.994 -12.013 -227.011 1.00 37.12 366 LEU A N 1
ATOM 2967 C CA . LEU A 1 366 ? 106.114 -12.793 -227.570 1.00 37.12 366 LEU A CA 1
ATOM 2968 C C . LEU A 1 366 ? 106.712 -13.819 -226.589 1.00 37.12 366 LEU A C 1
ATOM 2970 O O . LEU A 1 366 ? 107.896 -13.785 -226.277 1.00 37.12 366 LEU A O 1
ATOM 2974 N N . ALA A 1 367 ? 105.838 -14.719 -226.117 1.00 39.25 367 ALA A N 1
ATOM 2975 C CA . ALA A 1 367 ? 106.033 -16.181 -226.020 1.00 39.25 367 ALA A CA 1
ATOM 2976 C C . ALA A 1 367 ? 104.970 -16.758 -225.043 1.00 39.25 367 ALA A C 1
ATOM 2978 O O . ALA A 1 367 ? 105.197 -16.772 -223.841 1.00 39.25 367 ALA A O 1
ATOM 2979 N N . LYS A 1 368 ? 103.717 -17.127 -225.379 1.00 61.22 368 LYS A N 1
ATOM 2980 C CA . LYS A 1 368 ? 103.175 -17.912 -226.513 1.00 61.22 368 LYS A CA 1
ATOM 2981 C C . LYS A 1 368 ? 104.076 -19.106 -226.842 1.00 61.22 368 LYS A C 1
ATOM 2983 O O . LYS A 1 368 ? 105.223 -18.868 -227.161 1.00 61.22 368 LYS A O 1
ATOM 2988 N N . GLU A 1 369 ? 103.535 -20.334 -226.819 1.00 35.19 369 GLU A N 1
ATOM 2989 C CA . GLU A 1 369 ? 104.221 -21.593 -227.208 1.00 35.19 369 GLU A CA 1
ATOM 2990 C C . GLU A 1 369 ? 104.825 -22.440 -226.071 1.00 35.19 369 GLU A C 1
ATOM 2992 O O . GLU A 1 369 ? 105.980 -22.840 -226.088 1.00 35.19 369 GLU A O 1
ATOM 2997 N N . THR A 1 370 ? 103.994 -22.848 -225.114 1.00 33.84 370 THR A N 1
ATOM 2998 C CA . THR A 1 370 ? 103.894 -24.294 -224.837 1.00 33.84 370 THR A CA 1
ATOM 2999 C C . THR A 1 370 ? 102.481 -24.598 -224.380 1.00 33.84 370 THR A C 1
ATOM 3001 O O . THR A 1 370 ? 102.213 -24.908 -223.225 1.00 33.84 370 THR A O 1
ATOM 3004 N N . ASN A 1 371 ? 101.541 -24.437 -225.298 1.00 58.44 371 ASN A N 1
ATOM 3005 C CA . ASN A 1 371 ? 100.238 -25.033 -225.119 1.00 58.44 371 ASN A CA 1
ATOM 3006 C C . ASN A 1 371 ? 100.098 -26.091 -226.201 1.00 58.44 371 ASN A C 1
ATOM 3008 O O . ASN A 1 371 ? 100.234 -25.772 -227.379 1.00 58.44 371 ASN A O 1
ATOM 3012 N N . ILE A 1 372 ? 99.753 -27.293 -225.738 1.00 37.91 372 ILE A N 1
ATOM 3013 C CA . ILE A 1 372 ? 98.975 -28.286 -226.473 1.00 37.91 372 ILE A CA 1
ATOM 3014 C C . ILE A 1 372 ? 99.807 -29.147 -227.420 1.00 37.91 372 ILE A C 1
ATOM 3016 O O . ILE A 1 372 ? 100.230 -28.730 -228.488 1.00 37.91 372 ILE A O 1
ATOM 3020 N N . LEU A 1 373 ? 100.009 -30.387 -226.999 1.00 35.47 373 LEU A N 1
ATOM 3021 C CA . LEU A 1 373 ? 99.341 -31.564 -227.561 1.00 35.47 373 LEU A CA 1
ATOM 3022 C C . LEU A 1 373 ? 99.677 -32.665 -226.550 1.00 35.47 373 LEU A C 1
ATOM 3024 O O . LEU A 1 373 ? 100.714 -33.307 -226.591 1.00 35.47 373 LEU A O 1
ATOM 3028 N N . SER A 1 374 ? 98.976 -32.707 -225.424 1.00 41.06 374 SER A N 1
ATOM 3029 C CA . SER A 1 374 ? 97.591 -33.143 -225.416 1.00 41.06 374 SER A CA 1
ATOM 3030 C C . SER A 1 374 ? 97.455 -34.382 -226.289 1.00 41.06 374 SER A C 1
ATOM 3032 O O . SER A 1 374 ? 97.414 -34.286 -227.514 1.00 41.06 374 SER A O 1
ATOM 3034 N N . LEU A 1 375 ? 97.232 -35.462 -225.557 1.00 46.47 375 LEU A N 1
ATOM 3035 C CA . LEU A 1 375 ? 96.200 -36.409 -225.897 1.00 46.47 375 LEU A CA 1
ATOM 3036 C C . LEU A 1 375 ? 96.646 -37.523 -226.823 1.00 46.47 375 LEU A C 1
ATOM 3038 O O . LEU A 1 375 ? 97.407 -37.354 -227.764 1.00 46.47 375 LEU A O 1
ATOM 3042 N N . GLU A 1 376 ? 96.028 -38.647 -226.508 1.00 34.44 376 GLU A N 1
ATOM 3043 C CA . GLU A 1 376 ? 95.708 -39.691 -227.453 1.00 34.44 376 GLU A CA 1
ATOM 3044 C C . GLU A 1 376 ? 96.863 -40.624 -227.813 1.00 34.44 376 GLU A C 1
ATOM 3046 O O . GLU A 1 376 ? 97.773 -40.354 -228.577 1.00 34.44 376 GLU A O 1
ATOM 3051 N N . GLU A 1 377 ? 96.857 -41.824 -227.302 1.00 36.88 377 GLU A N 1
ATOM 3052 C CA . GLU A 1 377 ? 95.888 -42.371 -226.396 1.00 36.88 377 GLU A CA 1
ATOM 3053 C C . GLU A 1 377 ? 96.641 -43.551 -225.873 1.00 36.88 377 GLU A C 1
ATOM 3055 O O . GLU A 1 377 ? 96.958 -44.480 -226.619 1.00 36.88 377 GLU A O 1
ATOM 3060 N N . GLU A 1 378 ? 96.819 -43.506 -224.555 1.00 36.56 378 GLU A N 1
ATOM 3061 C CA . GLU A 1 378 ? 96.408 -44.685 -223.832 1.00 36.56 378 GLU A CA 1
ATOM 3062 C C . GLU A 1 378 ? 97.400 -45.837 -224.083 1.00 36.56 378 GLU A C 1
ATOM 3064 O O . GLU A 1 378 ? 98.493 -45.737 -224.646 1.00 36.56 378 GLU A O 1
ATOM 3069 N N . ASN A 1 379 ? 96.971 -46.997 -223.650 1.00 41.03 379 ASN A N 1
ATOM 3070 C CA . ASN A 1 379 ? 97.158 -48.151 -224.502 1.00 41.03 379 ASN A CA 1
ATOM 3071 C C . ASN A 1 379 ? 98.507 -48.818 -224.553 1.00 41.03 379 ASN A C 1
ATOM 3073 O O . ASN A 1 379 ? 98.742 -49.630 -225.448 1.00 41.03 379 ASN A O 1
ATOM 3077 N N . LYS A 1 380 ? 99.312 -48.715 -223.500 1.00 26.77 380 LYS A N 1
ATOM 3078 C CA . LYS A 1 380 ? 100.028 -49.932 -223.134 1.00 26.77 380 LYS A CA 1
ATOM 3079 C C . LYS A 1 380 ? 99.916 -50.244 -221.669 1.00 26.77 380 LYS A C 1
ATOM 3081 O O . LYS A 1 380 ? 100.824 -50.030 -220.884 1.00 26.77 380 LYS A O 1
ATOM 3086 N N . ASN A 1 381 ? 98.807 -50.911 -221.407 1.00 32.28 381 ASN A N 1
ATOM 3087 C CA . ASN A 1 381 ? 98.894 -52.196 -220.754 1.00 32.28 381 ASN A CA 1
ATOM 3088 C C . ASN A 1 381 ? 99.447 -52.093 -219.334 1.00 32.28 381 ASN A C 1
ATOM 3090 O O . ASN A 1 381 ? 100.638 -52.260 -219.096 1.00 32.28 381 ASN A O 1
ATOM 3094 N N . LEU A 1 382 ? 98.578 -51.859 -218.348 1.00 43.53 382 LEU A N 1
ATOM 3095 C CA . LEU A 1 382 ? 97.546 -52.853 -217.993 1.00 43.53 382 LEU A CA 1
ATOM 3096 C C . LEU A 1 382 ? 98.064 -54.260 -218.305 1.00 43.53 382 LEU A C 1
ATOM 3098 O O . LEU A 1 382 ? 97.921 -54.693 -219.441 1.00 43.53 382 LEU A O 1
ATOM 3102 N N . SER A 1 383 ? 98.656 -54.969 -217.347 1.00 33.81 383 SER A N 1
ATOM 3103 C CA . SER A 1 383 ? 98.492 -56.440 -217.240 1.00 33.81 383 SER A CA 1
ATOM 3104 C C . SER A 1 383 ? 99.483 -57.136 -216.325 1.00 33.81 383 SER A C 1
ATOM 3106 O O . SER A 1 383 ? 99.481 -58.359 -216.268 1.00 33.81 383 SER A O 1
ATOM 3108 N N . GLU A 1 384 ? 100.267 -56.425 -215.528 1.00 25.91 384 GLU A N 1
ATOM 3109 C CA . GLU A 1 384 ? 100.872 -57.077 -214.374 1.00 25.91 384 GLU A CA 1
ATOM 3110 C C . GLU A 1 384 ? 100.701 -56.176 -213.162 1.00 25.91 384 GLU A C 1
ATOM 3112 O O . GLU A 1 384 ? 101.199 -55.068 -213.143 1.00 25.91 384 GLU A O 1
ATOM 3117 N N . LYS A 1 385 ? 99.982 -56.511 -212.107 1.00 37.69 385 LYS A N 1
ATOM 3118 C CA . LYS A 1 385 ? 99.336 -57.752 -211.724 1.00 37.69 385 LYS A CA 1
ATOM 3119 C C . LYS A 1 385 ? 98.215 -57.331 -210.788 1.00 37.69 385 LYS A C 1
ATOM 3121 O O . LYS A 1 385 ? 98.381 -57.181 -209.578 1.00 37.69 385 LYS A O 1
ATOM 3126 N N . LEU A 1 386 ? 97.035 -57.212 -211.379 1.00 39.47 386 LEU A N 1
ATOM 3127 C CA . LEU A 1 386 ? 95.903 -57.959 -210.851 1.00 39.47 386 LEU A CA 1
ATOM 3128 C C . LEU A 1 386 ? 96.440 -59.308 -210.336 1.00 39.47 386 LEU A C 1
ATOM 3130 O O . LEU A 1 386 ? 96.955 -60.101 -211.120 1.00 39.47 386 LEU A O 1
ATOM 3134 N N . GLN A 1 387 ? 96.401 -59.465 -209.009 1.00 34.50 387 GLN A N 1
ATOM 3135 C CA . GLN A 1 387 ? 96.980 -60.552 -208.210 1.00 34.50 387 GLN A CA 1
ATOM 3136 C C . GLN A 1 387 ? 98.523 -60.554 -208.045 1.00 34.50 387 GLN A C 1
ATOM 3138 O O . GLN A 1 387 ? 99.219 -61.319 -208.701 1.00 34.50 387 GLN A O 1
ATOM 3143 N N . THR A 1 388 ? 99.068 -59.717 -207.141 1.00 43.59 388 THR A N 1
ATOM 3144 C CA . THR A 1 388 ? 99.506 -60.056 -205.748 1.00 43.59 388 THR A CA 1
ATOM 3145 C C . THR A 1 388 ? 100.721 -59.215 -205.275 1.00 43.59 388 THR A C 1
ATOM 3147 O O . THR A 1 388 ? 101.833 -59.613 -205.591 1.00 43.59 388 THR A O 1
ATOM 3150 N N . LEU A 1 389 ? 100.476 -58.142 -204.481 1.00 49.94 389 LEU A N 1
ATOM 3151 C CA . LEU A 1 389 ? 101.349 -57.374 -203.533 1.00 49.94 389 LEU A CA 1
ATOM 3152 C C . LEU A 1 389 ? 102.761 -56.892 -203.994 1.00 49.94 389 LEU A C 1
ATOM 3154 O O . LEU A 1 389 ? 103.387 -57.579 -204.777 1.00 49.94 389 LEU A O 1
ATOM 3158 N N . VAL A 1 390 ? 103.306 -55.791 -203.416 1.00 41.03 390 VAL A N 1
ATOM 3159 C CA . VAL A 1 390 ? 104.642 -55.134 -203.680 1.00 41.03 390 VAL A CA 1
ATOM 3160 C C . VAL A 1 390 ? 104.556 -53.944 -204.667 1.00 41.03 390 VAL A C 1
ATOM 3162 O O . VAL A 1 390 ? 103.788 -54.010 -205.617 1.00 41.03 390 VAL A O 1
ATOM 3165 N N . GLY A 1 391 ? 105.274 -52.816 -204.555 1.00 39.12 391 GLY A N 1
ATOM 3166 C CA . GLY A 1 391 ? 106.271 -52.322 -203.591 1.00 39.12 391 GLY A CA 1
ATOM 3167 C C . GLY A 1 391 ? 107.270 -51.372 -204.281 1.00 39.12 391 GLY A C 1
ATOM 3168 O O . GLY A 1 391 ? 107.664 -51.637 -205.414 1.00 39.12 391 GLY A O 1
ATOM 3169 N N . ASN A 1 392 ? 107.586 -50.248 -203.629 1.00 32.19 392 ASN A N 1
ATOM 3170 C CA . ASN A 1 392 ? 108.924 -49.658 -203.457 1.00 32.19 392 ASN A CA 1
ATOM 3171 C C . ASN A 1 392 ? 108.740 -48.416 -202.542 1.00 32.19 392 ASN A C 1
ATOM 3173 O O . ASN A 1 392 ? 107.839 -47.613 -202.782 1.00 32.19 392 ASN A O 1
ATOM 3177 N N . GLU A 1 393 ? 109.404 -48.259 -201.392 1.00 31.52 393 GLU A N 1
ATOM 3178 C CA . GLU A 1 393 ? 110.866 -48.094 -201.246 1.00 31.52 393 GLU A CA 1
ATOM 3179 C C . GLU A 1 393 ? 111.375 -47.026 -202.224 1.00 31.52 393 GLU A C 1
ATOM 3181 O O . GLU A 1 393 ? 111.217 -47.142 -203.428 1.00 31.52 393 GLU A O 1
ATOM 3186 N N . GLU A 1 394 ? 111.993 -45.917 -201.860 1.00 32.38 394 GLU A N 1
ATOM 3187 C CA . GLU A 1 394 ? 112.764 -45.493 -200.699 1.00 32.38 394 GLU A CA 1
ATOM 3188 C C . GLU A 1 394 ? 113.143 -44.040 -201.052 1.00 32.38 394 GLU A C 1
ATOM 3190 O O . GLU A 1 394 ? 113.410 -43.744 -202.212 1.00 32.38 394 GLU A O 1
ATOM 3195 N N . VAL A 1 395 ? 113.286 -43.038 -200.198 1.00 51.72 395 VAL A N 1
ATOM 3196 C CA . VAL A 1 395 ? 112.994 -42.789 -198.775 1.00 51.72 395 VAL A CA 1
ATOM 3197 C C . VAL A 1 395 ? 112.966 -41.247 -198.558 1.00 51.72 395 VAL A C 1
ATOM 3199 O O . VAL A 1 395 ? 112.754 -40.740 -197.462 1.00 51.72 395 VAL A O 1
ATOM 3202 N N . ILE A 1 396 ? 113.161 -40.479 -199.637 1.00 48.53 396 ILE A N 1
ATOM 3203 C CA . ILE A 1 396 ? 113.545 -39.074 -199.727 1.00 48.53 396 ILE A CA 1
ATOM 3204 C C . ILE A 1 396 ? 113.057 -38.630 -201.120 1.00 48.53 396 ILE A C 1
ATOM 3206 O O . ILE A 1 396 ? 113.499 -39.188 -202.117 1.00 48.53 396 ILE A O 1
ATOM 3210 N N . GLN A 1 397 ? 112.169 -37.629 -201.154 1.00 38.25 397 GLN A N 1
ATOM 3211 C CA . GLN A 1 397 ? 111.637 -36.900 -202.322 1.00 38.25 397 GLN A CA 1
ATOM 3212 C C . GLN A 1 397 ? 110.539 -37.553 -203.195 1.00 38.25 397 GLN A C 1
ATOM 3214 O O . GLN A 1 397 ? 110.816 -38.313 -204.112 1.00 38.25 397 GLN A O 1
ATOM 3219 N N . LEU A 1 398 ? 109.321 -37.014 -203.044 1.00 33.78 398 LEU A N 1
ATOM 3220 C CA . LEU A 1 398 ? 108.335 -36.812 -204.119 1.00 33.78 398 LEU A CA 1
ATOM 3221 C C . LEU A 1 398 ? 107.394 -38.000 -204.464 1.00 33.78 398 LEU A C 1
ATOM 3223 O O . LEU A 1 398 ? 107.340 -38.448 -205.605 1.00 33.78 398 LEU A O 1
ATOM 3227 N N . LEU A 1 399 ? 106.586 -38.417 -203.478 1.00 44.53 399 LEU A N 1
ATOM 3228 C CA . LEU A 1 399 ? 105.235 -39.004 -203.604 1.00 44.53 399 LEU A CA 1
ATOM 3229 C C . LEU A 1 399 ? 104.256 -38.290 -202.634 1.00 44.53 399 LEU A C 1
ATOM 3231 O O . LEU A 1 399 ? 104.061 -38.721 -201.500 1.00 44.53 399 LEU A O 1
ATOM 3235 N N . LYS A 1 400 ? 103.596 -37.164 -202.923 1.00 38.47 400 LYS A N 1
ATOM 3236 C CA . LYS A 1 400 ? 103.130 -36.480 -204.144 1.00 38.47 400 LYS A CA 1
ATOM 3237 C C . LYS A 1 400 ? 102.158 -37.420 -204.792 1.00 38.47 400 LYS A C 1
ATOM 3239 O O . LYS A 1 400 ? 102.487 -38.009 -205.803 1.00 38.47 400 LYS A O 1
ATOM 3244 N N . ASN A 1 401 ? 101.055 -37.804 -204.141 1.00 39.25 401 ASN A N 1
ATOM 3245 C CA . ASN A 1 401 ? 99.982 -37.008 -203.505 1.00 39.25 401 ASN A CA 1
ATOM 3246 C C . ASN A 1 401 ? 100.209 -36.436 -202.070 1.00 39.25 401 ASN A C 1
ATOM 3248 O O . ASN A 1 401 ? 99.394 -36.647 -201.177 1.00 39.25 401 ASN A O 1
ATOM 3252 N N . GLU A 1 402 ? 101.344 -35.830 -201.710 1.00 52.94 402 GLU A N 1
ATOM 3253 C CA . GLU A 1 402 ? 101.624 -34.386 -201.868 1.00 52.94 402 GLU A CA 1
ATOM 3254 C C . GLU A 1 402 ? 100.844 -33.602 -202.949 1.00 52.94 402 GLU A C 1
ATOM 3256 O O . GLU A 1 402 ? 100.573 -34.103 -204.030 1.00 52.94 402 GLU A O 1
ATOM 3261 N N . LYS A 1 403 ? 100.673 -32.292 -202.711 1.00 53.75 403 LYS A N 1
ATOM 3262 C CA . LYS A 1 403 ? 100.514 -31.260 -203.749 1.00 53.75 403 LYS A CA 1
ATOM 3263 C C . LYS A 1 403 ? 99.454 -31.626 -204.799 1.00 53.75 403 LYS A C 1
ATOM 3265 O O . LYS A 1 403 ? 99.771 -31.753 -205.975 1.00 53.75 403 LYS A O 1
ATOM 3270 N N . ILE A 1 404 ? 98.209 -31.873 -204.424 1.00 40.84 404 ILE A N 1
ATOM 3271 C CA . ILE A 1 404 ? 97.138 -30.860 -204.406 1.00 40.84 404 ILE A CA 1
ATOM 3272 C C . ILE A 1 404 ? 95.884 -31.750 -204.302 1.00 40.84 404 ILE A C 1
ATOM 3274 O O . ILE A 1 404 ? 95.697 -32.634 -205.126 1.00 40.84 404 ILE A O 1
ATOM 3278 N N . ASP A 1 405 ? 95.072 -31.708 -203.257 1.00 41.75 405 ASP A N 1
ATOM 3279 C CA . ASP A 1 405 ? 94.390 -30.485 -202.880 1.00 41.75 405 ASP A CA 1
ATOM 3280 C C . ASP A 1 405 ? 94.162 -30.419 -201.347 1.00 41.75 405 ASP A C 1
ATOM 3282 O O . ASP A 1 405 ? 93.045 -30.515 -200.856 1.00 41.75 405 ASP A O 1
ATOM 3286 N N . LEU A 1 406 ? 95.168 -30.315 -200.468 1.00 56.66 406 LEU A N 1
ATOM 3287 C CA . LEU A 1 406 ? 96.544 -29.801 -200.587 1.00 56.66 406 LEU A CA 1
ATOM 3288 C C . LEU A 1 406 ? 96.712 -28.440 -201.279 1.00 56.66 406 LEU A C 1
ATOM 3290 O O . LEU A 1 406 ? 97.839 -27.993 -201.443 1.00 56.66 406 LEU A O 1
ATOM 3294 N N . GLU A 1 407 ? 95.608 -27.749 -201.562 1.00 52.25 407 GLU A N 1
ATOM 3295 C CA . GLU A 1 407 ? 95.529 -26.296 -201.758 1.00 52.25 407 GLU A CA 1
ATOM 3296 C C . GLU A 1 407 ? 94.103 -25.743 -201.497 1.00 52.25 407 GLU A C 1
ATOM 3298 O O . GLU A 1 407 ? 93.955 -24.547 -201.257 1.00 52.25 407 G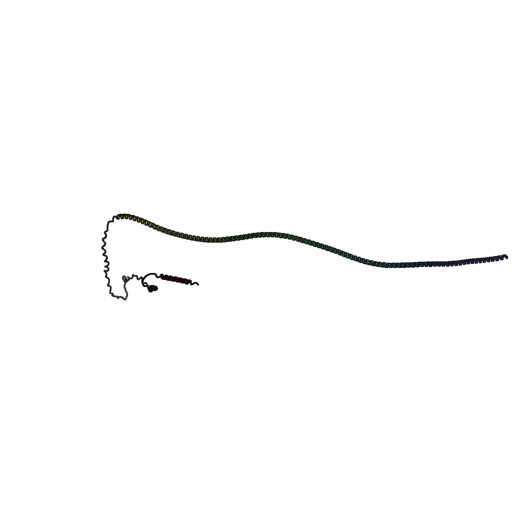LU A O 1
ATOM 3303 N N . LEU A 1 408 ? 93.077 -26.598 -201.333 1.00 44.78 408 LEU A N 1
ATOM 3304 C CA . LEU A 1 408 ? 91.800 -26.253 -200.663 1.00 44.78 408 LEU A CA 1
ATOM 3305 C C . LEU A 1 408 ? 91.763 -26.543 -199.140 1.00 44.78 408 LEU A C 1
ATOM 3307 O O . LEU A 1 408 ? 90.765 -26.286 -198.468 1.00 44.78 408 LEU A O 1
ATOM 3311 N N . GLN A 1 409 ? 92.870 -27.054 -198.587 1.00 54.47 409 GLN A N 1
ATOM 3312 C CA . GLN A 1 409 ? 93.060 -27.521 -197.201 1.00 54.47 409 GLN A CA 1
ATOM 3313 C C . GLN A 1 409 ? 93.108 -26.412 -196.134 1.00 54.47 409 GLN A C 1
ATOM 3315 O O . GLN A 1 409 ? 93.119 -26.675 -194.939 1.00 54.47 409 GLN A O 1
ATOM 3320 N N . ILE A 1 410 ? 93.169 -25.155 -196.536 1.00 54.69 410 ILE A N 1
ATOM 3321 C CA . ILE A 1 410 ? 93.531 -24.037 -195.657 1.00 54.69 410 ILE A CA 1
ATOM 3322 C C . ILE A 1 410 ? 92.376 -23.047 -195.525 1.00 54.69 410 ILE A C 1
ATOM 3324 O O . ILE A 1 410 ? 92.554 -21.882 -195.181 1.00 54.69 410 ILE A O 1
ATOM 3328 N N . LYS A 1 411 ? 91.141 -23.496 -195.780 1.00 54.19 411 LYS A N 1
ATOM 3329 C CA . LYS A 1 411 ? 90.032 -22.550 -195.737 1.00 54.19 411 LYS A CA 1
ATOM 3330 C C . LYS A 1 411 ? 88.709 -23.079 -195.216 1.00 54.19 411 LYS A C 1
ATOM 3332 O O . LYS A 1 411 ? 87.667 -22.961 -195.849 1.00 54.19 411 LYS A O 1
ATOM 3337 N N . ASN A 1 412 ? 88.781 -23.438 -193.938 1.00 48.09 412 ASN A N 1
ATOM 3338 C CA . ASN A 1 412 ? 87.840 -22.908 -192.942 1.00 48.09 412 ASN A CA 1
ATOM 3339 C C . ASN A 1 412 ? 86.545 -23.687 -192.685 1.00 48.09 412 ASN A C 1
ATOM 3341 O O . ASN A 1 412 ? 85.705 -23.202 -191.941 1.00 48.09 412 ASN A O 1
ATOM 3345 N N . LEU A 1 413 ? 86.379 -24.906 -193.200 1.00 46.81 413 LEU A N 1
ATOM 3346 C CA . LEU A 1 413 ? 85.182 -25.717 -192.905 1.00 46.81 413 LEU A CA 1
ATOM 3347 C C . LEU A 1 413 ? 85.345 -26.710 -191.747 1.00 46.81 413 LEU A C 1
ATOM 3349 O O . LEU A 1 413 ? 84.407 -27.437 -191.428 1.00 46.81 413 LEU A O 1
ATOM 3353 N N . SER A 1 414 ? 86.488 -26.677 -191.056 1.00 51.91 414 SER A N 1
ATOM 3354 C CA . SER A 1 414 ? 86.592 -27.296 -189.730 1.00 51.91 414 SER A CA 1
ATOM 3355 C C . SER A 1 414 ? 85.778 -26.531 -188.669 1.00 51.91 414 SER A C 1
ATOM 3357 O O . SER A 1 414 ? 85.419 -27.123 -187.659 1.00 51.91 414 SER A O 1
ATOM 3359 N N . ASP A 1 415 ? 85.409 -25.267 -188.920 1.00 53.84 415 ASP A N 1
ATOM 3360 C CA . ASP A 1 415 ? 84.579 -24.420 -188.045 1.00 53.84 415 ASP A CA 1
ATOM 3361 C C . ASP A 1 415 ? 83.063 -24.685 -188.157 1.00 53.84 415 ASP A C 1
ATOM 3363 O O . ASP A 1 415 ? 82.255 -23.793 -187.905 1.00 53.84 415 ASP A O 1
ATOM 3367 N N . SER A 1 416 ? 82.596 -25.871 -188.564 1.00 43.78 416 SER A N 1
ATOM 3368 C CA . SER A 1 416 ? 81.139 -26.027 -188.739 1.00 43.78 416 SER A CA 1
ATOM 3369 C C . SER A 1 416 ? 80.501 -27.386 -188.568 1.00 43.78 416 SER A C 1
ATOM 3371 O O . SER A 1 416 ? 79.282 -27.388 -188.453 1.00 43.78 416 SER A O 1
ATOM 3373 N N . VAL A 1 417 ? 81.189 -28.523 -188.634 1.00 46.94 417 VAL A N 1
ATOM 3374 C CA . VAL A 1 417 ? 80.460 -29.686 -189.191 1.00 46.94 417 VAL A CA 1
ATOM 3375 C C . VAL A 1 417 ? 80.266 -30.894 -188.289 1.00 46.94 417 VAL A C 1
ATOM 3377 O O . VAL A 1 417 ? 79.386 -31.680 -188.609 1.00 46.94 417 VAL A O 1
ATOM 3380 N N . ASP A 1 418 ? 80.829 -30.902 -187.086 1.00 48.84 418 ASP A N 1
ATOM 3381 C CA . ASP A 1 418 ? 80.358 -31.814 -186.033 1.00 48.84 418 ASP A CA 1
ATOM 3382 C C . ASP A 1 418 ? 79.833 -31.042 -184.792 1.00 48.84 418 ASP A C 1
ATOM 3384 O O . ASP A 1 418 ? 80.068 -31.416 -183.646 1.00 48.84 418 ASP A O 1
ATOM 3388 N N . LYS A 1 419 ? 79.157 -29.878 -184.927 1.00 45.47 419 LYS A N 1
ATOM 3389 C CA . LYS A 1 419 ? 77.759 -29.782 -185.405 1.00 45.47 419 LYS A CA 1
ATOM 3390 C C . LYS A 1 419 ? 77.150 -31.128 -185.462 1.00 45.47 419 LYS A C 1
ATOM 3392 O O . LYS A 1 419 ? 77.383 -31.848 -186.412 1.00 45.47 419 LYS A O 1
ATOM 3397 N N . LEU A 1 420 ? 76.215 -31.370 -184.567 1.00 45.53 420 LEU A N 1
ATOM 3398 C CA . LEU A 1 420 ? 75.702 -32.710 -184.481 1.00 45.53 420 LEU A CA 1
ATOM 3399 C C . LEU A 1 420 ? 76.881 -33.583 -183.991 1.00 45.53 420 LEU A C 1
ATOM 3401 O O . LEU A 1 420 ? 77.951 -33.675 -184.547 1.00 45.53 420 LEU A O 1
ATOM 3405 N N . LEU A 1 421 ? 76.767 -34.352 -182.958 1.00 48.88 421 LEU A N 1
ATOM 3406 C CA . LEU A 1 421 ? 75.697 -35.302 -182.946 1.00 48.88 421 LEU A CA 1
ATOM 3407 C C . LEU A 1 421 ? 75.370 -35.546 -181.468 1.00 48.88 421 LEU A C 1
ATOM 3409 O O . LEU A 1 421 ? 75.269 -36.671 -181.007 1.00 48.88 421 LEU A O 1
ATOM 3413 N N . SER A 1 422 ? 75.141 -34.448 -180.744 1.00 37.44 422 SER A N 1
ATOM 3414 C CA . SER A 1 422 ? 74.116 -34.405 -179.696 1.00 37.44 422 SER A CA 1
ATOM 3415 C C . SER A 1 422 ? 73.200 -33.194 -179.912 1.00 37.44 422 SER A C 1
ATOM 3417 O O . SER A 1 422 ? 72.785 -32.507 -178.986 1.00 37.44 422 SER A O 1
ATOM 3419 N N . ASP A 1 423 ? 72.877 -32.836 -181.149 1.00 42.91 423 ASP A N 1
ATOM 3420 C CA . ASP A 1 423 ? 71.812 -33.581 -181.846 1.00 42.91 423 ASP A CA 1
ATOM 3421 C C . ASP A 1 423 ? 70.571 -33.863 -181.033 1.00 42.91 423 ASP A C 1
ATOM 3423 O O . ASP A 1 423 ? 69.863 -34.812 -181.318 1.00 42.91 423 ASP A O 1
ATOM 3427 N N . ASN A 1 424 ? 70.232 -33.035 -180.073 1.00 48.22 424 ASN A N 1
ATOM 3428 C CA . ASN A 1 424 ? 68.919 -33.176 -179.498 1.00 48.22 424 ASN A CA 1
ATOM 3429 C C . ASN A 1 424 ? 68.265 -31.812 -179.445 1.00 48.22 424 ASN A C 1
ATOM 3431 O O . ASN A 1 424 ? 68.096 -31.224 -178.388 1.00 48.22 424 ASN A O 1
ATOM 3435 N N . LYS A 1 425 ? 67.847 -31.258 -180.596 1.00 54.84 425 LYS A N 1
ATOM 3436 C CA . LYS A 1 425 ? 67.123 -31.959 -181.697 1.00 54.84 425 LYS A CA 1
ATOM 3437 C C . LYS A 1 425 ? 65.952 -32.826 -181.219 1.00 54.84 425 LYS A C 1
ATOM 3439 O O . LYS A 1 425 ? 65.352 -33.523 -182.022 1.00 54.84 425 LYS A O 1
ATOM 3444 N N . GLU A 1 426 ? 65.566 -32.679 -179.958 1.00 49.69 426 GLU A N 1
ATOM 3445 C CA . GLU A 1 426 ? 64.222 -33.025 -179.521 1.00 49.69 426 GLU A CA 1
ATOM 3446 C C . GLU A 1 426 ? 63.527 -31.841 -178.844 1.00 49.69 426 GLU A C 1
ATOM 3448 O O . GLU A 1 426 ? 62.353 -31.626 -179.121 1.00 49.69 426 GLU A O 1
ATOM 3453 N N . MET A 1 427 ? 64.201 -30.965 -178.078 1.00 45.56 427 MET A N 1
ATOM 3454 C CA . MET A 1 427 ? 63.437 -29.939 -177.340 1.00 45.56 427 MET A CA 1
ATOM 3455 C C . MET A 1 427 ? 63.059 -28.669 -178.112 1.00 45.56 427 MET A C 1
ATOM 3457 O O . MET A 1 427 ? 62.085 -28.021 -177.754 1.00 45.56 427 MET A O 1
ATOM 3461 N N . GLU A 1 428 ? 63.691 -28.366 -179.241 1.00 40.75 428 GLU A N 1
ATOM 3462 C CA . GLU A 1 428 ? 63.078 -27.446 -180.215 1.00 40.75 428 GLU A CA 1
ATOM 3463 C C . GLU A 1 428 ? 62.873 -28.099 -181.579 1.00 40.75 428 GLU A C 1
ATOM 3465 O O . GLU A 1 428 ? 62.909 -27.457 -182.623 1.00 40.75 428 GLU A O 1
ATOM 3470 N N . VAL A 1 429 ? 62.535 -29.391 -181.545 1.00 63.03 429 VAL A N 1
ATOM 3471 C CA . VAL A 1 429 ? 61.403 -29.853 -182.356 1.00 63.03 429 VAL A CA 1
ATOM 3472 C C . VAL A 1 429 ? 60.075 -29.394 -181.712 1.00 63.03 429 VAL A C 1
ATOM 3474 O O . VAL A 1 429 ? 59.128 -29.159 -182.445 1.00 63.03 429 VAL A O 1
ATOM 3477 N N . TYR A 1 430 ? 60.006 -29.104 -180.399 1.00 51.94 430 TYR A N 1
ATOM 3478 C CA . TYR A 1 430 ? 58.738 -28.713 -179.747 1.00 51.94 430 TYR A CA 1
ATOM 3479 C C . TYR A 1 430 ? 58.370 -27.205 -179.771 1.00 51.94 430 TYR A C 1
ATOM 3481 O O . TYR A 1 430 ? 57.191 -26.877 -179.708 1.00 51.94 430 TYR A O 1
ATOM 3489 N N . VAL A 1 431 ? 59.306 -26.252 -179.914 1.00 51.38 431 VAL A N 1
ATOM 3490 C CA . VAL A 1 431 ? 58.950 -24.817 -180.139 1.00 51.38 431 VAL A CA 1
ATOM 3491 C C . VAL A 1 431 ? 59.038 -24.412 -181.617 1.00 51.38 431 VAL A C 1
ATOM 3493 O O . VAL A 1 431 ? 58.395 -23.444 -182.034 1.00 51.38 431 VAL A O 1
ATOM 3496 N N . LYS A 1 432 ? 59.690 -25.229 -182.456 1.00 60.50 432 LYS A N 1
ATOM 3497 C CA . LYS A 1 432 ? 59.639 -25.104 -183.920 1.00 60.50 432 LYS A CA 1
ATOM 3498 C C . LYS A 1 432 ? 58.219 -25.236 -184.505 1.00 60.50 432 LYS A C 1
ATOM 3500 O O . LYS A 1 432 ? 58.015 -24.829 -185.635 1.00 60.50 432 LYS A O 1
ATOM 3505 N N . GLU A 1 433 ? 57.210 -25.671 -183.749 1.00 58.75 433 GLU A N 1
ATOM 3506 C CA . GLU A 1 433 ? 55.814 -25.685 -184.226 1.00 58.75 433 GLU A CA 1
ATOM 3507 C C . GLU A 1 433 ? 55.024 -24.387 -183.932 1.00 58.75 433 GLU A C 1
ATOM 3509 O O . GLU A 1 433 ? 54.022 -24.121 -184.592 1.00 58.75 433 GLU A O 1
ATOM 3514 N N . ASN A 1 434 ? 55.458 -23.526 -182.997 1.00 60.03 434 ASN A N 1
ATOM 3515 C CA . ASN A 1 434 ? 54.611 -22.428 -182.482 1.00 60.03 434 ASN A CA 1
ATOM 3516 C C . ASN A 1 434 ? 54.948 -21.031 -183.053 1.00 60.03 434 ASN A C 1
ATOM 3518 O O . ASN A 1 434 ? 54.093 -20.152 -183.146 1.00 60.03 434 ASN A O 1
ATOM 3522 N N . SER A 1 435 ? 56.191 -20.803 -183.482 1.00 63.78 435 SER A N 1
ATOM 3523 C CA . SER A 1 435 ? 56.563 -19.563 -184.188 1.00 63.78 435 SER A CA 1
ATOM 3524 C C . SER A 1 435 ? 56.081 -19.570 -185.642 1.00 63.78 435 SER A C 1
ATOM 3526 O O . SER A 1 435 ? 55.587 -18.552 -186.133 1.00 63.78 435 SER A O 1
ATOM 3528 N N . ASP A 1 436 ? 56.139 -20.725 -186.307 1.00 63.62 436 ASP A N 1
ATOM 3529 C CA . ASP A 1 436 ? 55.584 -20.900 -187.654 1.00 63.62 436 ASP A CA 1
ATOM 3530 C C . ASP A 1 436 ? 54.048 -20.741 -187.642 1.00 63.62 436 ASP A C 1
ATOM 3532 O O . ASP A 1 436 ? 53.471 -20.194 -188.584 1.00 63.62 436 ASP A O 1
ATOM 3536 N N . LEU A 1 437 ? 53.381 -21.044 -186.517 1.00 70.12 437 LEU A N 1
ATOM 3537 C CA . LEU A 1 437 ? 51.972 -20.698 -186.290 1.00 70.12 437 LEU A CA 1
ATOM 3538 C C . LEU A 1 437 ? 51.746 -19.180 -186.189 1.00 70.12 437 LEU A C 1
ATOM 3540 O O . LEU A 1 437 ? 50.737 -18.670 -186.660 1.00 70.12 437 LEU A O 1
ATOM 3544 N N . ARG A 1 438 ? 52.695 -18.424 -185.631 1.00 62.66 438 ARG A N 1
ATOM 3545 C CA . ARG A 1 438 ? 52.598 -16.961 -185.493 1.00 62.66 438 ARG A CA 1
ATOM 3546 C C . ARG A 1 438 ? 52.781 -16.235 -186.829 1.00 62.66 438 ARG A C 1
ATOM 3548 O O . ARG A 1 438 ? 52.127 -15.221 -187.063 1.00 62.66 438 ARG A O 1
ATOM 3555 N N . LEU A 1 439 ? 53.613 -16.783 -187.716 1.00 67.50 439 LEU A N 1
ATOM 3556 C CA . LEU A 1 439 ? 53.725 -16.342 -189.109 1.00 67.50 439 LEU A CA 1
ATOM 3557 C C . LEU A 1 439 ? 52.469 -16.726 -189.918 1.00 67.50 439 LEU A C 1
ATOM 3559 O O . LEU A 1 439 ? 51.994 -15.927 -190.722 1.00 67.50 439 LEU A O 1
ATOM 3563 N N . THR A 1 440 ? 51.869 -17.883 -189.618 1.00 69.31 440 THR A N 1
ATOM 3564 C CA . THR A 1 440 ? 50.591 -18.321 -190.206 1.00 69.31 440 THR A CA 1
ATOM 3565 C C . THR A 1 440 ? 49.415 -17.454 -189.733 1.00 69.31 440 THR A C 1
ATOM 3567 O O . THR A 1 440 ? 48.616 -17.024 -190.551 1.00 69.31 440 THR A O 1
ATOM 3570 N N . MET A 1 441 ? 49.343 -17.071 -188.452 1.00 62.00 441 MET A N 1
ATOM 3571 C CA . MET A 1 441 ? 48.314 -16.158 -187.926 1.00 62.00 441 MET A CA 1
ATO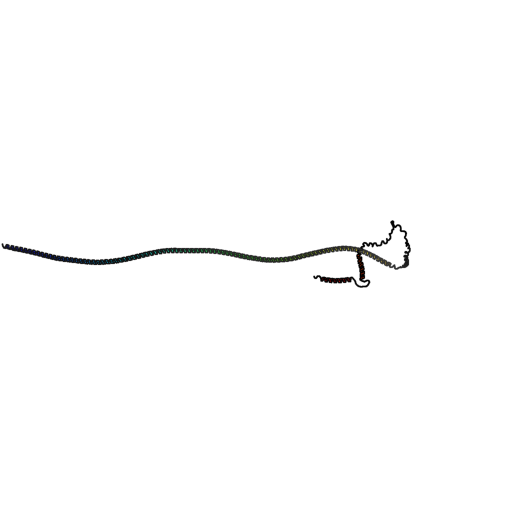M 3572 C C . MET A 1 441 ? 48.475 -14.721 -188.438 1.00 62.00 441 MET A C 1
ATOM 3574 O O . MET A 1 441 ? 47.484 -14.013 -188.578 1.00 62.00 441 MET A O 1
ATOM 3578 N N . LEU A 1 442 ? 49.695 -14.277 -188.755 1.00 61.78 442 LEU A N 1
ATOM 3579 C CA . LEU A 1 442 ? 49.924 -13.011 -189.462 1.00 61.78 442 LEU A CA 1
ATOM 3580 C C . LEU A 1 442 ? 49.435 -13.073 -190.919 1.00 61.78 442 LEU A C 1
ATOM 3582 O O . LEU A 1 442 ? 48.889 -12.085 -191.402 1.00 61.78 442 LEU A O 1
ATOM 3586 N N . GLN A 1 443 ? 49.531 -14.231 -191.579 1.00 62.47 443 GLN A N 1
ATOM 3587 C CA . GLN A 1 443 ? 48.919 -14.477 -192.893 1.00 62.47 443 GLN A CA 1
ATOM 3588 C C . GLN A 1 443 ? 47.389 -14.676 -192.817 1.00 62.47 443 GLN A C 1
ATOM 3590 O O . GLN A 1 443 ? 46.674 -14.309 -193.746 1.00 62.47 443 GLN A O 1
ATOM 3595 N N . GLU A 1 444 ? 46.858 -15.190 -191.704 1.00 65.44 444 GLU A N 1
ATOM 3596 C CA . GLU A 1 444 ? 45.425 -15.452 -191.514 1.00 65.44 444 GLU A CA 1
ATOM 3597 C C . GLU A 1 444 ? 44.660 -14.216 -191.010 1.00 65.44 444 GLU A C 1
ATOM 3599 O O . GLU A 1 444 ? 43.538 -13.975 -191.452 1.00 65.44 444 GLU A O 1
ATOM 3604 N N . ILE A 1 445 ? 45.284 -13.346 -190.206 1.00 56.56 445 ILE A N 1
ATOM 3605 C CA . ILE A 1 445 ? 44.776 -11.992 -189.932 1.00 56.56 445 ILE A CA 1
ATOM 3606 C C . ILE A 1 445 ? 44.790 -11.174 -191.224 1.00 56.56 445 ILE A C 1
ATOM 3608 O O . ILE A 1 445 ? 43.780 -10.553 -191.521 1.00 56.56 445 ILE A O 1
ATOM 3612 N N . GLN A 1 446 ? 45.831 -11.271 -192.060 1.00 58.47 446 GLN A N 1
ATOM 3613 C CA . GLN A 1 446 ? 45.804 -10.700 -193.417 1.00 58.47 446 GLN A CA 1
ATOM 3614 C C . GLN A 1 446 ? 44.671 -11.278 -194.292 1.00 58.47 446 GLN A C 1
ATOM 3616 O O . GLN A 1 446 ? 44.164 -10.575 -195.163 1.00 58.47 446 GLN A O 1
ATOM 3621 N N . SER A 1 447 ? 44.210 -12.509 -194.034 1.00 57.53 447 SER A N 1
ATOM 3622 C CA . SER A 1 447 ? 43.039 -13.101 -194.703 1.00 57.53 447 SER A CA 1
ATOM 3623 C C . SER A 1 447 ? 41.681 -12.686 -194.100 1.00 57.53 447 SER A C 1
ATOM 3625 O O . SER A 1 447 ? 40.681 -12.673 -194.813 1.00 57.53 447 SER A O 1
ATOM 3627 N N . LEU A 1 448 ? 41.638 -12.304 -192.814 1.00 54.59 448 LEU A N 1
ATOM 3628 C CA . LEU A 1 448 ? 40.430 -11.900 -192.073 1.00 54.59 448 LEU A CA 1
ATOM 3629 C C . LEU A 1 448 ? 40.219 -10.379 -192.019 1.00 54.59 448 LEU A C 1
ATOM 3631 O O . LEU A 1 448 ? 39.097 -9.934 -191.781 1.00 54.59 448 LEU A O 1
ATOM 3635 N N . THR A 1 449 ? 41.264 -9.581 -192.251 1.00 50.19 449 THR A N 1
ATOM 3636 C CA . THR A 1 449 ? 41.182 -8.114 -192.310 1.00 50.19 449 THR A CA 1
ATOM 3637 C C . THR A 1 449 ? 41.155 -7.566 -193.730 1.00 50.19 449 THR A C 1
A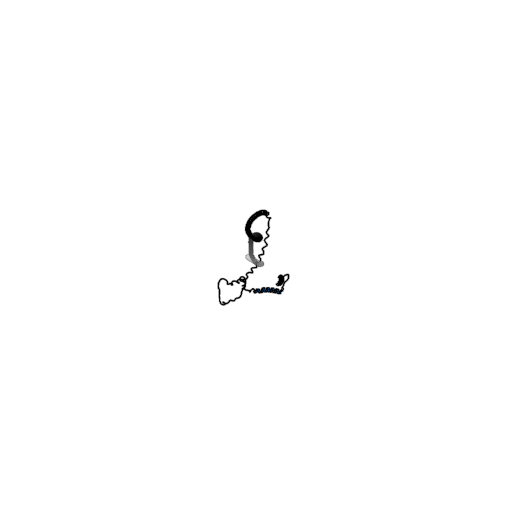TOM 3639 O O . THR A 1 449 ? 40.938 -6.373 -193.880 1.00 50.19 449 THR A O 1
ATOM 3642 N N . GLY A 1 450 ? 41.316 -8.397 -194.771 1.00 47.16 450 GLY A N 1
ATOM 3643 C CA . GLY A 1 450 ? 41.030 -8.021 -196.166 1.00 47.16 450 GLY A CA 1
ATOM 3644 C C . GLY A 1 450 ? 41.796 -6.806 -196.707 1.00 47.16 450 GLY A C 1
ATOM 3645 O O . GLY A 1 450 ? 41.434 -6.277 -197.753 1.00 47.16 450 GLY A O 1
ATOM 3646 N N . GLU A 1 451 ? 42.844 -6.359 -196.020 1.00 50.28 451 GLU A N 1
ATOM 3647 C CA . GLU A 1 451 ? 43.607 -5.164 -196.368 1.00 50.28 451 GLU A CA 1
ATOM 3648 C C . GLU A 1 451 ? 44.953 -5.578 -196.956 1.00 50.28 451 GLU A C 1
ATOM 3650 O O . GLU A 1 451 ? 46.004 -5.598 -196.315 1.00 50.28 451 GLU A O 1
ATOM 3655 N N . THR A 1 452 ? 44.879 -5.949 -198.229 1.00 43.78 452 THR A N 1
ATOM 3656 C CA . THR A 1 452 ? 45.980 -5.831 -199.175 1.00 43.78 452 THR A CA 1
ATOM 3657 C C . THR A 1 452 ? 45.865 -4.477 -199.859 1.00 43.78 452 THR A C 1
ATOM 3659 O O . THR A 1 452 ? 44.800 -4.140 -200.366 1.00 43.78 452 THR A O 1
ATOM 3662 N N . ASP A 1 453 ? 46.989 -3.776 -199.929 1.00 39.31 453 ASP A N 1
ATOM 3663 C CA . ASP A 1 453 ? 47.209 -2.493 -200.593 1.00 39.31 453 ASP A CA 1
ATOM 3664 C C . ASP A 1 453 ? 46.874 -1.193 -199.839 1.00 39.31 453 ASP A C 1
ATOM 3666 O O . ASP A 1 453 ? 45.743 -0.844 -199.525 1.00 39.31 453 ASP A O 1
ATOM 3670 N N . THR A 1 454 ? 47.972 -0.471 -199.597 1.00 41.72 454 THR A N 1
ATOM 3671 C CA . THR A 1 454 ? 48.186 0.956 -199.853 1.00 41.72 454 THR A CA 1
ATOM 3672 C C . THR A 1 454 ? 46.961 1.882 -199.855 1.00 41.72 454 THR A C 1
ATOM 3674 O O . THR A 1 454 ? 46.210 1.969 -200.818 1.00 41.72 454 THR A O 1
ATOM 3677 N N . SER A 1 455 ? 46.891 2.758 -198.847 1.00 37.09 455 SER A N 1
ATOM 3678 C CA . SER A 1 455 ? 47.066 4.216 -199.000 1.00 37.09 455 SER A CA 1
ATOM 3679 C C . SER A 1 455 ? 46.206 5.043 -198.032 1.00 37.09 455 SER A C 1
ATOM 3681 O O . SER A 1 455 ? 45.018 4.818 -197.851 1.00 37.09 455 SER A O 1
ATOM 3683 N N . CYS A 1 456 ? 46.859 6.074 -197.489 1.00 33.53 456 CYS A N 1
ATOM 3684 C CA . CYS A 1 456 ? 46.280 7.327 -197.003 1.00 33.53 456 CYS A CA 1
ATOM 3685 C C . CYS A 1 456 ? 45.547 7.356 -195.643 1.00 33.53 456 CYS A C 1
ATOM 3687 O O . CYS A 1 456 ? 44.343 7.181 -195.546 1.00 33.53 456 CYS A O 1
ATOM 3689 N N . LEU A 1 457 ? 46.311 7.869 -194.670 1.00 35.88 457 LEU A N 1
ATOM 3690 C CA . LEU A 1 457 ? 46.007 9.058 -193.857 1.00 35.88 457 LEU A CA 1
ATOM 3691 C C . LEU A 1 457 ? 44.965 8.980 -192.724 1.00 35.88 457 LEU A C 1
ATOM 3693 O O . LEU A 1 457 ? 43.765 8.861 -192.933 1.00 35.88 457 LEU A O 1
ATOM 3697 N N . ASN A 1 458 ? 45.510 9.362 -191.565 1.00 41.84 458 ASN A N 1
ATOM 3698 C CA . ASN A 1 458 ? 44.934 10.132 -190.461 1.00 41.84 458 ASN A CA 1
ATOM 3699 C C . ASN A 1 458 ? 44.315 9.368 -189.281 1.00 41.84 458 ASN A C 1
ATOM 3701 O O . ASN A 1 458 ? 43.293 8.707 -189.385 1.00 41.84 458 ASN A O 1
ATOM 3705 N N . ASP A 1 459 ? 44.955 9.616 -188.134 1.00 40.94 459 ASP A N 1
ATOM 3706 C CA . ASP A 1 459 ? 44.497 9.472 -186.753 1.00 40.94 459 ASP A CA 1
ATOM 3707 C C . ASP A 1 459 ? 44.176 8.072 -186.196 1.00 40.94 459 ASP A C 1
ATOM 3709 O O . ASP A 1 459 ? 43.100 7.516 -186.360 1.00 40.94 459 ASP A O 1
ATOM 3713 N N . GLY A 1 460 ? 45.100 7.608 -185.343 1.00 45.34 460 GLY A N 1
ATOM 3714 C CA . GLY A 1 460 ? 44.771 7.035 -184.033 1.00 45.34 460 GLY A CA 1
ATOM 3715 C C . GLY A 1 460 ? 44.394 5.552 -183.967 1.00 45.34 460 GLY A C 1
ATOM 3716 O O . GLY A 1 460 ? 43.250 5.179 -184.182 1.00 45.34 460 GLY A O 1
ATOM 3717 N N . CYS A 1 461 ? 45.316 4.701 -183.503 1.00 41.19 461 CYS A N 1
ATOM 3718 C CA . CYS A 1 461 ? 45.005 3.394 -182.902 1.00 41.19 461 CYS A CA 1
ATOM 3719 C C . CYS A 1 461 ? 46.285 2.732 -182.353 1.00 41.19 461 CYS A C 1
ATOM 3721 O O . CYS A 1 461 ? 47.372 3.155 -182.741 1.00 41.19 461 CYS A O 1
ATOM 3723 N N . PRO A 1 462 ? 46.223 1.652 -181.541 1.00 55.06 462 PRO A N 1
ATOM 3724 C CA . PRO A 1 462 ? 45.022 0.971 -181.033 1.00 55.06 462 PRO A CA 1
ATOM 3725 C C . PRO A 1 462 ? 44.992 0.706 -179.513 1.00 55.06 462 PRO A C 1
ATOM 3727 O O . PRO A 1 462 ? 43.956 0.299 -178.992 1.00 55.06 462 PRO A O 1
ATOM 3730 N N . ILE A 1 463 ? 46.071 0.943 -178.760 1.00 52.97 463 ILE A N 1
ATOM 3731 C CA . ILE A 1 463 ? 46.110 0.565 -177.329 1.00 52.97 463 ILE A CA 1
ATOM 3732 C C . ILE A 1 463 ? 45.248 1.497 -176.456 1.00 52.97 463 ILE A C 1
ATOM 3734 O O . ILE A 1 463 ? 44.651 1.054 -175.474 1.00 52.97 463 ILE A O 1
ATOM 3738 N N . ILE A 1 464 ? 45.087 2.764 -176.853 1.00 57.56 464 ILE A N 1
ATOM 3739 C CA . ILE A 1 464 ? 44.291 3.755 -176.105 1.00 57.56 464 ILE A CA 1
ATOM 3740 C C . ILE A 1 464 ? 42.785 3.416 -176.095 1.00 57.56 464 ILE A C 1
ATOM 3742 O O . ILE A 1 464 ? 42.101 3.721 -175.117 1.00 57.56 464 ILE A O 1
ATOM 3746 N N . ASN A 1 465 ? 42.265 2.716 -177.113 1.00 59.03 465 ASN A N 1
ATOM 3747 C CA . ASN A 1 465 ? 40.841 2.352 -177.172 1.00 59.03 465 ASN A CA 1
ATOM 3748 C C . ASN A 1 465 ? 40.482 1.125 -176.322 1.00 59.03 465 ASN A C 1
ATOM 3750 O O . ASN A 1 465 ? 39.357 1.030 -175.833 1.00 59.03 465 ASN A O 1
ATOM 3754 N N . VAL A 1 466 ? 41.422 0.205 -176.089 1.00 69.44 466 VAL A N 1
ATOM 3755 C CA . VAL A 1 466 ? 41.164 -0.976 -175.246 1.00 69.44 466 VAL A CA 1
ATOM 3756 C C . VAL A 1 466 ? 41.160 -0.595 -173.762 1.00 69.44 466 VAL A C 1
ATOM 3758 O O . VAL A 1 466 ? 40.289 -1.039 -173.013 1.00 69.44 466 VAL A O 1
ATOM 3761 N N . TYR A 1 467 ? 42.070 0.288 -173.339 1.00 66.88 467 TYR A N 1
ATOM 3762 C CA . TYR A 1 467 ? 42.184 0.661 -171.927 1.00 66.88 467 TYR A CA 1
ATOM 3763 C C . TYR A 1 467 ? 41.011 1.525 -171.434 1.00 66.88 467 TYR A C 1
ATOM 3765 O O . TYR A 1 467 ? 40.519 1.305 -170.328 1.00 66.88 467 TYR A O 1
ATOM 3773 N N . HIS A 1 468 ? 40.489 2.444 -172.261 1.00 68.19 468 HIS A N 1
ATOM 3774 C CA . HIS A 1 468 ? 39.297 3.226 -171.899 1.00 68.19 468 HIS A CA 1
ATOM 3775 C C . HIS A 1 468 ? 38.046 2.355 -171.725 1.00 68.19 468 HIS A C 1
ATOM 3777 O O . HIS A 1 468 ? 37.235 2.617 -170.837 1.00 68.19 468 HIS A O 1
ATOM 3783 N N . LYS A 1 469 ? 37.903 1.288 -172.523 1.00 75.81 469 LYS A N 1
ATOM 3784 C CA . LYS A 1 469 ? 36.749 0.389 -172.422 1.00 75.81 469 LYS A CA 1
ATOM 3785 C C . LYS A 1 469 ? 36.802 -0.459 -171.148 1.00 75.81 469 LYS A C 1
ATOM 3787 O O . LYS A 1 469 ? 35.824 -0.481 -170.402 1.00 75.81 469 LYS A O 1
ATOM 3792 N N . LEU A 1 470 ? 37.963 -1.046 -170.845 1.00 73.31 470 LEU A N 1
ATOM 3793 C CA . LEU A 1 470 ? 38.184 -1.823 -169.617 1.00 73.31 470 LEU A CA 1
ATOM 3794 C C . LEU A 1 470 ? 37.979 -0.989 -168.346 1.00 73.31 470 LEU A C 1
ATOM 3796 O O . LEU A 1 470 ? 37.361 -1.463 -167.396 1.00 73.31 470 LEU A O 1
ATOM 3800 N N . MET A 1 471 ? 38.433 0.268 -168.340 1.00 70.69 471 MET A N 1
ATOM 3801 C CA . MET A 1 471 ? 38.290 1.133 -167.167 1.00 70.69 471 MET A CA 1
ATOM 3802 C C . MET A 1 471 ? 36.826 1.525 -166.894 1.00 70.69 471 MET A C 1
ATOM 3804 O O . MET A 1 471 ? 36.421 1.635 -165.738 1.00 70.69 471 MET A O 1
ATOM 3808 N N . SER A 1 472 ? 36.005 1.680 -167.942 1.00 69.56 472 SER A N 1
ATOM 3809 C CA . SER A 1 472 ? 34.574 1.989 -167.792 1.00 69.56 472 SER A CA 1
ATOM 3810 C C . SER A 1 472 ? 33.745 0.807 -167.261 1.00 69.56 472 SER A C 1
ATOM 3812 O O . SER A 1 472 ? 32.844 0.999 -166.441 1.00 69.56 472 SER A O 1
ATOM 3814 N N . GLU A 1 473 ? 34.077 -0.425 -167.661 1.00 77.38 473 GLU A N 1
ATOM 3815 C CA . GLU A 1 473 ? 33.392 -1.628 -167.170 1.00 77.38 473 GLU A CA 1
ATOM 3816 C C . GLU A 1 473 ? 33.768 -1.946 -165.718 1.00 77.38 473 GLU A C 1
ATOM 3818 O O . GLU A 1 473 ? 32.906 -2.350 -164.934 1.00 77.38 473 GLU A O 1
ATOM 3823 N N . PHE A 1 474 ? 35.025 -1.703 -165.331 1.00 79.44 474 PHE A N 1
ATOM 3824 C CA . PHE A 1 474 ? 35.490 -1.950 -163.966 1.00 79.44 474 PHE A CA 1
ATOM 3825 C C . PHE A 1 474 ? 34.782 -1.046 -162.941 1.00 79.44 474 PHE A C 1
ATOM 3827 O O . PHE A 1 474 ? 34.241 -1.540 -161.952 1.00 79.44 474 PHE A O 1
ATOM 3834 N N . LEU A 1 475 ? 34.677 0.259 -163.228 1.00 72.31 475 LEU A N 1
ATOM 3835 C CA . LEU A 1 475 ? 33.982 1.230 -162.366 1.00 72.31 475 LEU A CA 1
ATOM 3836 C C . LEU A 1 475 ? 32.470 0.977 -162.251 1.00 72.31 475 LEU A C 1
ATOM 3838 O O . LEU A 1 475 ? 31.844 1.381 -161.269 1.00 72.31 475 LEU A O 1
ATOM 3842 N N . THR A 1 476 ? 31.870 0.317 -163.243 1.00 75.19 476 THR A N 1
ATOM 3843 C CA . THR A 1 476 ? 30.440 -0.023 -163.213 1.00 75.19 476 THR A CA 1
ATOM 3844 C C . THR A 1 476 ? 30.189 -1.244 -162.323 1.00 75.19 476 THR A C 1
ATOM 3846 O O . THR A 1 476 ? 29.293 -1.208 -161.481 1.00 75.19 476 THR A O 1
ATOM 3849 N N . LYS A 1 477 ? 31.035 -2.280 -162.417 1.00 75.44 477 LYS A N 1
ATOM 3850 C CA . LYS A 1 477 ? 30.939 -3.480 -161.565 1.00 75.44 477 LYS A CA 1
ATOM 3851 C C . LYS A 1 477 ? 31.250 -3.213 -160.095 1.00 75.44 477 LYS A C 1
ATOM 3853 O O . LYS A 1 477 ? 30.618 -3.804 -159.226 1.00 75.44 477 LYS A O 1
ATOM 3858 N N . GLU A 1 478 ? 32.181 -2.310 -159.799 1.00 76.44 478 GLU A N 1
ATOM 3859 C CA . GLU A 1 478 ? 32.502 -1.944 -158.414 1.00 76.44 478 GLU A CA 1
ATOM 3860 C C . GLU A 1 478 ? 31.286 -1.337 -157.688 1.00 76.44 478 GLU A C 1
ATOM 3862 O O . GLU A 1 478 ? 31.011 -1.677 -156.536 1.00 76.44 478 GLU A O 1
ATOM 3867 N N . LYS A 1 479 ? 30.480 -0.520 -158.385 1.00 73.50 479 LYS A N 1
ATOM 3868 C CA . LYS A 1 479 ? 29.236 0.040 -157.830 1.00 73.50 479 LYS A CA 1
ATOM 3869 C C . LYS A 1 479 ? 28.143 -1.009 -157.610 1.00 73.50 479 LYS A C 1
ATOM 3871 O O . LYS A 1 479 ? 27.404 -0.892 -156.636 1.00 73.50 479 LYS A O 1
ATOM 3876 N N . GLU A 1 480 ? 28.049 -2.031 -158.461 1.00 75.69 480 GLU A N 1
ATOM 3877 C CA . GLU A 1 480 ? 27.099 -3.140 -158.268 1.00 75.69 480 GLU A CA 1
ATOM 3878 C C . GLU A 1 480 ? 27.473 -4.017 -157.061 1.00 75.69 480 GLU A C 1
ATOM 3880 O O . GLU A 1 480 ? 26.594 -4.418 -156.300 1.00 75.69 480 GLU A O 1
ATOM 3885 N N . VAL A 1 481 ? 28.768 -4.257 -156.825 1.00 73.25 481 VAL A N 1
ATOM 3886 C CA . VAL A 1 481 ? 29.241 -5.058 -155.679 1.00 73.25 481 VAL A CA 1
ATOM 3887 C C . VAL A 1 481 ? 29.053 -4.323 -154.349 1.00 73.25 481 VAL A C 1
ATOM 3889 O O . VAL A 1 481 ? 28.627 -4.936 -153.370 1.00 73.25 481 VAL A O 1
ATOM 3892 N N . ILE A 1 482 ? 29.298 -3.008 -154.301 1.00 70.12 482 ILE A N 1
ATOM 3893 C CA . ILE A 1 482 ? 29.046 -2.205 -153.091 1.00 70.12 482 ILE A CA 1
ATOM 3894 C C . ILE A 1 482 ? 27.547 -2.197 -152.743 1.00 70.12 482 ILE A C 1
ATOM 3896 O O . ILE A 1 482 ? 27.191 -2.307 -151.570 1.00 70.12 482 ILE A O 1
ATOM 3900 N N . PHE A 1 483 ? 26.668 -2.149 -153.750 1.00 67.88 483 PHE A N 1
ATOM 3901 C CA . PHE A 1 483 ? 25.218 -2.217 -153.546 1.00 67.88 483 PHE A CA 1
ATOM 3902 C C . PHE A 1 483 ? 24.739 -3.608 -153.087 1.00 67.88 483 PHE A C 1
ATOM 3904 O O . PHE A 1 483 ? 23.781 -3.706 -152.323 1.00 67.88 483 PHE A O 1
ATOM 3911 N N . ALA A 1 484 ? 25.414 -4.687 -153.500 1.00 64.25 484 ALA A N 1
ATOM 3912 C CA . ALA A 1 484 ? 25.101 -6.044 -153.049 1.00 64.25 484 ALA A CA 1
ATOM 3913 C C . ALA A 1 484 ? 25.527 -6.296 -151.590 1.00 64.25 484 ALA A C 1
ATOM 3915 O O . ALA A 1 484 ? 24.755 -6.859 -150.819 1.00 64.25 484 ALA A O 1
ATOM 3916 N N . LEU A 1 485 ? 26.701 -5.812 -151.166 1.00 58.66 485 LEU A N 1
ATOM 3917 C CA . LEU A 1 485 ? 27.178 -6.012 -149.789 1.00 58.66 485 LEU A CA 1
ATOM 3918 C C . LEU A 1 485 ? 26.448 -5.141 -148.751 1.00 58.66 485 LEU A C 1
ATOM 3920 O O . LEU A 1 485 ? 26.403 -5.508 -147.579 1.00 58.66 485 LEU A O 1
ATOM 3924 N N . GLN A 1 486 ? 25.823 -4.031 -149.161 1.00 58.47 486 GLN A N 1
ATOM 3925 C CA . GLN A 1 486 ? 24.931 -3.253 -148.288 1.00 58.47 486 GLN A CA 1
ATOM 3926 C C . GLN A 1 486 ? 23.597 -3.958 -147.979 1.00 58.47 486 GLN A C 1
ATOM 3928 O O . GLN A 1 486 ? 22.913 -3.532 -147.055 1.00 58.47 486 GLN A O 1
ATOM 3933 N N . ASN A 1 487 ? 23.245 -5.037 -148.690 1.00 59.97 487 ASN A N 1
ATOM 3934 C CA . ASN A 1 487 ? 21.967 -5.745 -148.540 1.00 59.97 487 ASN A CA 1
ATOM 3935 C C . ASN A 1 487 ? 22.059 -7.111 -147.825 1.00 59.97 487 ASN A C 1
ATOM 3937 O O . ASN A 1 487 ? 21.034 -7.779 -147.712 1.00 59.97 487 ASN A O 1
ATOM 3941 N N . GLU A 1 488 ? 23.232 -7.556 -147.347 1.00 56.03 488 GLU A N 1
ATOM 3942 C CA . GLU A 1 488 ? 23.424 -8.982 -147.008 1.00 56.03 488 GLU A CA 1
ATOM 3943 C C . GLU A 1 488 ? 23.847 -9.345 -145.573 1.00 56.03 488 GLU A C 1
ATOM 3945 O O . GLU A 1 488 ? 24.094 -10.518 -145.336 1.00 56.03 488 GLU A O 1
ATOM 3950 N N . CYS A 1 489 ? 23.881 -8.442 -144.583 1.00 44.97 489 CYS A N 1
ATOM 3951 C CA . CYS A 1 489 ? 24.037 -8.870 -143.171 1.00 44.97 489 CYS A CA 1
ATOM 3952 C C . CYS A 1 489 ? 23.350 -7.950 -142.138 1.00 44.97 489 CYS A C 1
ATOM 3954 O O . CYS A 1 489 ? 23.797 -7.820 -141.000 1.00 44.97 489 CYS A O 1
ATOM 3956 N N . GLU A 1 490 ? 22.215 -7.353 -142.514 1.00 53.56 490 GLU A N 1
ATOM 3957 C CA . GLU A 1 490 ? 21.091 -7.212 -141.582 1.00 53.56 490 GLU A CA 1
ATOM 3958 C C . GLU A 1 490 ? 20.507 -8.623 -141.353 1.00 53.56 490 GLU A C 1
ATOM 3960 O O . GLU A 1 490 ? 19.660 -9.092 -142.115 1.00 53.56 490 GLU A O 1
ATOM 3965 N N . THR A 1 491 ? 21.020 -9.356 -140.357 1.00 50.84 491 THR A N 1
ATOM 3966 C CA . THR A 1 491 ? 20.359 -10.520 -139.725 1.00 50.84 491 THR A CA 1
ATOM 3967 C C . THR A 1 491 ? 20.874 -10.737 -138.311 1.00 50.84 491 THR A C 1
ATOM 3969 O O . THR A 1 491 ? 22.111 -10.698 -138.124 1.00 50.84 491 THR A O 1
#

Radius of gyration: 155.76 Å; Cα contacts (8 Å, |Δi|>4): 2; chains: 1; bounding box: 233×112×450 Å

Solvent-accessible surface area (backbone atoms only — not comparable to full-atom values): 28796 Å² total; per-residue (Å²): 118,79,78,68,62,56,59,55,54,58,50,51,54,53,53,54,51,52,51,52,52,50,49,52,50,50,52,53,50,52,49,51,50,49,53,50,52,49,52,50,49,54,49,51,50,52,50,48,54,51,50,52,49,50,51,51,49,53,50,51,50,51,49,52,51,50,52,51,52,52,52,50,50,50,52,51,51,51,52,51,51,54,48,50,53,51,50,52,49,54,49,52,52,51,50,53,52,50,51,51,50,51,54,53,54,52,51,52,48,53,52,49,52,51,52,52,50,52,51,52,53,52,51,52,52,50,51,52,50,53,50,53,52,52,51,52,49,54,52,51,52,53,52,47,53,51,50,53,49,52,50,51,51,52,52,51,52,51,50,51,53,51,50,54,50,54,50,52,49,52,52,52,52,50,53,51,51,54,50,51,52,52,52,50,54,51,49,53,52,51,51,53,52,52,50,53,50,49,54,53,49,54,51,49,52,52,50,50,52,52,52,52,52,52,50,51,52,50,50,53,52,49,52,55,49,52,53,53,47,51,54,49,51,54,49,50,51,52,50,50,52,51,47,50,54,49,51,52,51,48,53,53,49,52,50,52,48,51,55,50,49,52,53,49,51,52,50,49,54,52,50,49,52,52,49,53,52,50,50,50,51,50,52,52,50,50,54,48,49,53,53,46,53,53,51,49,54,52,48,51,54,52,50,55,52,51,52,52,53,51,58,48,52,54,52,52,53,54,55,49,54,59,52,53,58,55,52,56,59,56,54,66,71,55,73,82,73,72,94,70,88,85,89,88,86,88,86,86,80,92,79,84,81,89,79,80,86,67,83,90,74,65,88,92,71,84,75,86,88,90,73,86,80,77,81,86,68,83,87,74,68,89,82,84,54,94,87,71,86,90,88,78,88,82,91,74,88,86,79,61,94,48,87,66,72,71,74,71,72,84,69,73,69,85,81,59,68,75,60,57,85,80,70,60,82,54,70,63,58,66,51,62,61,56,58,60,47,52,56,46,49,55,54,47,47,50,66,73,64,69,72,76,80,92,83,83,87,84,84,89,85,66,69,72,65,55,54,57,52,54,55,56,54,51,62,51,51,54,56,54,50,57,59,53,65,76,71,69,72,93,122